Protein AF-0000000075763077 (afdb_homodimer)

Secondary structure (DSSP, 8-state):
-------------------EEETHHHHHHHHHHHHTT--HHHHHHHHT--S---S-TT-EEEHHHHHHHHHHHHHHHT-TTHHHHHHTT--GGGGHHHHHHHHT-SBHHHHHHHHHHHGGGTBSSEEEEEEEETTEEEEEEEESS---HHHHHHHHHHHHHHHHHHS-TT---SEEE-SSPPPTT-SHHHHHHH-S-EE---SS-EEEEEHHHHTSBPTT--HHHHHHHHHHHHHHHHHHHHHHHHHHHHHHHHHHGGGT---HHHHHHHTTS-HHHHHHHHHTTT--HHHHHHHHHHHHHHHHHHSTTS-HHHHHHHTT-SSHHHHHHHHHHHHSS-HHHHHHH-/-------------------EEETHHHHHHHHHHHHTT--HHHHHHHHT--S---S-TT-EEEHHHHHHHHHHHHHHHT-TTHHHHHHTT--GGGGHHHHHHHHT-SBHHHHHHHHHHHGGGTBSSEEEEEEEETTEEEEEEEESS---HHHHHHHHHHHHHHHHHHS-TT---SEEE-SSPPPTT-SHHHHHHH-S-EE---SS-EEEEEHHHHTSBPTT--HHHHHHHHHHHHHHHHHHHHHHHHHHHHHHHHHHGGGT---HHHHHHHTTS-HHHHHHHHHTTT--HHHHHHHHHHHHHHHHHHSTTS-HHHHHHHTT-SSHHHHHHHHHHHHSS-HHHHHHH-

Organism: Stutzerimonas stutzeri (strain A1501) (NCBI:txid379731)

InterPro domains:
  IPR009057 Homedomain-like superfamily [SSF46689] (297-345)
  IPR018060 AraC-like, DNA binding HTH domain [PF12833] (268-345)
  IPR018060 AraC-like, DNA binding HTH domain [PS01124] (247-345)
  IPR018060 AraC-like, DNA binding HTH domain [SM00342] (261-343)
  IPR020449 Transcription regulator HTH, AraC- type, HTH domain [PR00032] (312-327)
  IPR020449 Transcription regulator HTH, AraC- type, HTH domain [PR00032] (327-343)
  IPR032687 HTH-type transcriptional regulator AraC-type, N-terminal [PF12625] (37-216)

Nearest PDB structures (foldseek):
  8rcw-assembly2_B  TM=8.852E-01  e=4.404E-10  Mycobacterium tuberculosis H37Rv
  5chh-assembly1_A  TM=5.120E-01  e=1.565E-14  Pseudomonas aeruginosa
  3mkl-assembly2_B  TM=9.369E-01  e=1.926E-05  Escherichia coli K-12
  3mkl-assembly1_A  TM=9.061E-01  e=4.431E-05  Escherichia coli K-12
  6xiu-assembly1_A  TM=6.910E-01  e=7.607E-04  Escherichia coli

Sequence (692 aa):
MSGLHTPASTADVTLSPHITTIGSYSLVVARALEVSGIDSARIFKSVGIPLDVVNDPLTRIPVAQMNALYRACVDVTNNPYFGLLVAKYIHLPHLHALGYALAASGTLLDFCRRLERYFQLVSQVAKIHLDEADGQIRLSFEYLAEPSGETEDAFVGFLVRTMRLLHKPGFNPLQVALHRPMPREGAEPYETLFRAPVSFGVPHGFLVFDKAELLQSLAGSCPELAQVSDTIVIGYLARLDKNDVITSVKQKIIEFLPDGDCTRDKVANALCMSPTTLQLKLSQRSTHFQQLLDETRKDLACSYLRQVTRPVTEITFLLGFSDTSNFTRAFKRWTGLSPTNFRQQLMSGLHTPASTADVTLSPHITTIGSYSLVVARALEVSGIDSARIFKSVGIPLDVVNDPLTRIPVAQMNALYRACVDVTNNPYFGLLVAKYIHLPHLHALGYALAASGTLLDFCRRLERYFQLVSQVAKIHLDEADGQIRLSFEYLAEPSGETEDAFVGFLVRTMRLLHKPGFNPLQVALHRPMPREGAEPYETLFRAPVSFGVPHGFLVFDKAELLQSLAGSCPELAQVSDTIVIGYLARLDKNDVITSVKQKIIEFLPDGDCTRDKVANALCMSPTTLQLKLSQRSTHFQQLLDETRKDLACSYLRQVTRPVTEITFLLGFSDTSNFTRAFKRWTGLSPTNFRQQL

Radius of gyration: 33.22 Å; Cα contacts (8 Å, |Δi|>4): 1103; chains: 2; bounding box: 56×144×90 Å

Structure (mmCIF, N/CA/C/O backbone):
data_AF-0000000075763077-model_v1
#
loop_
_entity.id
_entity.type
_entity.pdbx_description
1 polymer 'Transcriptional regulator, AraC family'
#
loop_
_atom_site.group_PDB
_atom_site.id
_atom_site.type_symbol
_atom_site.label_atom_id
_atom_site.label_alt_id
_atom_site.label_comp_id
_atom_site.label_asym_id
_atom_site.label_entity_id
_atom_site.label_seq_id
_atom_site.pdbx_PDB_ins_code
_atom_site.Cartn_x
_atom_site.Cartn_y
_atom_site.Cartn_z
_atom_site.occupancy
_atom_site.B_iso_or_equiv
_atom_site.auth_seq_id
_atom_site.auth_comp_id
_atom_site.auth_asym_id
_atom_site.auth_atom_id
_atom_site.pdbx_PDB_model_num
ATOM 1 N N . MET A 1 1 ? 5.215 -72.875 -18.797 1 28.7 1 MET A N 1
ATOM 2 C CA . MET A 1 1 ? 4.215 -72.25 -17.938 1 28.7 1 MET A CA 1
ATOM 3 C C . MET A 1 1 ? 4.445 -70.75 -17.828 1 28.7 1 MET A C 1
ATOM 5 O O . MET A 1 1 ? 5.391 -70.312 -17.172 1 28.7 1 MET A O 1
ATOM 9 N N . SER A 1 2 ? 4.117 -69.875 -18.859 1 28.28 2 SER A N 1
ATOM 10 C CA . SER A 1 2 ? 4.496 -68.625 -19.453 1 28.28 2 SER A CA 1
ATOM 11 C C . SER A 1 2 ? 3.924 -67.438 -18.656 1 28.28 2 SER A C 1
ATOM 13 O O . SER A 1 2 ? 2.707 -67.25 -18.594 1 28.28 2 SER A O 1
ATOM 15 N N . GLY A 1 3 ? 4.418 -67.188 -17.422 1 28.97 3 GLY A N 1
ATOM 16 C CA . GLY A 1 3 ? 3.912 -66.25 -16.422 1 28.97 3 GLY A CA 1
ATOM 17 C C . GLY A 1 3 ? 3.711 -64.812 -16.953 1 28.97 3 GLY A C 1
ATOM 18 O O . GLY A 1 3 ? 4.656 -64.188 -17.438 1 28.97 3 GLY A O 1
ATOM 19 N N . LEU A 1 4 ? 2.461 -64.5 -17.531 1 30.19 4 LEU A N 1
ATOM 20 C CA . LEU A 1 4 ? 1.977 -63.25 -18.188 1 30.19 4 LEU A CA 1
ATOM 21 C C . LEU A 1 4 ? 2.15 -62.062 -17.266 1 30.19 4 LEU A C 1
ATOM 23 O O . LEU A 1 4 ? 1.677 -62.062 -16.141 1 30.19 4 LEU A O 1
ATOM 27 N N . HIS A 1 5 ? 3.291 -61.375 -17.281 1 30.91 5 HIS A N 1
ATOM 28 C CA . HIS A 1 5 ? 3.656 -60.156 -16.531 1 30.91 5 HIS A CA 1
ATOM 29 C C . HIS A 1 5 ? 2.566 -59.094 -16.625 1 30.91 5 HIS A C 1
ATOM 31 O O . HIS A 1 5 ? 2.102 -58.781 -17.719 1 30.91 5 HIS A O 1
ATOM 37 N N . THR A 1 6 ? 1.637 -59.062 -15.625 1 32.06 6 THR A N 1
ATOM 38 C CA . THR A 1 6 ? 0.51 -58.156 -15.5 1 32.06 6 THR A CA 1
ATOM 39 C C . THR A 1 6 ? 0.959 -56.719 -15.734 1 32.06 6 THR A C 1
ATOM 41 O O . THR A 1 6 ? 1.957 -56.281 -15.164 1 32.06 6 THR A O 1
ATOM 44 N N . PRO A 1 7 ? 0.468 -56.094 -16.844 1 30.5 7 PRO A N 1
ATOM 45 C CA . PRO A 1 7 ? 0.886 -54.75 -17.219 1 30.5 7 PRO A CA 1
ATOM 46 C C . PRO A 1 7 ? 0.745 -53.75 -16.062 1 30.5 7 PRO A C 1
ATOM 48 O O . PRO A 1 7 ? -0.037 -53.969 -15.141 1 30.5 7 PRO A O 1
ATOM 51 N N . ALA A 1 8 ? 1.802 -53 -15.758 1 30.75 8 ALA A N 1
ATOM 52 C CA . ALA A 1 8 ? 2.025 -51.906 -14.82 1 30.75 8 ALA A CA 1
ATOM 53 C C . ALA A 1 8 ? 0.815 -50.969 -14.758 1 30.75 8 ALA A C 1
ATOM 55 O O . ALA A 1 8 ? 0.243 -50.625 -15.797 1 30.75 8 ALA A O 1
ATOM 56 N N . SER A 1 9 ? -0.033 -51.062 -13.703 1 28.3 9 SER A N 1
ATOM 57 C CA . SER A 1 9 ? -1.152 -50.219 -13.344 1 28.3 9 SER A CA 1
ATOM 58 C C . SER A 1 9 ? -0.882 -48.75 -13.75 1 28.3 9 SER A C 1
ATOM 60 O O . SER A 1 9 ? 0.232 -48.25 -13.578 1 28.3 9 SER A O 1
ATOM 62 N N . THR A 1 10 ? -1.529 -48.312 -14.828 1 26.61 10 THR A N 1
ATOM 63 C CA . THR A 1 10 ? -1.537 -46.938 -15.273 1 26.61 10 THR A CA 1
ATOM 64 C C . THR A 1 10 ? -1.682 -45.969 -14.086 1 26.61 10 THR A C 1
ATOM 66 O O . THR A 1 10 ? -2.664 -46.031 -13.344 1 26.61 10 THR A O 1
ATOM 69 N N . ALA A 1 11 ? -0.667 -45.75 -13.336 1 30.73 11 ALA A N 1
ATOM 70 C CA . ALA A 1 11 ? -0.633 -44.688 -12.328 1 30.73 11 ALA A CA 1
ATOM 71 C C . ALA A 1 11 ? -1.582 -43.531 -12.695 1 30.73 11 ALA A C 1
ATOM 73 O O . ALA A 1 11 ? -1.533 -43.031 -13.812 1 30.73 11 ALA A O 1
ATOM 74 N N . ASP A 1 12 ? -2.826 -43.625 -12.18 1 29.09 12 ASP A N 1
ATOM 75 C CA . ASP A 1 12 ? -3.896 -42.625 -12.18 1 29.09 12 ASP A CA 1
ATOM 76 C C . ASP A 1 12 ? -3.332 -41.219 -12.133 1 29.09 12 ASP A C 1
ATOM 78 O O . ASP A 1 12 ? -2.67 -40.844 -11.164 1 29.09 12 ASP A O 1
ATOM 82 N N . VAL A 1 13 ? -2.783 -40.781 -13.156 1 30.28 13 VAL A N 1
ATOM 83 C CA . VAL A 1 13 ? -2.441 -39.375 -13.305 1 30.28 13 VAL A CA 1
ATOM 84 C C . VAL A 1 13 ? -3.557 -38.5 -12.727 1 30.28 13 VAL A C 1
ATOM 86 O O . VAL A 1 13 ? -4.617 -38.344 -13.336 1 30.28 13 VAL A O 1
ATOM 89 N N . THR A 1 14 ? -4.062 -38.812 -11.523 1 31.7 14 THR A N 1
ATOM 90 C CA . THR A 1 14 ? -4.945 -37.875 -10.844 1 31.7 14 THR A CA 1
ATOM 91 C C . THR A 1 14 ? -4.609 -36.438 -11.234 1 31.7 14 THR A C 1
ATOM 93 O O . THR A 1 14 ? -3.496 -35.969 -10.984 1 31.7 14 THR A O 1
ATOM 96 N N . LEU A 1 15 ? -5.012 -36.062 -12.336 1 32.91 15 LEU A N 1
ATOM 97 C CA . LEU A 1 15 ? -4.898 -34.719 -12.859 1 32.91 15 LEU A CA 1
ATOM 98 C C . LEU A 1 15 ? -5.188 -33.688 -11.766 1 32.91 15 LEU A C 1
ATOM 100 O O . LEU A 1 15 ? -6.316 -33.562 -11.289 1 32.91 15 LEU A O 1
ATOM 104 N N . SER A 1 16 ? -4.508 -33.5 -10.672 1 41.34 16 SER A N 1
ATOM 105 C CA . SER A 1 16 ? -4.512 -32.5 -9.609 1 41.34 16 SER A CA 1
ATOM 106 C C . SER A 1 16 ? -5.027 -31.156 -10.10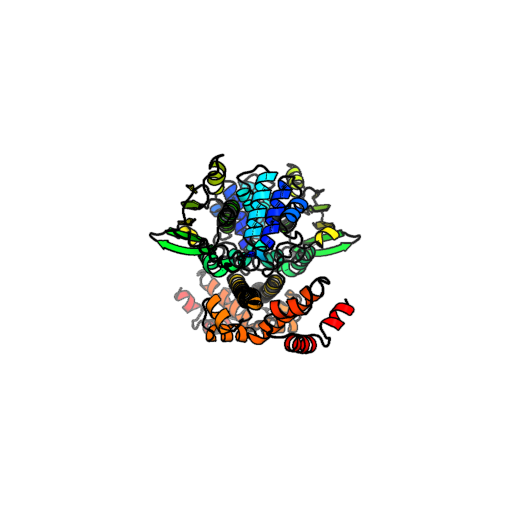9 1 41.34 16 SER A C 1
ATOM 108 O O . SER A 1 16 ? -4.672 -30.719 -11.211 1 41.34 16 SER A O 1
ATOM 110 N N . PRO A 1 17 ? -6.281 -30.625 -9.781 1 51.16 17 PRO A N 1
ATOM 111 C CA . PRO A 1 17 ? -6.734 -29.266 -10.078 1 51.16 17 PRO A CA 1
ATOM 112 C C . PRO A 1 17 ? -5.582 -28.266 -10.219 1 51.16 17 PRO A C 1
ATOM 114 O O . PRO A 1 17 ? -4.539 -28.438 -9.586 1 51.16 17 PRO A O 1
ATOM 117 N N . HIS A 1 18 ? -5.402 -27.672 -11.469 1 71.62 18 HIS A N 1
ATOM 118 C CA . HIS A 1 18 ? -4.262 -26.844 -11.836 1 71.62 18 HIS A CA 1
ATOM 119 C C . HIS A 1 18 ? -3.977 -25.781 -10.773 1 71.62 18 HIS A C 1
ATOM 121 O O . HIS A 1 18 ? -4.844 -24.969 -10.453 1 71.62 18 HIS A O 1
ATOM 127 N N . ILE A 1 19 ? -3.164 -26.125 -9.797 1 85.56 19 ILE A N 1
ATOM 128 C CA . ILE A 1 19 ? -2.633 -25.188 -8.812 1 85.56 19 ILE A CA 1
ATOM 129 C C . ILE A 1 19 ? -2.043 -23.969 -9.523 1 85.56 19 ILE A C 1
ATOM 131 O O . ILE A 1 19 ? -1.252 -24.109 -10.461 1 85.56 19 ILE A O 1
ATOM 135 N N . THR A 1 20 ? -2.645 -22.859 -9.203 1 89.75 20 THR A N 1
ATOM 136 C CA . THR A 1 20 ? -2.271 -21.656 -9.945 1 89.75 20 THR A CA 1
ATOM 137 C C . THR A 1 20 ? -1.758 -20.578 -8.992 1 89.75 20 THR A C 1
ATOM 139 O O . THR A 1 20 ? -1.851 -20.734 -7.77 1 89.75 20 THR A O 1
ATOM 142 N N . THR A 1 21 ? -1.094 -19.625 -9.5 1 92.56 21 THR A N 1
ATOM 143 C CA . THR A 1 21 ? -0.671 -18.422 -8.82 1 92.56 21 THR A CA 1
ATOM 144 C C . THR A 1 21 ? -1.142 -17.172 -9.578 1 92.56 21 THR A C 1
ATOM 146 O O . THR A 1 21 ? -1.504 -17.266 -10.75 1 92.56 21 THR A O 1
ATOM 149 N N . ILE A 1 22 ? -1.177 -16.109 -8.898 1 91.38 22 ILE A N 1
ATOM 150 C CA . ILE A 1 22 ? -1.709 -14.875 -9.461 1 91.38 22 ILE A CA 1
ATOM 151 C C . ILE A 1 22 ? -0.809 -14.391 -10.602 1 91.38 22 ILE A C 1
ATOM 153 O O . ILE A 1 22 ? 0.415 -14.523 -10.523 1 91.38 22 ILE A O 1
ATOM 157 N N . GLY A 1 23 ? -1.39 -13.859 -11.602 1 89.44 23 GLY A N 1
ATOM 158 C CA . GLY A 1 23 ? -0.673 -13.461 -12.805 1 89.44 23 GLY A CA 1
ATOM 159 C C . GLY A 1 23 ? 0.318 -12.344 -12.562 1 89.44 23 GLY A C 1
ATOM 160 O O . GLY A 1 23 ? 1.377 -12.297 -13.195 1 89.44 23 GLY A O 1
ATOM 161 N N . SER A 1 24 ? 0.039 -11.414 -11.664 1 88.94 24 SER A N 1
ATOM 162 C CA . SER A 1 24 ? 0.885 -10.258 -11.398 1 88.94 24 SER A CA 1
ATOM 163 C C . SER A 1 24 ? 2.262 -10.68 -10.898 1 88.94 24 SER A C 1
ATOM 165 O O . SER A 1 24 ? 3.23 -9.93 -11.016 1 88.94 24 SER A O 1
ATOM 167 N N . TYR A 1 25 ? 2.303 -11.867 -10.398 1 91.75 25 TYR A N 1
ATOM 168 C CA . TYR A 1 25 ? 3.574 -12.406 -9.93 1 91.75 25 TYR A CA 1
ATOM 169 C C . TYR A 1 25 ? 4.578 -12.508 -11.078 1 91.75 25 TYR A C 1
ATOM 171 O O . TYR A 1 25 ? 5.77 -12.266 -10.891 1 91.75 25 TYR A O 1
ATOM 179 N N . SER A 1 26 ? 4.145 -12.844 -12.242 1 90.5 26 SER A N 1
ATOM 180 C CA . SER A 1 26 ? 5.035 -12.984 -13.398 1 90.5 26 SER A CA 1
ATOM 181 C C . SER A 1 26 ? 5.641 -11.641 -13.789 1 90.5 26 SER A C 1
ATOM 183 O O . SER A 1 26 ? 6.77 -11.586 -14.281 1 90.5 26 SER A O 1
ATOM 185 N N . LEU A 1 27 ? 4.973 -10.57 -13.516 1 86.56 27 LEU A N 1
ATOM 186 C CA . LEU A 1 27 ? 5.488 -9.242 -13.836 1 86.56 27 LEU A CA 1
ATOM 187 C C . LEU A 1 27 ? 6.691 -8.898 -12.961 1 86.56 27 LEU A C 1
ATOM 189 O O . LEU A 1 27 ? 7.617 -8.219 -13.414 1 86.56 27 LEU A O 1
ATOM 193 N N . VAL A 1 28 ? 6.613 -9.359 -11.828 1 91.62 28 VAL A N 1
ATOM 194 C CA . VAL A 1 28 ? 7.715 -9.133 -10.898 1 91.62 28 VAL A CA 1
ATOM 195 C C . VAL A 1 28 ? 8.945 -9.906 -11.359 1 91.62 28 VAL A C 1
ATOM 197 O O . VAL A 1 28 ? 10.07 -9.406 -11.281 1 91.62 28 VAL A O 1
ATOM 200 N N . VAL A 1 29 ? 8.695 -11.086 -11.82 1 94.75 29 VAL A N 1
ATOM 201 C CA . VAL A 1 29 ? 9.789 -11.906 -12.344 1 94.75 29 VAL A CA 1
ATOM 202 C C . VAL A 1 29 ? 10.383 -11.242 -13.586 1 94.75 29 VAL A C 1
ATOM 204 O O . VAL A 1 29 ? 11.602 -11.195 -13.75 1 94.75 29 VAL A O 1
ATOM 207 N N . ALA A 1 30 ? 9.531 -10.719 -14.414 1 92.56 30 ALA A N 1
ATOM 208 C CA . ALA A 1 30 ? 9.984 -10.008 -15.609 1 92.56 30 ALA A CA 1
ATOM 209 C C . ALA A 1 30 ? 10.883 -8.828 -15.234 1 92.56 30 ALA A C 1
ATOM 211 O O . ALA A 1 30 ? 11.914 -8.602 -15.875 1 92.56 30 ALA A O 1
ATOM 212 N N . ARG A 1 31 ? 10.523 -8.156 -14.219 1 89.5 31 ARG A N 1
ATOM 213 C CA . ARG A 1 31 ? 11.305 -7.008 -13.766 1 89.5 31 ARG A CA 1
ATOM 214 C C . ARG A 1 31 ? 12.688 -7.434 -13.297 1 89.5 31 ARG A C 1
ATOM 216 O O . ARG A 1 31 ? 13.688 -6.781 -13.609 1 89.5 31 ARG A O 1
ATOM 223 N N . ALA A 1 32 ? 12.734 -8.445 -12.547 1 93.62 32 ALA A N 1
ATOM 224 C CA . ALA A 1 32 ? 14.008 -8.969 -12.062 1 93.62 32 ALA A CA 1
ATOM 225 C C . ALA A 1 32 ? 14.906 -9.375 -13.234 1 93.62 32 ALA A C 1
ATOM 227 O O . ALA A 1 32 ? 16.125 -9.156 -13.188 1 93.62 32 ALA A O 1
ATOM 228 N N . LEU A 1 33 ? 14.336 -9.914 -14.266 1 94.5 33 LEU A N 1
ATOM 229 C CA . LEU A 1 33 ? 15.086 -10.281 -15.469 1 94.5 33 LEU A CA 1
ATOM 230 C C . LEU A 1 33 ? 15.656 -9.047 -16.156 1 94.5 33 LEU A C 1
ATOM 232 O O . LEU A 1 33 ? 16.812 -9.039 -16.562 1 94.5 33 LEU A O 1
ATOM 236 N N . GLU A 1 34 ? 14.836 -8.086 -16.234 1 90.75 34 GLU A N 1
ATOM 237 C CA . GLU A 1 34 ? 15.234 -6.871 -16.938 1 90.75 34 GLU A CA 1
ATOM 238 C C . GLU A 1 34 ? 16.375 -6.156 -16.203 1 90.75 34 GLU A C 1
ATOM 240 O O . GLU A 1 34 ? 17.281 -5.625 -16.828 1 90.75 34 GLU A O 1
ATOM 245 N N . VAL A 1 35 ? 16.297 -6.168 -14.945 1 89.81 35 VAL A N 1
ATOM 246 C CA . VAL A 1 35 ? 17.344 -5.531 -14.148 1 89.81 35 VAL A CA 1
ATOM 247 C C . VAL A 1 35 ? 18.641 -6.32 -14.297 1 89.81 35 VAL A C 1
ATOM 249 O O . VAL A 1 35 ? 19.734 -5.766 -14.117 1 89.81 35 VAL A O 1
ATOM 252 N N . SER A 1 36 ? 18.547 -7.535 -14.641 1 93 36 SER A N 1
ATOM 253 C CA . SER A 1 36 ? 19.703 -8.391 -14.867 1 93 36 SER A CA 1
ATOM 254 C C . SER A 1 36 ? 20.219 -8.258 -16.297 1 93 36 SER A C 1
ATOM 256 O O . SER A 1 36 ? 21.125 -8.984 -16.703 1 93 36 SER A O 1
ATOM 258 N N . GLY A 1 37 ? 19.594 -7.441 -17.078 1 92 37 GLY A N 1
ATOM 259 C CA . GLY A 1 37 ? 20.031 -7.168 -18.438 1 92 37 GLY A CA 1
ATOM 260 C C . GLY A 1 37 ? 19.484 -8.148 -19.453 1 92 37 GLY A C 1
ATOM 261 O O . GLY A 1 37 ? 20 -8.25 -20.562 1 92 37 GLY A O 1
ATOM 262 N N . ILE A 1 38 ? 18.531 -8.945 -19.109 1 94.38 38 ILE A N 1
ATOM 263 C CA . ILE A 1 38 ? 17.969 -9.969 -19.984 1 94.38 38 ILE A CA 1
ATOM 264 C C . ILE A 1 38 ? 16.609 -9.523 -20.5 1 94.38 38 ILE A C 1
ATOM 266 O O . ILE A 1 38 ? 15.805 -8.969 -19.734 1 94.38 38 ILE A O 1
ATOM 270 N N . ASP A 1 39 ? 16.328 -9.805 -21.719 1 91.5 39 ASP A N 1
ATOM 271 C CA . ASP A 1 39 ? 15.023 -9.523 -22.312 1 91.5 39 ASP A CA 1
ATOM 272 C C . ASP A 1 39 ? 13.969 -10.516 -21.828 1 91.5 39 ASP A C 1
ATOM 274 O O . ASP A 1 39 ? 13.977 -11.688 -22.219 1 91.5 39 ASP A O 1
ATOM 278 N N . SER A 1 40 ? 13.047 -10.031 -21.094 1 92 40 SER A N 1
ATOM 279 C CA . SER A 1 40 ? 12.055 -10.906 -20.469 1 92 40 SER A CA 1
ATOM 280 C C . SER A 1 40 ? 11.094 -11.477 -21.5 1 92 40 SER A C 1
ATOM 282 O O . SER A 1 40 ? 10.633 -12.609 -21.375 1 92 40 SER A O 1
ATOM 284 N N . ALA A 1 41 ? 10.789 -10.773 -22.578 1 90.12 41 ALA A N 1
ATOM 285 C CA . ALA A 1 41 ? 9.797 -11.188 -23.562 1 90.12 41 ALA A CA 1
ATOM 286 C C . ALA A 1 41 ? 10.172 -12.531 -24.188 1 90.12 41 ALA A C 1
ATOM 288 O O . ALA A 1 41 ? 9.312 -13.391 -24.391 1 90.12 41 ALA A O 1
ATOM 289 N N . ARG A 1 42 ? 11.383 -12.695 -24.469 1 91.56 42 ARG A N 1
ATOM 290 C CA . ARG A 1 42 ? 11.859 -13.922 -25.094 1 91.56 42 ARG A CA 1
ATOM 291 C C . ARG A 1 42 ? 11.711 -15.109 -24.141 1 91.56 42 ARG A C 1
ATOM 293 O O . ARG A 1 42 ? 11.281 -16.188 -24.562 1 91.56 42 ARG A O 1
ATOM 300 N N . ILE A 1 43 ? 12.047 -14.875 -22.906 1 93.62 43 ILE A N 1
ATOM 301 C CA . ILE A 1 43 ? 12 -15.945 -21.906 1 93.62 43 ILE A CA 1
ATOM 302 C C . ILE A 1 43 ? 10.547 -16.328 -21.641 1 93.62 43 ILE A C 1
ATOM 304 O O . ILE A 1 43 ? 10.219 -17.516 -21.578 1 93.62 43 ILE A O 1
ATOM 308 N N . PHE A 1 44 ? 9.672 -15.352 -21.547 1 92.19 44 PHE A N 1
ATOM 309 C CA . PHE A 1 44 ? 8.266 -15.586 -21.266 1 92.19 44 PHE A CA 1
ATOM 310 C C . PHE A 1 44 ? 7.609 -16.344 -22.406 1 92.19 44 PHE A C 1
ATOM 312 O O . PHE A 1 44 ? 6.832 -17.281 -22.188 1 92.19 44 PHE A O 1
ATOM 319 N N . LYS A 1 45 ? 7.906 -16 -23.562 1 88.81 45 LYS A N 1
ATOM 320 C CA . LYS A 1 45 ? 7.395 -16.688 -24.75 1 88.81 45 LYS A CA 1
ATOM 321 C C . LYS A 1 45 ? 7.824 -18.156 -24.75 1 88.81 45 LYS A C 1
ATOM 323 O O . LYS A 1 45 ? 7.035 -19.031 -25.109 1 88.81 45 LYS A O 1
ATOM 328 N N . SER A 1 46 ? 8.969 -18.406 -24.359 1 90.19 46 SER A N 1
ATOM 329 C CA . SER A 1 46 ? 9.523 -19.766 -24.391 1 90.19 46 SER A CA 1
ATOM 330 C C . SER A 1 46 ? 8.805 -20.672 -23.406 1 90.19 46 SER A C 1
ATOM 332 O O . SER A 1 46 ? 8.766 -21.891 -23.609 1 90.19 46 SER A O 1
ATOM 334 N N . VAL A 1 47 ? 8.227 -20.094 -22.359 1 90.31 47 VAL A N 1
ATOM 335 C CA . VAL A 1 47 ? 7.57 -20.922 -21.359 1 90.31 47 VAL A CA 1
ATOM 336 C C . VAL A 1 47 ? 6.055 -20.766 -21.469 1 90.31 47 VAL A C 1
ATOM 338 O O . VAL A 1 47 ? 5.305 -21.328 -20.672 1 90.31 47 VAL A O 1
ATOM 341 N N . GLY A 1 48 ? 5.609 -19.922 -22.375 1 87.31 48 GLY A N 1
ATOM 342 C CA . GLY A 1 48 ? 4.191 -19.812 -22.688 1 87.31 48 GLY A CA 1
ATOM 343 C C . GLY A 1 48 ? 3.441 -18.906 -21.719 1 87.31 48 GLY A C 1
ATOM 344 O O . GLY A 1 48 ? 2.273 -19.156 -21.422 1 87.31 48 GLY A O 1
ATOM 345 N N . ILE A 1 49 ? 4.039 -17.969 -21.094 1 86.81 49 ILE A N 1
ATOM 346 C CA . ILE A 1 49 ? 3.391 -17.016 -20.203 1 86.81 49 ILE A CA 1
ATOM 347 C C . ILE A 1 49 ? 3.287 -15.656 -20.906 1 86.81 49 ILE A C 1
ATOM 349 O O . ILE A 1 49 ? 4.285 -15.125 -21.391 1 86.81 49 ILE A O 1
ATOM 353 N N . PRO A 1 50 ? 2.109 -15.109 -20.984 1 80.56 50 PRO A N 1
ATOM 354 C CA . PRO A 1 50 ? 1.982 -13.773 -21.578 1 80.56 50 PRO A CA 1
ATOM 355 C C . PRO A 1 50 ? 2.553 -12.672 -20.688 1 80.56 50 PRO A C 1
ATOM 357 O O . PRO A 1 50 ? 2.455 -12.75 -19.469 1 80.56 50 PRO A O 1
ATOM 360 N N . LEU A 1 51 ? 3.215 -11.664 -21.281 1 77.44 51 LEU A N 1
ATOM 361 C CA . LEU A 1 51 ? 3.811 -10.555 -20.547 1 77.44 51 LEU A CA 1
ATOM 362 C C . LEU A 1 51 ? 2.777 -9.469 -20.266 1 77.44 51 LEU A C 1
ATOM 364 O O . LEU A 1 51 ? 2.949 -8.672 -19.344 1 77.44 51 LEU A O 1
ATOM 368 N N . ASP A 1 52 ? 1.778 -9.43 -20.984 1 68.94 52 ASP A N 1
ATOM 369 C CA . ASP A 1 52 ? 0.783 -8.375 -20.797 1 68.94 52 ASP A CA 1
ATOM 370 C C . ASP A 1 52 ? -0.309 -8.812 -19.828 1 68.94 52 ASP A C 1
ATOM 372 O O . ASP A 1 52 ? -1.45 -9.055 -20.234 1 68.94 52 ASP A O 1
ATOM 376 N N . VAL A 1 53 ? 0.163 -8.961 -18.719 1 63.38 53 VAL A N 1
ATOM 377 C CA . VAL A 1 53 ? -0.825 -9.406 -17.734 1 63.38 53 VAL A CA 1
ATOM 378 C C . VAL A 1 53 ? -1.311 -8.211 -16.922 1 63.38 53 VAL A C 1
ATOM 380 O O . VAL A 1 53 ? -0.538 -7.297 -16.625 1 63.38 53 VAL A O 1
ATOM 383 N N . VAL A 1 54 ? -2.566 -8.141 -16.828 1 61.91 54 VAL A N 1
ATOM 384 C CA . VAL A 1 54 ? -3.205 -7.133 -15.992 1 61.91 54 VAL A CA 1
ATOM 385 C C . VAL A 1 54 ? -3.238 -7.613 -14.539 1 61.91 54 VAL A C 1
ATOM 387 O O . VAL A 1 54 ? -3.262 -8.82 -14.281 1 61.91 54 VAL A O 1
ATOM 390 N N . ASN A 1 55 ? -3.088 -6.633 -13.672 1 69.81 55 ASN A N 1
ATOM 391 C CA . ASN A 1 55 ? -3.238 -6.965 -12.258 1 69.81 55 ASN A CA 1
ATOM 392 C C . ASN A 1 55 ? -4.68 -7.344 -11.922 1 69.81 55 ASN A C 1
ATOM 394 O O . ASN A 1 55 ? -5.41 -6.555 -11.32 1 69.81 55 ASN A O 1
ATOM 398 N N . ASP A 1 56 ? -5.016 -8.492 -12.32 1 76.62 56 ASP A N 1
ATOM 399 C CA . ASP A 1 56 ? -6.305 -9.141 -12.086 1 76.62 56 ASP A CA 1
ATOM 400 C C . ASP A 1 56 ? -6.125 -10.484 -11.383 1 76.62 56 ASP A C 1
ATOM 402 O O . ASP A 1 56 ? -5.48 -11.391 -11.914 1 76.62 56 ASP A O 1
ATOM 406 N N . PRO A 1 57 ? -6.75 -10.5 -10.156 1 76.06 57 PRO A N 1
ATOM 407 C CA . PRO A 1 57 ? -6.559 -11.742 -9.391 1 76.06 57 PRO A CA 1
ATOM 408 C C . PRO A 1 57 ? -7.094 -12.969 -10.125 1 76.06 57 PRO A C 1
ATOM 410 O O . PRO A 1 57 ? -6.742 -14.102 -9.773 1 76.06 57 PRO A O 1
ATOM 413 N N . LEU A 1 58 ? -7.883 -12.75 -11.055 1 78.25 58 LEU A N 1
ATOM 414 C CA . LEU A 1 58 ? -8.469 -13.883 -11.766 1 78.25 58 LEU A CA 1
ATOM 415 C C . LEU A 1 58 ? -7.598 -14.297 -12.945 1 78.25 58 LEU A C 1
ATOM 417 O O . LEU A 1 58 ? -7.801 -15.359 -13.531 1 78.25 58 LEU A O 1
ATOM 421 N N . THR A 1 59 ? -6.668 -13.453 -13.25 1 83.19 59 THR A N 1
ATOM 422 C CA . THR A 1 59 ? -5.617 -13.906 -14.148 1 83.19 59 THR A CA 1
ATOM 423 C C . THR A 1 59 ? -4.648 -14.836 -13.43 1 83.19 59 THR A C 1
ATOM 425 O O . THR A 1 59 ? -3.959 -14.422 -12.492 1 83.19 59 THR A O 1
ATOM 428 N N . ARG A 1 60 ? -4.605 -16.047 -13.891 1 88.06 60 ARG A N 1
ATOM 429 C CA . ARG A 1 60 ? -3.883 -17.094 -13.156 1 88.06 60 ARG A CA 1
ATOM 430 C C . ARG A 1 60 ? -2.842 -17.766 -14.039 1 88.06 60 ARG A C 1
ATOM 432 O O . ARG A 1 60 ? -3.045 -17.906 -15.25 1 88.06 60 ARG A O 1
ATOM 439 N N . ILE A 1 61 ? -1.761 -18.156 -13.422 1 88.38 61 ILE A N 1
ATOM 440 C CA . ILE A 1 61 ? -0.7 -18.906 -14.078 1 88.38 61 ILE A CA 1
ATOM 441 C C . ILE A 1 61 ? -0.52 -20.266 -13.391 1 88.38 61 ILE A C 1
ATOM 443 O O . ILE A 1 61 ? -0.379 -20.328 -12.164 1 88.38 61 ILE A O 1
ATOM 447 N N . PRO A 1 62 ? -0.594 -21.328 -14.164 1 88.06 62 PRO A N 1
ATOM 448 C CA . PRO A 1 62 ? -0.306 -22.625 -13.547 1 88.06 62 PRO A CA 1
ATOM 449 C C . PRO A 1 62 ? 1.063 -22.656 -12.875 1 88.06 62 PRO A C 1
ATOM 451 O O . PRO A 1 62 ? 2.043 -22.156 -13.422 1 88.06 62 PRO A O 1
ATOM 454 N N . VAL A 1 63 ? 1.185 -23.234 -11.727 1 90.38 63 VAL A N 1
ATOM 455 C CA . VAL A 1 63 ? 2.416 -23.312 -10.945 1 90.38 63 VAL A CA 1
ATOM 456 C C . VAL A 1 63 ? 3.506 -24 -11.758 1 90.38 63 VAL A C 1
ATOM 458 O O . VAL A 1 63 ? 4.68 -23.641 -11.672 1 90.38 63 VAL A O 1
ATOM 461 N N . ALA A 1 64 ? 3.129 -24.984 -12.578 1 89.19 64 ALA A N 1
ATOM 462 C CA . ALA A 1 64 ? 4.086 -25.703 -13.422 1 89.19 64 ALA A CA 1
ATOM 463 C C . ALA A 1 64 ? 4.766 -24.75 -14.398 1 89.19 64 ALA A C 1
ATOM 465 O O . ALA A 1 64 ? 5.969 -24.859 -14.648 1 89.19 64 ALA A O 1
ATOM 466 N N . GLN A 1 65 ? 4.023 -23.828 -14.898 1 90.25 65 GLN A N 1
ATOM 467 C CA . GLN A 1 65 ? 4.574 -22.828 -15.812 1 90.25 65 GLN A CA 1
ATOM 468 C C . GLN A 1 65 ? 5.477 -21.844 -15.078 1 90.25 65 GLN A C 1
ATOM 470 O O . GLN A 1 65 ? 6.516 -21.438 -15.594 1 90.25 65 GLN A O 1
ATOM 475 N N . MET A 1 66 ? 5.086 -21.484 -13.945 1 93.69 66 MET A N 1
ATOM 476 C CA . MET A 1 66 ? 5.918 -20.609 -13.125 1 93.69 66 MET A CA 1
ATOM 477 C C . MET A 1 66 ? 7.242 -21.297 -12.781 1 93.69 66 MET A C 1
ATOM 479 O O . MET A 1 66 ? 8.297 -20.656 -12.828 1 93.69 66 MET A O 1
ATOM 483 N N . ASN A 1 67 ? 7.164 -22.562 -12.461 1 94.56 67 ASN A N 1
ATOM 484 C CA . ASN A 1 67 ? 8.383 -23.328 -12.211 1 94.56 67 ASN A CA 1
ATOM 485 C C . ASN A 1 67 ? 9.297 -23.328 -13.43 1 94.56 67 ASN A C 1
ATOM 487 O O . ASN A 1 67 ? 10.516 -23.172 -13.297 1 94.56 67 ASN A O 1
ATOM 491 N N . ALA A 1 68 ? 8.703 -23.531 -14.547 1 94.69 68 ALA A N 1
ATOM 492 C CA . ALA A 1 68 ? 9.469 -23.516 -15.797 1 94.69 68 ALA A CA 1
ATOM 493 C C . ALA A 1 68 ? 10.094 -22.141 -16.031 1 94.69 68 ALA A C 1
ATOM 495 O O . ALA A 1 68 ? 11.234 -22.047 -16.484 1 94.69 68 ALA A O 1
ATOM 496 N N . LEU A 1 69 ? 9.367 -21.109 -15.727 1 95.62 69 LEU A N 1
ATOM 497 C CA . LEU A 1 69 ? 9.867 -19.75 -15.867 1 95.62 69 LEU A CA 1
ATOM 498 C C . LEU A 1 69 ? 11.086 -19.516 -14.977 1 95.62 69 LEU A C 1
ATOM 500 O O . LEU A 1 69 ? 12.109 -19 -15.438 1 95.62 69 LEU A O 1
ATOM 504 N N . TYR A 1 70 ? 11.008 -19.953 -13.766 1 96.69 70 TYR A N 1
ATOM 505 C CA . TYR A 1 70 ? 12.109 -19.75 -12.836 1 96.69 70 TYR A CA 1
ATOM 506 C C . TYR A 1 70 ? 13.336 -20.547 -13.266 1 96.69 70 TYR A C 1
ATOM 508 O O . TYR A 1 70 ? 14.469 -20.062 -13.148 1 96.69 70 TYR A O 1
ATOM 516 N N . ARG A 1 71 ? 13.117 -21.75 -13.766 1 95.94 71 ARG A N 1
ATOM 517 C CA . ARG A 1 71 ? 14.242 -22.531 -14.266 1 95.94 71 ARG A CA 1
ATOM 518 C C . ARG A 1 71 ? 14.953 -21.812 -15.406 1 95.94 71 ARG A C 1
ATOM 520 O O . ARG A 1 71 ? 16.188 -21.719 -15.422 1 95.94 71 ARG A O 1
ATOM 527 N N . ALA A 1 72 ? 14.18 -21.297 -16.266 1 96.69 72 ALA A N 1
ATOM 528 C CA . ALA A 1 72 ? 14.734 -20.547 -17.391 1 96.69 72 ALA A CA 1
ATOM 529 C C . ALA A 1 72 ? 15.469 -19.312 -16.906 1 96.69 72 ALA A C 1
ATOM 531 O O . ALA A 1 72 ? 16.547 -18.969 -17.422 1 96.69 72 ALA A O 1
ATOM 532 N N . CYS A 1 73 ? 14.914 -18.594 -15.938 1 97.12 73 CYS A N 1
ATOM 533 C CA . CYS A 1 73 ? 15.508 -17.375 -15.406 1 97.12 73 CYS A CA 1
ATOM 534 C C . CYS A 1 73 ? 16.859 -17.672 -14.766 1 97.12 73 CYS A C 1
ATOM 536 O O . CYS A 1 73 ? 17.828 -16.938 -14.992 1 97.12 73 CYS A O 1
ATOM 538 N N . VAL A 1 74 ? 16.938 -18.719 -14.008 1 96.81 74 VAL A N 1
ATOM 539 C CA . VAL A 1 74 ? 18.172 -19.094 -13.344 1 96.81 74 VAL A CA 1
ATOM 540 C C . VAL A 1 74 ? 19.234 -19.453 -14.391 1 96.81 74 VAL A C 1
ATOM 542 O O . VAL A 1 74 ? 20.391 -19.031 -14.273 1 96.81 74 VAL A O 1
ATOM 545 N N . ASP A 1 75 ? 18.812 -20.141 -15.398 1 96.12 75 ASP A N 1
ATOM 546 C CA . ASP A 1 75 ? 19.734 -20.578 -16.453 1 96.12 75 ASP A CA 1
ATOM 547 C C . ASP A 1 75 ? 20.312 -19.391 -17.203 1 96.12 75 ASP A C 1
ATOM 549 O O . ASP A 1 75 ? 21.531 -19.281 -17.359 1 96.12 75 ASP A O 1
ATOM 553 N N . VAL A 1 76 ? 19.484 -18.453 -17.578 1 96.56 76 VAL A N 1
ATOM 554 C CA . VAL A 1 76 ? 19.906 -17.375 -18.453 1 96.56 76 VAL A CA 1
ATOM 555 C C . VAL A 1 76 ? 20.688 -16.328 -17.656 1 96.56 76 VAL A C 1
ATOM 557 O O . VAL A 1 76 ? 21.562 -15.648 -18.188 1 96.56 76 VAL A O 1
ATOM 560 N N . THR A 1 77 ? 20.375 -16.188 -16.391 1 96.31 77 THR A N 1
ATOM 561 C CA . THR A 1 77 ? 21.062 -15.195 -15.562 1 96.31 77 THR A CA 1
ATOM 562 C C . THR A 1 77 ? 22.281 -15.805 -14.883 1 96.31 77 THR A C 1
ATOM 564 O O . THR A 1 77 ? 23.125 -15.094 -14.336 1 96.31 77 THR A O 1
ATOM 567 N N . ASN A 1 78 ? 22.312 -17.094 -14.859 1 96.12 78 ASN A N 1
ATOM 568 C CA . ASN A 1 78 ? 23.344 -17.828 -14.109 1 96.12 78 ASN A CA 1
ATOM 569 C C . ASN A 1 78 ? 23.375 -17.375 -12.648 1 96.12 78 ASN A C 1
ATOM 571 O O . ASN A 1 78 ? 24.453 -17.172 -12.086 1 96.12 78 ASN A O 1
ATOM 575 N N . ASN A 1 79 ? 22.234 -17.172 -12.078 1 96.75 79 ASN A N 1
ATOM 576 C CA . ASN A 1 79 ? 22.094 -16.703 -10.703 1 96.75 79 ASN A CA 1
ATOM 577 C C . ASN A 1 79 ? 21.266 -17.656 -9.859 1 96.75 79 ASN A C 1
ATOM 579 O O . ASN A 1 79 ? 20.031 -17.609 -9.875 1 96.75 79 ASN A O 1
ATOM 583 N N . PRO A 1 80 ? 21.953 -18.469 -9.094 1 95.94 80 PRO A N 1
ATOM 584 C CA . PRO A 1 80 ? 21.219 -19.422 -8.273 1 95.94 80 PRO A CA 1
ATOM 585 C C . PRO A 1 80 ? 20.359 -18.766 -7.199 1 95.94 80 PRO A C 1
ATOM 587 O O . PRO A 1 80 ? 19.531 -19.422 -6.57 1 95.94 80 PRO A O 1
ATOM 590 N N . TYR A 1 81 ? 20.531 -17.422 -6.996 1 97.88 81 TYR A N 1
ATOM 591 C CA . TYR A 1 81 ? 19.781 -16.672 -5.992 1 97.88 81 TYR A CA 1
ATOM 592 C C . TYR A 1 81 ? 18.734 -15.781 -6.645 1 97.88 81 TYR A C 1
ATOM 594 O O . TYR A 1 81 ? 18.344 -14.75 -6.09 1 97.88 81 TYR A O 1
ATOM 602 N N . PHE A 1 82 ? 18.312 -16.172 -7.832 1 97.88 82 PHE A N 1
ATOM 603 C CA . PHE A 1 82 ? 17.391 -15.367 -8.609 1 97.88 82 PHE A CA 1
ATOM 604 C C . PHE A 1 82 ? 16.094 -15.148 -7.836 1 97.88 82 PHE A C 1
ATOM 606 O O . PHE A 1 82 ? 15.477 -14.078 -7.93 1 97.88 82 PHE A O 1
ATOM 613 N N . GLY A 1 83 ? 15.656 -16.156 -7.09 1 98 83 GLY A N 1
ATOM 614 C CA . GLY A 1 83 ? 14.469 -16 -6.266 1 98 83 GLY A CA 1
ATOM 615 C C . GLY A 1 83 ? 14.602 -14.891 -5.238 1 98 83 GLY A C 1
ATOM 616 O O . GLY A 1 83 ? 13.648 -14.148 -4.988 1 98 83 GLY A O 1
ATOM 617 N N . LEU A 1 84 ? 15.766 -14.75 -4.625 1 98.12 84 LEU A N 1
ATOM 618 C CA . LEU A 1 84 ? 16.031 -13.68 -3.68 1 98.12 84 LEU A CA 1
ATOM 619 C C . LEU A 1 84 ? 16.031 -12.32 -4.383 1 98.12 84 LEU A C 1
ATOM 621 O O . LEU A 1 84 ? 15.625 -11.312 -3.797 1 98.12 84 LEU A O 1
ATOM 625 N N . LEU A 1 85 ? 16.516 -12.336 -5.617 1 97.38 85 LEU A N 1
ATOM 626 C CA . LEU A 1 85 ? 16.469 -11.109 -6.406 1 97.38 85 LEU A CA 1
ATOM 627 C C . LEU A 1 85 ? 15.023 -10.688 -6.668 1 97.38 85 LEU A C 1
ATOM 629 O O . LEU A 1 85 ? 14.688 -9.508 -6.543 1 97.38 85 LEU A O 1
ATOM 633 N N . VAL A 1 86 ? 14.188 -11.641 -7.02 1 97.12 86 VAL A N 1
ATOM 634 C CA . VAL A 1 86 ? 12.773 -11.367 -7.285 1 97.12 86 VAL A CA 1
ATOM 635 C C . VAL A 1 86 ? 12.117 -10.781 -6.039 1 97.12 86 VAL A C 1
ATOM 637 O O . VAL A 1 86 ? 11.266 -9.891 -6.133 1 97.12 86 VAL A O 1
ATOM 640 N N . ALA A 1 87 ? 12.508 -11.242 -4.863 1 97.31 87 ALA A N 1
ATOM 641 C CA . ALA A 1 87 ? 11.945 -10.781 -3.598 1 97.31 87 ALA A CA 1
ATOM 642 C C . ALA A 1 87 ? 12.094 -9.266 -3.449 1 97.31 87 ALA A C 1
ATOM 644 O O . ALA A 1 87 ? 11.266 -8.617 -2.805 1 97.31 87 ALA A O 1
ATOM 645 N N . LYS A 1 88 ? 13.055 -8.68 -4.09 1 93.44 88 LYS A N 1
ATOM 646 C CA . LYS A 1 88 ? 13.344 -7.254 -3.994 1 93.44 88 LYS A CA 1
ATOM 647 C C . LYS A 1 88 ? 12.305 -6.434 -4.754 1 93.44 88 LYS A C 1
ATOM 649 O O . LYS A 1 88 ? 12.148 -5.234 -4.512 1 93.44 88 LYS A O 1
ATOM 654 N N . TYR A 1 89 ? 11.609 -7.141 -5.582 1 91.31 89 TYR A N 1
ATOM 655 C CA . TYR A 1 89 ? 10.75 -6.379 -6.484 1 91.31 89 TYR A CA 1
ATOM 656 C C . TYR A 1 89 ? 9.281 -6.73 -6.254 1 91.31 89 TYR A C 1
ATOM 658 O O . TYR A 1 89 ? 8.391 -6.133 -6.867 1 91.31 89 TYR A O 1
ATOM 666 N N . ILE A 1 90 ? 9.023 -7.699 -5.375 1 92.94 90 ILE A N 1
ATOM 667 C CA . ILE A 1 90 ? 7.637 -7.961 -4.988 1 92.94 90 ILE A CA 1
ATOM 668 C C . ILE A 1 90 ? 7.16 -6.887 -4.016 1 92.94 90 ILE A C 1
ATOM 670 O O . ILE A 1 90 ? 7.762 -6.688 -2.955 1 92.94 90 ILE A O 1
ATOM 674 N N . HIS A 1 91 ? 6.137 -6.227 -4.348 1 89.56 91 HIS A N 1
ATOM 675 C CA . HIS A 1 91 ? 5.52 -5.227 -3.486 1 89.56 91 HIS A CA 1
ATOM 676 C C . HIS A 1 91 ? 4.059 -5.566 -3.209 1 89.56 91 HIS A C 1
ATOM 678 O O . HIS A 1 91 ? 3.455 -6.367 -3.926 1 89.56 91 HIS A O 1
ATOM 684 N N . LEU A 1 92 ? 3.551 -4.949 -2.188 1 90.69 92 LEU A N 1
ATOM 685 C CA . LEU A 1 92 ? 2.232 -5.277 -1.66 1 90.69 92 LEU A CA 1
ATOM 686 C C . LEU A 1 92 ? 1.164 -5.137 -2.74 1 90.69 92 LEU A C 1
ATOM 688 O O . LEU A 1 92 ? 0.278 -5.984 -2.857 1 90.69 92 LEU A O 1
ATOM 692 N N . PRO A 1 93 ? 1.279 -4.137 -3.639 1 86.94 93 PRO A N 1
ATOM 693 C CA . PRO A 1 93 ? 0.241 -3.984 -4.66 1 86.94 93 PRO A CA 1
ATOM 694 C C . PRO A 1 93 ? 0.213 -5.148 -5.648 1 86.94 93 PRO A C 1
ATOM 696 O O . PRO A 1 93 ? -0.798 -5.367 -6.32 1 86.94 93 PRO A O 1
ATOM 699 N N . HIS A 1 94 ? 1.27 -5.895 -5.754 1 89.25 94 HIS A N 1
ATOM 700 C CA . HIS A 1 94 ? 1.317 -7.047 -6.648 1 89.25 94 HIS A CA 1
ATOM 701 C C . HIS A 1 94 ? 0.431 -8.18 -6.137 1 89.25 94 HIS A C 1
ATOM 703 O O . HIS A 1 94 ? 0.112 -9.109 -6.883 1 89.25 94 HIS A O 1
ATOM 709 N N . LEU A 1 95 ? 0.053 -8.117 -4.891 1 93.69 95 LEU A N 1
ATOM 710 C CA . LEU A 1 95 ? -0.787 -9.148 -4.293 1 93.69 95 LEU A CA 1
ATOM 711 C C . LEU A 1 95 ? -2.254 -8.734 -4.312 1 93.69 95 LEU A C 1
ATOM 713 O O . LEU A 1 95 ? -3.08 -9.328 -3.619 1 93.69 95 LEU A O 1
ATOM 717 N N . HIS A 1 96 ? -2.504 -7.703 -5.082 1 90.56 96 HIS A N 1
ATOM 718 C CA . HIS A 1 96 ? -3.863 -7.191 -5.223 1 90.56 96 HIS A CA 1
ATOM 719 C C . HIS A 1 96 ? -4.48 -6.883 -3.865 1 90.56 96 HIS A C 1
ATOM 721 O O . HIS A 1 96 ? -3.805 -6.367 -2.973 1 90.56 96 HIS A O 1
ATOM 727 N N . ALA A 1 97 ? -5.766 -7.203 -3.635 1 91.06 97 ALA A N 1
ATOM 728 C CA . ALA A 1 97 ? -6.48 -6.812 -2.422 1 91.06 97 ALA A CA 1
ATOM 729 C C . ALA A 1 97 ? -5.805 -7.391 -1.181 1 91.06 97 ALA A C 1
ATOM 731 O O . ALA A 1 97 ? -5.816 -6.773 -0.114 1 91.06 97 ALA A O 1
ATOM 732 N N . LEU A 1 98 ? -5.23 -8.531 -1.338 1 94.75 98 LEU A N 1
ATOM 733 C CA . LEU A 1 98 ? -4.527 -9.086 -0.183 1 94.75 98 LEU A CA 1
ATOM 734 C C . LEU A 1 98 ? -3.365 -8.188 0.226 1 94.75 98 LEU A C 1
ATOM 736 O O . LEU A 1 98 ? -3.135 -7.965 1.417 1 94.75 98 LEU A O 1
ATOM 740 N N . GLY A 1 99 ? -2.609 -7.723 -0.734 1 95.31 99 GLY A N 1
ATOM 741 C CA . GLY A 1 99 ? -1.519 -6.812 -0.427 1 95.31 99 GLY A CA 1
ATOM 742 C C . GLY A 1 99 ? -1.96 -5.602 0.373 1 95.31 99 GLY A C 1
ATOM 743 O O . GLY A 1 99 ? -1.3 -5.215 1.339 1 95.31 99 GLY A O 1
ATOM 744 N N . TYR A 1 100 ? -3.025 -5.066 0.013 1 92.56 100 TYR A N 1
ATOM 745 C CA . TYR A 1 100 ? -3.555 -3.893 0.7 1 92.56 100 TYR A CA 1
ATOM 746 C C . TYR A 1 100 ? -4.047 -4.254 2.096 1 92.56 100 TYR A C 1
ATOM 748 O O . TYR A 1 100 ? -3.885 -3.475 3.039 1 92.56 100 TYR A O 1
ATOM 756 N N . ALA A 1 101 ? -4.656 -5.422 2.209 1 93.88 101 ALA A N 1
ATOM 757 C CA . ALA A 1 101 ? -5.082 -5.895 3.523 1 93.88 101 ALA A CA 1
ATOM 758 C C . ALA A 1 101 ? -3.891 -6.055 4.461 1 93.88 101 ALA A C 1
ATOM 760 O O . ALA A 1 101 ? -3.967 -5.695 5.641 1 93.88 101 ALA A O 1
ATOM 761 N N . LEU A 1 102 ? -2.848 -6.594 3.893 1 96.31 102 LEU A N 1
ATOM 762 C CA . LEU A 1 102 ? -1.628 -6.777 4.672 1 96.31 102 LEU A CA 1
ATOM 763 C C . LEU A 1 102 ? -1.06 -5.434 5.117 1 96.31 102 LEU A C 1
ATOM 765 O O . LEU A 1 102 ? -0.719 -5.258 6.289 1 96.31 102 LEU A O 1
ATOM 769 N N . ALA A 1 103 ? -1.022 -4.504 4.234 1 93.75 103 ALA A N 1
ATOM 770 C CA . ALA A 1 103 ? -0.483 -3.178 4.516 1 93.75 103 ALA A CA 1
ATOM 771 C C . ALA A 1 103 ? -1.309 -2.465 5.582 1 93.75 103 ALA A C 1
ATOM 773 O O . ALA A 1 103 ? -0.763 -1.734 6.41 1 93.75 103 ALA A O 1
ATOM 774 N N . ALA A 1 104 ? -2.559 -2.65 5.543 1 92.56 104 ALA A N 1
ATOM 775 C CA . ALA A 1 104 ? -3.484 -1.922 6.406 1 92.56 104 ALA A CA 1
ATOM 776 C C . ALA A 1 104 ? -3.625 -2.611 7.762 1 92.56 104 ALA A C 1
ATOM 778 O O . ALA A 1 104 ? -4.352 -2.133 8.633 1 92.56 104 ALA A O 1
ATOM 779 N N . SER A 1 105 ? -2.969 -3.721 7.977 1 94.31 105 SER A N 1
ATOM 780 C CA . SER A 1 105 ? -3.078 -4.492 9.211 1 94.31 105 SER A CA 1
ATOM 781 C C . SER A 1 105 ? -2.619 -3.674 10.414 1 94.31 105 SER A C 1
ATOM 783 O O . SER A 1 105 ? -1.702 -2.857 10.305 1 94.31 105 SER A O 1
ATOM 785 N N . GLY A 1 106 ? -3.252 -3.934 11.555 1 91.75 106 GLY A N 1
ATOM 786 C CA . GLY A 1 106 ? -2.908 -3.227 12.781 1 91.75 106 GLY A CA 1
ATOM 787 C C . GLY A 1 106 ? -1.586 -3.67 13.375 1 91.75 106 GLY A C 1
ATOM 788 O O . GLY A 1 106 ? -0.879 -2.871 13.992 1 91.75 106 GLY A O 1
ATOM 789 N N . THR A 1 107 ? -1.297 -4.887 13.305 1 94.75 107 THR A N 1
ATOM 790 C CA . THR A 1 107 ? -0.066 -5.496 13.789 1 94.75 107 THR A CA 1
ATOM 791 C C . THR A 1 107 ? 0.468 -6.516 12.789 1 94.75 107 THR A C 1
ATOM 793 O O . THR A 1 107 ? -0.24 -6.914 11.867 1 94.75 107 THR A O 1
ATOM 796 N N . LEU A 1 108 ? 1.709 -6.914 13.008 1 97.38 108 LEU A N 1
ATOM 797 C CA . LEU A 1 108 ? 2.252 -7.969 12.156 1 97.38 108 LEU A CA 1
ATOM 798 C C . LEU A 1 108 ? 1.559 -9.297 12.438 1 97.38 108 LEU A C 1
ATOM 800 O O . LEU A 1 108 ? 1.523 -10.18 11.578 1 97.38 108 LEU A O 1
ATOM 804 N N . LEU A 1 109 ? 1.006 -9.477 13.641 1 97.06 109 LEU A N 1
ATOM 805 C CA . LEU A 1 109 ? 0.224 -10.68 13.898 1 97.06 109 LEU A CA 1
ATOM 806 C C . LEU A 1 109 ? -1.033 -10.703 13.031 1 97.06 109 LEU A C 1
ATOM 808 O O . LEU A 1 109 ? -1.383 -11.742 12.469 1 97.06 109 LEU A O 1
ATOM 812 N N . ASP A 1 110 ? -1.71 -9.57 12.953 1 95.5 110 ASP A N 1
ATOM 813 C CA . ASP A 1 110 ? -2.855 -9.461 12.055 1 95.5 110 ASP A CA 1
ATOM 814 C C . ASP A 1 110 ? -2.447 -9.734 10.609 1 95.5 110 ASP A C 1
ATOM 816 O O . ASP A 1 110 ? -3.195 -10.359 9.859 1 95.5 110 ASP A O 1
ATOM 820 N N . PHE A 1 111 ? -1.316 -9.18 10.258 1 97.88 111 PHE A N 1
ATOM 821 C CA . PHE A 1 111 ? -0.706 -9.43 8.953 1 97.88 111 PHE A CA 1
ATOM 822 C C . PHE A 1 111 ? -0.588 -10.922 8.688 1 97.88 111 PHE A C 1
ATOM 824 O O . PHE A 1 111 ? -1.036 -11.414 7.648 1 97.88 111 PHE A O 1
ATOM 831 N N . CYS A 1 112 ? -0.096 -11.719 9.602 1 98.12 112 CYS A N 1
ATOM 832 C CA . CYS A 1 112 ? 0.094 -13.164 9.477 1 98.12 112 CYS A CA 1
ATOM 833 C C . CYS A 1 112 ? -1.246 -13.891 9.43 1 98.12 112 CYS A C 1
ATOM 835 O O . CYS A 1 112 ? -1.407 -14.852 8.68 1 98.12 112 CYS A O 1
ATOM 837 N N . ARG A 1 113 ? -2.145 -13.477 10.18 1 95.56 113 ARG A N 1
ATOM 838 C CA . ARG A 1 113 ? -3.467 -14.094 10.188 1 95.56 113 ARG A CA 1
ATOM 839 C C . ARG A 1 113 ? -4.148 -13.945 8.836 1 95.56 113 ARG A C 1
ATOM 841 O O . ARG A 1 113 ? -4.805 -14.875 8.359 1 95.56 113 ARG A O 1
ATOM 848 N N . ARG A 1 114 ? -3.963 -12.789 8.258 1 95.62 114 ARG A N 1
ATOM 849 C CA . ARG A 1 114 ? -4.527 -12.562 6.934 1 95.62 114 ARG A CA 1
ATOM 850 C C . ARG A 1 114 ? -3.846 -13.445 5.891 1 95.62 114 ARG A C 1
ATOM 852 O O . ARG A 1 114 ? -4.496 -13.945 4.973 1 95.62 114 ARG A O 1
ATOM 859 N N . LEU A 1 115 ? -2.57 -13.586 6.023 1 97.06 115 LEU A N 1
ATOM 860 C CA . LEU A 1 115 ? -1.86 -14.492 5.133 1 97.06 115 LEU A CA 1
ATOM 861 C C . LEU A 1 115 ? -2.418 -15.906 5.242 1 97.06 115 LEU A C 1
ATOM 863 O O . LEU A 1 115 ? -2.656 -16.562 4.23 1 97.06 115 LEU A O 1
ATOM 867 N N . GLU A 1 116 ? -2.584 -16.375 6.41 1 94.88 116 GLU A N 1
ATOM 868 C CA . GLU A 1 116 ? -3.111 -17.703 6.633 1 94.88 116 GLU A CA 1
ATOM 869 C C . GLU A 1 116 ? -4.488 -17.875 5.996 1 94.88 116 GLU A C 1
ATOM 871 O O . GLU A 1 116 ? -4.766 -18.906 5.375 1 94.88 116 GLU A O 1
ATOM 876 N N . ARG A 1 117 ? -5.258 -16.891 6.102 1 91.56 117 ARG A N 1
ATOM 877 C CA . ARG A 1 117 ? -6.652 -16.984 5.688 1 91.56 117 ARG A CA 1
ATOM 878 C C . ARG A 1 117 ? -6.793 -16.797 4.184 1 91.56 117 ARG A C 1
ATOM 880 O O . ARG A 1 117 ? -7.645 -17.422 3.547 1 91.56 117 ARG A O 1
ATOM 887 N N . TYR A 1 118 ? -5.906 -15.891 3.629 1 93.94 118 TYR A N 1
ATOM 888 C CA . TYR A 1 118 ? -6.258 -15.344 2.322 1 93.94 118 TYR A CA 1
ATOM 889 C C . TYR A 1 118 ? -5.176 -15.656 1.294 1 93.94 118 TYR A C 1
ATOM 891 O O . TYR A 1 118 ? -5.309 -15.297 0.12 1 93.94 118 TYR A O 1
ATOM 899 N N . PHE A 1 119 ? -4.141 -16.359 1.635 1 95.81 119 PHE A N 1
ATOM 900 C CA . PHE A 1 119 ? -2.98 -16.547 0.773 1 95.81 119 PHE A CA 1
ATOM 901 C C . PHE A 1 119 ? -3.383 -17.188 -0.544 1 95.81 119 PHE A C 1
ATOM 903 O O . PHE A 1 119 ? -2.76 -16.953 -1.579 1 95.81 119 PHE A O 1
ATOM 910 N N . GLN A 1 120 ? -4.406 -17.969 -0.559 1 91.56 120 GLN A N 1
ATOM 911 C CA . GLN A 1 120 ? -4.84 -18.703 -1.736 1 91.56 120 GLN A CA 1
ATOM 912 C C . GLN A 1 120 ? -5.227 -17.766 -2.871 1 91.56 120 GLN A C 1
ATOM 914 O O . GLN A 1 120 ? -5.262 -18.172 -4.035 1 91.56 120 GLN A O 1
ATOM 919 N N . LEU A 1 121 ? -5.523 -16.578 -2.504 1 91.75 121 LEU A N 1
ATOM 920 C CA . LEU A 1 121 ? -5.793 -15.594 -3.541 1 91.75 121 LEU A CA 1
ATOM 921 C C . LEU A 1 121 ? -4.562 -15.367 -4.414 1 91.75 121 LEU A C 1
ATOM 923 O O . LEU A 1 121 ? -4.684 -15.172 -5.625 1 91.75 121 LEU A O 1
ATOM 927 N N . VAL A 1 122 ? -3.424 -15.414 -3.779 1 94.69 122 VAL A N 1
ATOM 928 C CA . VAL A 1 122 ? -2.17 -15.125 -4.469 1 94.69 122 VAL A CA 1
ATOM 929 C C . VAL A 1 122 ? -1.605 -16.406 -5.078 1 94.69 122 VAL A C 1
ATOM 931 O O . VAL A 1 122 ? -1.238 -16.438 -6.254 1 94.69 122 VAL A O 1
ATOM 934 N N . SER A 1 123 ? -1.6 -17.422 -4.285 1 93.81 123 SER A N 1
ATOM 935 C CA . SER A 1 123 ? -1.058 -18.688 -4.777 1 93.81 123 SER A CA 1
ATOM 936 C C . SER A 1 123 ? -1.713 -19.875 -4.086 1 93.81 123 SER A C 1
ATOM 938 O O . SER A 1 123 ? -1.967 -19.844 -2.881 1 93.81 123 SER A O 1
ATOM 940 N N . GLN A 1 124 ? -1.925 -20.859 -4.891 1 90.12 124 GLN A N 1
ATOM 941 C CA . GLN A 1 124 ? -2.529 -22.094 -4.379 1 90.12 124 GLN A CA 1
ATOM 942 C C . GLN A 1 124 ? -1.472 -23.156 -4.121 1 90.12 124 GLN A C 1
ATOM 944 O O . GLN A 1 124 ? -1.801 -24.281 -3.758 1 90.12 124 GLN A O 1
ATOM 949 N N . VAL A 1 125 ? -0.272 -22.781 -4.25 1 91.44 125 VAL A N 1
ATOM 950 C CA . VAL A 1 125 ? 0.818 -23.75 -4.172 1 91.44 125 VAL A CA 1
ATOM 951 C C . VAL A 1 125 ? 0.976 -24.234 -2.732 1 91.44 125 VAL A C 1
ATOM 953 O O . VAL A 1 125 ? 1.463 -25.344 -2.494 1 91.44 125 VAL A O 1
ATOM 956 N N . ALA A 1 126 ? 0.54 -23.422 -1.792 1 93.25 126 ALA A N 1
ATOM 957 C CA . ALA A 1 126 ? 0.757 -23.766 -0.391 1 93.25 126 ALA A CA 1
ATOM 958 C C . ALA A 1 126 ? -0.388 -23.266 0.484 1 93.25 126 ALA A C 1
ATOM 960 O O . ALA A 1 126 ? -1.092 -22.328 0.116 1 93.25 126 ALA A O 1
ATOM 961 N N . LYS A 1 127 ? -0.568 -23.875 1.548 1 92.75 127 LYS A N 1
ATOM 962 C CA . LYS A 1 127 ? -1.358 -23.375 2.666 1 92.75 127 LYS A CA 1
ATOM 963 C C . LYS A 1 127 ? -0.46 -22.828 3.773 1 92.75 127 LYS A C 1
ATOM 965 O O . LYS A 1 127 ? 0.575 -23.422 4.086 1 92.75 127 LYS A O 1
ATOM 970 N N . ILE A 1 128 ? -0.837 -21.734 4.266 1 97 128 ILE A N 1
ATOM 971 C CA . ILE A 1 128 ? -0.07 -21.109 5.344 1 97 128 ILE A CA 1
ATOM 972 C C . ILE A 1 128 ? -0.746 -21.391 6.684 1 97 128 ILE A C 1
ATOM 974 O O . ILE A 1 128 ? -1.972 -21.312 6.797 1 97 128 ILE A O 1
ATOM 978 N N . HIS A 1 129 ? 0.011 -21.75 7.617 1 95.94 129 HIS A N 1
ATOM 979 C CA . HIS A 1 129 ? -0.492 -22.031 8.961 1 95.94 129 HIS A CA 1
ATOM 980 C C . HIS A 1 129 ? 0.218 -21.172 10 1 95.94 129 HIS A C 1
ATOM 982 O O . HIS A 1 129 ? 1.429 -20.953 9.906 1 95.94 129 HIS A O 1
ATOM 988 N N . LEU A 1 130 ? -0.548 -20.641 10.891 1 96.62 130 LEU A N 1
ATOM 989 C CA . LEU A 1 130 ? -0.041 -19.828 11.984 1 96.62 130 LEU A CA 1
ATOM 990 C C . LEU A 1 130 ? -0.211 -20.547 13.32 1 96.62 130 LEU A C 1
ATOM 992 O O . LEU A 1 130 ? -1.325 -20.922 13.688 1 96.62 130 LEU A O 1
ATOM 996 N N . ASP A 1 131 ? 0.874 -20.719 13.992 1 96.25 131 ASP A N 1
ATOM 997 C CA . ASP A 1 131 ? 0.854 -21.359 15.297 1 96.25 131 ASP A CA 1
ATOM 998 C C . ASP A 1 131 ? 1.562 -20.516 16.344 1 96.25 131 ASP A C 1
ATOM 1000 O O . ASP A 1 131 ? 2.502 -19.781 16.031 1 96.25 131 ASP A O 1
ATOM 1004 N N . GLU A 1 132 ? 1.086 -20.625 17.516 1 95.25 132 GLU A N 1
ATOM 1005 C CA . GLU A 1 132 ? 1.687 -19.906 18.641 1 95.25 132 GLU A CA 1
ATOM 1006 C C . GLU A 1 132 ? 2.156 -20.875 19.734 1 95.25 132 GLU A C 1
ATOM 1008 O O . GLU A 1 132 ? 1.418 -21.781 20.125 1 95.25 132 GLU A O 1
ATOM 1013 N N . ALA A 1 133 ? 3.406 -20.75 20.109 1 91.88 133 ALA A N 1
ATOM 1014 C CA . ALA A 1 133 ? 3.938 -21.547 21.219 1 91.88 133 ALA A CA 1
ATOM 1015 C C . ALA A 1 133 ? 5.094 -20.812 21.906 1 91.88 133 ALA A C 1
ATOM 1017 O O . ALA A 1 133 ? 5.957 -20.25 21.234 1 91.88 133 ALA A O 1
ATOM 1018 N N . ASP A 1 134 ? 5.105 -20.812 23.266 1 93.19 134 ASP A N 1
ATOM 1019 C CA . ASP A 1 134 ? 6.219 -20.359 24.094 1 93.19 134 ASP A CA 1
ATOM 1020 C C . ASP A 1 134 ? 6.625 -18.938 23.734 1 93.19 134 ASP A C 1
ATOM 1022 O O . ASP A 1 134 ? 7.805 -18.656 23.516 1 93.19 134 ASP A O 1
ATOM 1026 N N . GLY A 1 135 ? 5.672 -18.078 23.516 1 96.19 135 GLY A N 1
ATOM 1027 C CA . GLY A 1 135 ? 5.953 -16.688 23.234 1 96.19 135 GLY A CA 1
ATOM 1028 C C . GLY A 1 135 ? 6.461 -16.438 21.828 1 96.19 135 GLY A C 1
ATOM 1029 O O . GLY A 1 135 ? 7.008 -15.367 21.531 1 96.19 135 GLY A O 1
ATOM 1030 N N . GLN A 1 136 ? 6.359 -17.438 21.031 1 97.88 136 GLN A N 1
ATOM 1031 C CA . GLN A 1 136 ? 6.793 -17.328 19.641 1 97.88 136 GLN A CA 1
ATOM 1032 C C . GLN A 1 136 ? 5.637 -17.609 18.672 1 97.88 136 GLN A C 1
ATOM 1034 O O . GLN A 1 136 ? 4.672 -18.281 19.047 1 97.88 136 GLN A O 1
ATOM 1039 N N . ILE A 1 137 ? 5.688 -16.969 17.547 1 98.38 137 ILE A N 1
ATOM 1040 C CA . ILE A 1 137 ? 4.738 -17.203 16.469 1 98.38 137 ILE A CA 1
ATOM 1041 C C . ILE A 1 137 ? 5.441 -17.922 15.312 1 98.38 137 ILE A C 1
ATOM 1043 O O . ILE A 1 137 ? 6.488 -17.469 14.844 1 98.38 137 ILE A O 1
ATOM 1047 N N . ARG A 1 138 ? 4.883 -19.016 14.906 1 98.19 138 ARG A N 1
ATOM 1048 C CA . ARG A 1 138 ? 5.434 -19.766 13.789 1 98.19 138 ARG A CA 1
ATOM 1049 C C . ARG A 1 138 ? 4.508 -19.719 12.578 1 98.19 138 ARG A C 1
ATOM 1051 O O . ARG A 1 138 ? 3.324 -20.047 12.68 1 98.19 138 ARG A O 1
ATOM 1058 N N . LEU A 1 139 ? 5.004 -19.25 11.469 1 98.19 139 LEU A N 1
ATOM 1059 C CA . LEU A 1 139 ? 4.34 -19.281 10.172 1 98.19 139 LEU A CA 1
ATOM 1060 C C . LEU A 1 139 ? 4.895 -20.422 9.312 1 98.19 139 LEU A C 1
ATOM 1062 O O . LEU A 1 139 ? 6.059 -20.391 8.914 1 98.19 139 LEU A O 1
ATOM 1066 N N . SER A 1 140 ? 4.09 -21.406 9.016 1 97.81 140 SER A N 1
ATOM 1067 C CA . SER A 1 140 ? 4.547 -22.594 8.281 1 97.81 140 SER A CA 1
ATOM 1068 C C . SER A 1 140 ? 3.848 -22.703 6.93 1 97.81 140 SER A C 1
ATOM 1070 O O . SER A 1 140 ? 2.715 -22.25 6.77 1 97.81 140 SER A O 1
ATOM 1072 N N . PHE A 1 141 ? 4.555 -23.375 6.008 1 96.81 141 PHE A N 1
ATOM 1073 C CA . PHE A 1 141 ? 4.07 -23.516 4.641 1 96.81 141 PHE A CA 1
ATOM 1074 C C . PHE A 1 141 ? 3.854 -24.984 4.301 1 96.81 141 PHE A C 1
ATOM 1076 O O . PHE A 1 141 ? 4.809 -25.766 4.254 1 96.81 141 PHE A O 1
ATOM 1083 N N . GLU A 1 142 ? 2.629 -25.344 4.105 1 93.94 142 GLU A N 1
ATOM 1084 C CA . GLU A 1 142 ? 2.289 -26.688 3.617 1 93.94 142 GLU A CA 1
ATOM 1085 C C . GLU A 1 142 ? 2.139 -26.688 2.1 1 93.94 142 GLU A C 1
ATOM 1087 O O . GLU A 1 142 ? 1.125 -26.234 1.567 1 93.94 142 GLU A O 1
ATOM 1092 N N . TYR A 1 143 ? 3.066 -27.297 1.453 1 92 143 TYR A N 1
ATOM 1093 C CA . TYR A 1 143 ? 3.074 -27.25 -0.005 1 92 143 TYR A CA 1
ATOM 1094 C C . TYR A 1 143 ? 2.104 -28.281 -0.586 1 92 143 TYR A C 1
ATOM 1096 O O . TYR A 1 143 ? 2.154 -29.453 -0.237 1 92 143 TYR A O 1
ATOM 1104 N N . LEU A 1 144 ? 1.277 -27.797 -1.415 1 86.38 144 LEU A N 1
ATOM 1105 C CA . LEU A 1 144 ? 0.292 -28.641 -2.082 1 86.38 144 LEU A CA 1
ATOM 1106 C C . LEU A 1 144 ? 0.796 -29.094 -3.449 1 86.38 144 LEU A C 1
ATOM 1108 O O . LEU A 1 144 ? 0.276 -30.047 -4.023 1 86.38 144 LEU A O 1
ATOM 1112 N N . ALA A 1 145 ? 1.69 -28.422 -3.955 1 86.12 145 ALA A N 1
ATOM 1113 C CA . ALA A 1 145 ? 2.49 -28.766 -5.129 1 86.12 145 ALA A CA 1
ATOM 1114 C C . ALA A 1 145 ? 3.955 -28.391 -4.918 1 86.12 145 ALA A C 1
ATOM 1116 O O . ALA A 1 145 ? 4.277 -27.562 -4.066 1 86.12 145 ALA A O 1
ATOM 1117 N N . GLU A 1 146 ? 4.781 -29.031 -5.617 1 87.06 146 GLU A N 1
ATOM 1118 C CA . GLU A 1 146 ? 6.207 -28.766 -5.438 1 87.06 146 GLU A CA 1
ATOM 1119 C C . GLU A 1 146 ? 6.59 -27.406 -6.031 1 87.06 146 GLU A C 1
ATOM 1121 O O . GLU A 1 146 ? 6.617 -27.25 -7.254 1 87.06 146 GLU A O 1
ATOM 1126 N N . PRO A 1 147 ? 6.902 -26.516 -5.195 1 86.81 147 PRO A N 1
ATOM 1127 C CA . PRO A 1 147 ? 7.355 -25.234 -5.734 1 86.81 147 PRO A CA 1
ATOM 1128 C C . PRO A 1 147 ? 8.82 -25.25 -6.16 1 86.81 147 PRO A C 1
ATOM 1130 O O . PRO A 1 147 ? 9.594 -26.094 -5.684 1 86.81 147 PRO A O 1
ATOM 1133 N N . SER A 1 148 ? 9.125 -24.406 -7.074 1 93.44 148 SER A N 1
ATOM 1134 C CA . SER A 1 148 ? 10.555 -24.188 -7.281 1 93.44 148 SER A CA 1
ATOM 1135 C C . SER A 1 148 ? 11.203 -23.562 -6.055 1 93.44 148 SER A C 1
ATOM 1137 O O . SER A 1 148 ? 10.547 -22.859 -5.293 1 93.44 148 SER A O 1
ATOM 1139 N N . GLY A 1 149 ? 12.461 -23.859 -5.844 1 96.19 149 GLY A N 1
ATOM 1140 C CA . GLY A 1 149 ? 13.195 -23.203 -4.781 1 96.19 149 GLY A CA 1
ATOM 1141 C C . GLY A 1 149 ? 13.148 -21.688 -4.879 1 96.19 149 GLY A C 1
ATOM 1142 O O . GLY A 1 149 ? 13.07 -20.984 -3.863 1 96.19 149 GLY A O 1
ATOM 1143 N N . GLU A 1 150 ? 13.102 -21.203 -6.098 1 97.19 150 GLU A N 1
ATOM 1144 C CA . GLU A 1 150 ? 13.07 -19.766 -6.355 1 97.19 150 GLU A CA 1
ATOM 1145 C C . GLU A 1 150 ? 11.758 -19.156 -5.891 1 97.19 150 GLU A C 1
ATOM 1147 O O . GLU A 1 150 ? 11.742 -18.031 -5.363 1 97.19 150 GLU A O 1
ATOM 1152 N N . THR A 1 151 ? 10.648 -19.859 -6.094 1 96.75 151 THR A N 1
ATOM 1153 C CA . THR A 1 151 ? 9.359 -19.375 -5.617 1 96.75 151 THR A CA 1
ATOM 1154 C C . THR A 1 151 ? 9.359 -19.234 -4.098 1 96.75 151 THR A C 1
ATOM 1156 O O . THR A 1 151 ? 8.875 -18.234 -3.562 1 96.75 151 THR A O 1
ATOM 1159 N N . GLU A 1 152 ? 9.875 -20.219 -3.471 1 97.25 152 GLU A N 1
ATOM 1160 C CA . GLU A 1 152 ? 9.953 -20.188 -2.014 1 97.25 152 GLU A CA 1
ATOM 1161 C C . GLU A 1 152 ? 10.852 -19.031 -1.546 1 97.25 152 GLU A C 1
ATOM 1163 O O . GLU A 1 152 ? 10.484 -18.297 -0.63 1 97.25 152 GLU A O 1
ATOM 1168 N N . ASP A 1 153 ? 12.031 -18.906 -2.193 1 98.19 153 ASP A N 1
ATOM 1169 C CA . ASP A 1 153 ? 12.945 -17.812 -1.886 1 98.19 153 ASP A CA 1
ATOM 1170 C C . ASP A 1 153 ? 12.258 -16.453 -2.018 1 98.19 153 ASP A C 1
ATOM 1172 O O . ASP A 1 153 ? 12.391 -15.594 -1.141 1 98.19 153 ASP A O 1
ATOM 1176 N N . ALA A 1 154 ? 11.578 -16.297 -3.107 1 98 154 ALA A N 1
ATOM 1177 C CA . ALA A 1 154 ? 10.93 -15.023 -3.422 1 98 154 ALA A CA 1
ATOM 1178 C C . ALA A 1 154 ? 9.859 -14.68 -2.391 1 98 154 ALA A C 1
ATOM 1180 O O . ALA A 1 154 ? 9.797 -13.555 -1.901 1 98 154 ALA A O 1
ATOM 1181 N N . PHE A 1 155 ? 9.094 -15.648 -2.006 1 97.56 155 PHE A N 1
ATOM 1182 C CA . PHE A 1 155 ? 7.973 -15.406 -1.104 1 97.56 155 PHE A CA 1
ATOM 1183 C C . PHE A 1 155 ? 8.469 -15.133 0.311 1 97.56 155 PHE A C 1
ATOM 1185 O O . PHE A 1 155 ? 8.039 -14.164 0.947 1 97.56 155 PHE A O 1
ATOM 1192 N N . VAL A 1 156 ? 9.352 -15.953 0.787 1 98.12 156 VAL A N 1
ATOM 1193 C CA . VAL A 1 156 ? 9.875 -15.781 2.139 1 98.12 156 VAL A CA 1
ATOM 1194 C C . VAL A 1 156 ? 10.68 -14.484 2.225 1 98.12 156 VAL A C 1
ATOM 1196 O O . VAL A 1 156 ? 10.586 -13.758 3.217 1 98.12 156 VAL A O 1
ATOM 1199 N N . GLY A 1 157 ? 11.461 -14.25 1.189 1 98.31 157 GLY A N 1
ATOM 1200 C CA . GLY A 1 157 ? 12.164 -12.977 1.122 1 98.31 157 GLY A CA 1
ATOM 1201 C C . GLY A 1 157 ? 11.242 -11.773 1.137 1 98.31 157 GLY A C 1
ATOM 1202 O O . GLY A 1 157 ? 11.477 -10.812 1.865 1 98.31 157 GLY A O 1
ATOM 1203 N N . PHE A 1 158 ? 10.195 -11.828 0.341 1 97.19 158 PHE A N 1
ATOM 1204 C CA . PHE A 1 158 ? 9.18 -10.781 0.304 1 97.19 158 PHE A CA 1
ATOM 1205 C 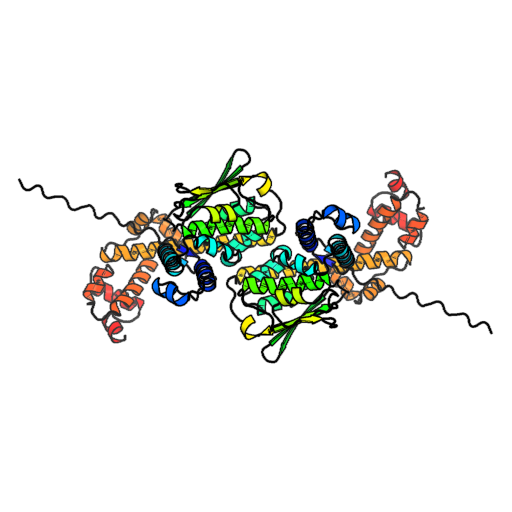C . PHE A 1 158 ? 8.586 -10.555 1.689 1 97.19 158 PHE A C 1
ATOM 1207 O O . PHE A 1 158 ? 8.43 -9.414 2.127 1 97.19 158 PHE A O 1
ATOM 1214 N N . LEU A 1 159 ? 8.219 -11.625 2.41 1 98.06 159 LEU A N 1
ATOM 1215 C CA . LEU A 1 159 ? 7.574 -11.523 3.717 1 98.06 159 LEU A CA 1
ATOM 1216 C C . LEU A 1 159 ? 8.461 -10.758 4.699 1 98.06 159 LEU A C 1
ATOM 1218 O O . LEU A 1 159 ? 8.008 -9.805 5.336 1 98.06 159 LEU A O 1
ATOM 1222 N N . VAL A 1 160 ? 9.68 -11.133 4.73 1 98.12 160 VAL A N 1
ATOM 1223 C CA . VAL A 1 160 ? 10.586 -10.531 5.703 1 98.12 160 VAL A CA 1
ATOM 1224 C C . VAL A 1 160 ? 10.844 -9.07 5.328 1 98.12 160 VAL A C 1
ATOM 1226 O O . VAL A 1 160 ? 10.812 -8.188 6.191 1 98.12 160 VAL A O 1
ATOM 1229 N N . ARG A 1 161 ? 11.055 -8.805 4.07 1 96.25 161 ARG A N 1
ATOM 1230 C CA . ARG A 1 161 ? 11.297 -7.438 3.615 1 96.25 161 ARG A CA 1
ATOM 1231 C C . ARG A 1 161 ? 10.094 -6.547 3.895 1 96.25 161 ARG A C 1
ATOM 1233 O O . ARG A 1 161 ? 10.242 -5.414 4.355 1 96.25 161 ARG A O 1
ATOM 1240 N N . THR A 1 162 ? 8.953 -7.051 3.611 1 96.06 162 THR A N 1
ATOM 1241 C CA . THR A 1 162 ? 7.727 -6.281 3.785 1 96.06 162 THR A CA 1
ATOM 1242 C C . THR A 1 162 ? 7.445 -6.035 5.266 1 96.06 162 THR A C 1
ATOM 1244 O O . THR A 1 162 ? 7.051 -4.934 5.652 1 96.06 162 THR A O 1
ATOM 1247 N N . MET A 1 163 ? 7.645 -7.035 6.059 1 96.5 163 MET A N 1
ATOM 1248 C CA . MET A 1 163 ? 7.445 -6.871 7.496 1 96.5 163 MET A CA 1
ATOM 1249 C C . MET A 1 163 ? 8.398 -5.82 8.062 1 96.5 163 MET A C 1
ATOM 1251 O O . MET A 1 163 ? 8.008 -5.02 8.914 1 96.5 163 MET A O 1
ATOM 1255 N N . ARG A 1 164 ? 9.617 -5.793 7.559 1 93.75 164 ARG A N 1
ATOM 1256 C CA . ARG A 1 164 ? 10.586 -4.773 7.945 1 93.75 164 ARG A CA 1
ATOM 1257 C C . ARG A 1 164 ? 10.109 -3.383 7.539 1 93.75 164 ARG A C 1
ATOM 1259 O O . ARG A 1 164 ? 10.273 -2.42 8.289 1 93.75 164 ARG A O 1
ATOM 1266 N N . LEU A 1 165 ? 9.594 -3.387 6.418 1 89.25 165 LEU A N 1
ATOM 1267 C CA . LEU A 1 165 ? 9.109 -2.121 5.879 1 89.25 165 LEU A CA 1
ATOM 1268 C C . LEU A 1 165 ? 7.941 -1.59 6.707 1 89.25 165 LEU A C 1
ATOM 1270 O O . LEU A 1 165 ? 7.883 -0.395 7.004 1 89.25 165 LEU A O 1
ATOM 1274 N N . LEU A 1 166 ? 7.031 -2.395 7.105 1 90.19 166 LEU A N 1
ATOM 1275 C CA . LEU A 1 166 ? 5.801 -1.991 7.777 1 90.19 166 LEU A CA 1
ATOM 1276 C C . LEU A 1 166 ? 6.051 -1.724 9.258 1 90.19 166 LEU A C 1
ATOM 1278 O O . LEU A 1 166 ? 5.344 -0.924 9.875 1 90.19 166 LEU A O 1
ATOM 1282 N N . HIS A 1 167 ? 7.012 -2.389 9.82 1 91.56 167 HIS A N 1
ATOM 1283 C CA . HIS A 1 167 ? 7.23 -2.312 11.258 1 91.56 167 HIS A CA 1
ATOM 1284 C C . HIS A 1 167 ? 8.445 -1.448 11.586 1 91.56 167 HIS A C 1
ATOM 1286 O O . HIS A 1 167 ? 8.297 -0.287 11.977 1 91.56 167 HIS A O 1
ATOM 1292 N N . LYS A 1 168 ? 9.641 -1.979 11.352 1 87.44 168 LYS A N 1
ATOM 1293 C CA . LYS A 1 168 ? 10.883 -1.246 11.57 1 87.44 168 LYS A CA 1
ATOM 1294 C C . LYS A 1 168 ? 12.055 -1.933 10.883 1 87.44 168 LYS A C 1
ATOM 1296 O O . LYS A 1 168 ? 12.07 -3.158 10.742 1 87.44 168 LYS A O 1
ATOM 1301 N N . PRO A 1 169 ? 13.086 -1.238 10.492 1 84.12 169 PRO A N 1
ATOM 1302 C CA . PRO A 1 169 ? 14.211 -1.787 9.734 1 84.12 169 PRO A CA 1
ATOM 1303 C C . PRO A 1 169 ? 14.961 -2.875 10.492 1 84.12 169 PRO A C 1
ATOM 1305 O O . PRO A 1 169 ? 15.531 -3.783 9.883 1 84.12 169 PRO A O 1
ATOM 1308 N N . GLY A 1 170 ? 15.008 -2.836 11.781 1 87.94 170 GLY A N 1
ATOM 1309 C CA . GLY A 1 170 ? 15.758 -3.805 12.562 1 87.94 170 GLY A CA 1
ATOM 1310 C C . GLY A 1 170 ? 14.969 -5.059 12.883 1 87.94 170 GLY A C 1
ATOM 1311 O O . GLY A 1 170 ? 15.477 -5.969 13.539 1 87.94 170 GLY A O 1
AT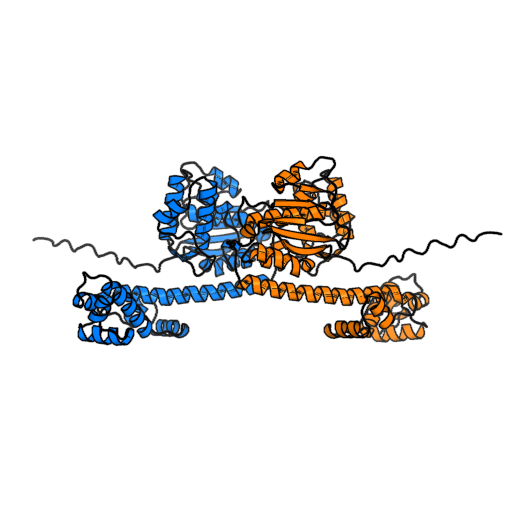OM 1312 N N . PHE A 1 171 ? 13.867 -5.191 12.234 1 94.56 171 PHE A N 1
ATOM 1313 C CA . PHE A 1 171 ? 13.031 -6.355 12.5 1 94.56 171 PHE A CA 1
ATOM 1314 C C . PHE A 1 171 ? 13.562 -7.582 11.766 1 94.56 171 PHE A C 1
ATOM 1316 O O . PHE A 1 171 ? 13.836 -7.523 10.57 1 94.56 171 PHE A O 1
ATOM 1323 N N . ASN A 1 172 ? 13.688 -8.664 12.492 1 96.56 172 ASN A N 1
ATOM 1324 C CA . ASN A 1 172 ? 14.141 -9.93 11.914 1 96.56 172 ASN A CA 1
ATOM 1325 C C . ASN A 1 172 ? 13.383 -11.117 12.508 1 96.56 172 ASN A C 1
ATOM 1327 O O . ASN A 1 172 ? 13 -11.094 13.68 1 96.56 172 ASN A O 1
ATOM 1331 N N . PRO A 1 173 ? 13.172 -12.141 11.641 1 98.31 173 PRO A N 1
ATOM 1332 C CA . PRO A 1 173 ? 12.703 -13.398 12.234 1 98.31 173 PRO A CA 1
ATOM 1333 C C . PRO A 1 173 ? 13.719 -14.016 13.188 1 98.31 173 PRO A C 1
ATOM 1335 O O . PRO A 1 173 ? 14.906 -13.68 13.133 1 98.31 173 PRO A O 1
ATOM 1338 N N . LEU A 1 174 ? 13.227 -14.828 14.07 1 98.25 174 LEU A N 1
ATOM 1339 C CA . LEU A 1 174 ? 14.109 -15.57 14.961 1 98.25 174 LEU A CA 1
ATOM 1340 C C . LEU A 1 174 ? 14.773 -16.734 14.227 1 98.25 174 LEU A C 1
ATOM 1342 O O . LEU A 1 174 ? 15.898 -17.109 14.539 1 98.25 174 LEU A O 1
ATOM 1346 N N . GLN A 1 175 ? 14.055 -17.297 13.344 1 98.25 175 GLN A N 1
ATOM 1347 C CA . GLN A 1 175 ? 14.508 -18.453 12.578 1 98.25 175 GLN A CA 1
ATOM 1348 C C . GLN A 1 175 ? 13.805 -18.531 11.227 1 98.25 175 GLN A C 1
ATOM 1350 O O . GLN A 1 175 ? 12.625 -18.188 11.109 1 98.25 175 GLN A O 1
ATOM 1355 N N . VAL A 1 176 ? 14.57 -19.016 10.211 1 98.69 176 VAL A N 1
ATOM 1356 C CA . VAL A 1 176 ? 14.031 -19.266 8.875 1 98.69 176 VAL A CA 1
ATOM 1357 C C . VAL A 1 176 ? 14.367 -20.703 8.453 1 98.69 176 VAL A C 1
ATOM 1359 O O . VAL A 1 176 ? 15.508 -21.141 8.609 1 98.69 176 VAL A O 1
ATOM 1362 N N . ALA A 1 177 ? 13.438 -21.422 8.023 1 98.62 177 ALA A N 1
ATOM 1363 C CA . ALA A 1 177 ? 13.641 -22.75 7.453 1 98.62 177 ALA A CA 1
ATOM 1364 C C . ALA A 1 177 ? 13.039 -22.859 6.059 1 98.62 177 ALA A C 1
ATOM 1366 O O . ALA A 1 177 ? 11.875 -22.484 5.852 1 98.62 177 ALA A O 1
ATOM 1367 N N . LEU A 1 178 ? 13.812 -23.328 5.137 1 98.31 178 LEU A N 1
ATOM 1368 C CA . LEU A 1 178 ? 13.375 -23.438 3.748 1 98.31 178 LEU A CA 1
ATOM 1369 C C . LEU A 1 178 ? 13.297 -24.891 3.309 1 98.31 178 LEU A C 1
ATOM 1371 O O . LEU A 1 178 ? 14.141 -25.703 3.693 1 98.31 178 LEU A O 1
ATOM 1375 N N . HIS A 1 179 ? 12.312 -25.172 2.543 1 97.31 179 HIS A N 1
ATOM 1376 C CA . HIS A 1 179 ? 12.125 -26.5 1.975 1 97.31 179 HIS A CA 1
ATOM 1377 C C . HIS A 1 179 ? 13.195 -26.812 0.934 1 97.31 179 HIS A C 1
ATOM 1379 O O . HIS A 1 179 ? 13.648 -27.953 0.828 1 97.31 179 HIS A O 1
ATOM 1385 N N . ARG A 1 180 ? 13.594 -25.938 0.173 1 95.31 180 ARG A N 1
ATOM 1386 C CA . ARG A 1 180 ? 14.578 -26.156 -0.88 1 95.31 180 ARG A CA 1
ATOM 1387 C C . ARG A 1 180 ? 15.945 -26.484 -0.292 1 95.31 180 ARG A C 1
ATOM 1389 O O . ARG A 1 180 ? 16.266 -26.062 0.817 1 95.31 180 ARG A O 1
ATOM 1396 N N . PRO A 1 181 ? 16.75 -27.188 -1.046 1 96 181 PRO A N 1
ATOM 1397 C CA . PRO A 1 181 ? 18.125 -27.422 -0.605 1 96 181 PRO A CA 1
ATOM 1398 C C . PRO A 1 181 ? 18.984 -26.156 -0.68 1 96 181 PRO A C 1
ATOM 1400 O O . PRO A 1 181 ? 18.703 -25.25 -1.476 1 96 181 PRO A O 1
ATOM 1403 N N . MET A 1 182 ? 20 -26.156 0.131 1 96.25 182 MET A N 1
ATOM 1404 C CA . MET A 1 182 ? 20.953 -25.047 0.072 1 96.25 182 MET A CA 1
ATOM 1405 C C . MET A 1 182 ? 21.625 -24.984 -1.293 1 96.25 182 MET A C 1
ATOM 1407 O O . MET A 1 182 ? 22.047 -26.016 -1.829 1 96.25 182 MET A O 1
ATOM 1411 N N . PRO A 1 183 ? 21.688 -23.812 -1.884 1 95.38 183 PRO A N 1
ATOM 1412 C CA . PRO A 1 183 ? 22.438 -23.703 -3.129 1 95.38 183 PRO A CA 1
ATOM 1413 C C . PRO A 1 183 ? 23.906 -24.109 -2.967 1 95.38 183 PRO A C 1
ATOM 1415 O O . PRO A 1 183 ? 24.484 -23.922 -1.896 1 95.38 183 PRO A O 1
ATOM 1418 N N . ARG A 1 184 ? 24.422 -24.578 -4.039 1 94.69 184 ARG A N 1
ATOM 1419 C CA . ARG A 1 184 ? 25.812 -25.047 -4.027 1 94.69 184 ARG A CA 1
ATOM 1420 C C . ARG A 1 184 ? 26.766 -23.906 -3.691 1 94.69 184 ARG A C 1
ATOM 1422 O O . ARG A 1 184 ? 27.797 -24.125 -3.064 1 94.69 184 ARG A O 1
ATOM 1429 N N . GLU A 1 185 ? 26.359 -22.703 -4.031 1 95.56 185 GLU A N 1
ATOM 1430 C CA . GLU A 1 185 ? 27.219 -21.531 -3.891 1 95.56 185 GLU A CA 1
ATOM 1431 C C . GLU A 1 185 ? 27.219 -21 -2.455 1 95.56 185 GLU A C 1
ATOM 1433 O O . GLU A 1 185 ? 28.047 -20.172 -2.094 1 95.56 185 GLU A O 1
ATOM 1438 N N . GLY A 1 186 ? 26.297 -21.469 -1.655 1 96 186 GLY A N 1
ATOM 1439 C CA . GLY A 1 186 ? 26.344 -21.094 -0.25 1 96 186 GLY A CA 1
ATOM 1440 C C . GLY A 1 186 ? 25.078 -20.406 0.229 1 96 186 GLY A C 1
ATOM 1441 O O . GLY A 1 186 ? 24.172 -20.125 -0.565 1 96 186 GLY A O 1
ATOM 1442 N N . ALA A 1 187 ? 25.078 -20.109 1.503 1 97.06 187 ALA A N 1
ATOM 1443 C CA . ALA A 1 187 ? 23.875 -19.594 2.135 1 97.06 187 ALA A CA 1
ATOM 1444 C C . ALA A 1 187 ? 24 -18.094 2.443 1 97.06 187 ALA A C 1
ATOM 1446 O O . ALA A 1 187 ? 23.062 -17.484 2.965 1 97.06 187 ALA A O 1
ATOM 1447 N N . GLU A 1 188 ? 25.031 -17.453 2.088 1 96.94 188 GLU A N 1
ATOM 1448 C CA . GLU A 1 188 ? 25.375 -16.109 2.541 1 96.94 188 GLU A CA 1
ATOM 1449 C C . GLU A 1 188 ? 24.312 -15.102 2.137 1 96.94 188 GLU A C 1
ATOM 1451 O O . GLU A 1 188 ? 23.891 -14.273 2.951 1 96.94 188 GLU A O 1
ATOM 1456 N N . PRO A 1 189 ? 23.766 -15.148 0.927 1 97.88 189 PRO A N 1
ATOM 1457 C CA . PRO A 1 189 ? 22.75 -14.172 0.557 1 97.88 189 PRO A CA 1
ATOM 1458 C C . PRO A 1 189 ? 21.469 -14.305 1.391 1 97.88 189 PRO A C 1
ATOM 1460 O O . PRO A 1 189 ? 20.797 -13.312 1.653 1 97.88 189 PRO A O 1
ATOM 1463 N N . TYR A 1 190 ? 21.172 -15.508 1.819 1 98.31 190 TYR A N 1
ATOM 1464 C CA . TYR A 1 190 ? 20.016 -15.727 2.678 1 98.31 190 TYR A CA 1
ATOM 1465 C C . TYR A 1 190 ? 20.234 -15.117 4.059 1 98.31 190 TYR A C 1
ATOM 1467 O O . TYR A 1 190 ? 19.375 -14.422 4.582 1 98.31 190 TYR A O 1
ATOM 1475 N N . GLU A 1 191 ? 21.391 -15.375 4.527 1 96.94 191 GLU A N 1
ATOM 1476 C CA . GLU A 1 191 ? 21.734 -14.852 5.848 1 96.94 191 GLU A CA 1
ATOM 1477 C C . GLU A 1 191 ? 21.766 -13.32 5.852 1 96.94 191 GLU A C 1
ATOM 1479 O O . GLU A 1 191 ? 21.359 -12.695 6.828 1 96.94 191 GLU A O 1
ATOM 1484 N N . THR A 1 192 ? 22.234 -12.797 4.789 1 97.12 192 THR A N 1
ATOM 1485 C CA . THR A 1 192 ? 22.281 -11.344 4.641 1 97.12 192 THR A CA 1
ATOM 1486 C C . THR A 1 192 ? 20.859 -10.766 4.582 1 97.12 192 THR A C 1
ATOM 1488 O O . THR A 1 192 ? 20.578 -9.742 5.211 1 97.12 192 THR A O 1
ATOM 1491 N N . LEU A 1 193 ? 19.953 -11.414 3.891 1 97.56 193 LEU A N 1
ATOM 1492 C CA . LEU A 1 193 ? 18.594 -10.914 3.732 1 97.56 193 LEU A CA 1
ATOM 1493 C C . LEU A 1 193 ? 17.781 -11.109 5.016 1 97.56 193 LEU A C 1
ATOM 1495 O O . LEU A 1 193 ? 17.125 -10.18 5.477 1 97.56 193 LEU A O 1
ATOM 1499 N N . PHE A 1 194 ? 17.922 -12.297 5.625 1 98.25 194 PHE A N 1
ATOM 1500 C CA . PHE A 1 194 ? 17.016 -12.641 6.715 1 98.25 194 PHE A CA 1
ATOM 1501 C C . PHE A 1 194 ? 17.578 -12.18 8.055 1 98.25 194 PHE A C 1
ATOM 1503 O O . PHE A 1 194 ? 16.812 -11.977 9.008 1 98.25 194 PHE A O 1
ATOM 1510 N N . ARG A 1 195 ? 18.953 -12.094 8.148 1 97.94 195 ARG A N 1
ATOM 1511 C CA . ARG A 1 195 ? 19.625 -11.719 9.383 1 97.94 195 ARG A CA 1
ATOM 1512 C C . ARG A 1 195 ? 19.172 -12.594 10.547 1 97.94 195 ARG A C 1
ATOM 1514 O O . ARG A 1 195 ? 18.859 -12.086 11.625 1 97.94 195 ARG A O 1
ATOM 1521 N N . ALA A 1 196 ? 19.047 -13.828 10.273 1 97.94 196 ALA A N 1
ATOM 1522 C CA . ALA A 1 196 ? 18.641 -14.891 11.188 1 97.94 196 ALA A CA 1
ATOM 1523 C C . ALA A 1 196 ? 19.219 -16.234 10.773 1 97.94 196 ALA A C 1
ATOM 1525 O O . ALA A 1 196 ? 19.688 -16.391 9.648 1 97.94 196 ALA A O 1
ATOM 1526 N N . PRO A 1 197 ? 19.281 -17.172 11.734 1 97.81 197 PRO A N 1
ATOM 1527 C CA . PRO A 1 197 ? 19.672 -18.516 11.312 1 97.81 197 PRO A CA 1
ATOM 1528 C C . PRO A 1 197 ? 18.75 -19.078 10.227 1 97.81 197 PRO A C 1
ATOM 1530 O O . PRO A 1 197 ? 17.516 -18.984 10.344 1 97.81 197 PRO A O 1
ATOM 1533 N N . VAL A 1 198 ? 19.375 -19.672 9.188 1 98.44 198 VAL A N 1
ATOM 1534 C CA . VAL A 1 198 ? 18.625 -20.219 8.062 1 98.44 198 VAL A CA 1
ATOM 1535 C C . VAL A 1 198 ? 18.922 -21.703 7.906 1 98.44 198 VAL A C 1
ATOM 1537 O O . VAL A 1 198 ? 20.094 -22.109 7.887 1 98.44 198 VAL A O 1
ATOM 1540 N N . SER A 1 199 ? 17.938 -22.516 7.863 1 98.19 199 SER A N 1
ATOM 1541 C CA . SER A 1 199 ? 18.062 -23.938 7.566 1 98.19 199 SER A CA 1
ATOM 1542 C C . SER A 1 199 ? 17.422 -24.297 6.23 1 98.19 199 SER A C 1
ATOM 1544 O O . SER A 1 199 ? 16.516 -23.609 5.773 1 98.19 199 SER A O 1
ATOM 1546 N N . PHE A 1 200 ? 17.922 -25.406 5.645 1 98.06 200 PHE A N 1
ATOM 1547 C CA . PHE A 1 200 ? 17.453 -25.797 4.316 1 98.06 200 PHE A CA 1
ATOM 1548 C C . PHE A 1 200 ? 17 -27.25 4.309 1 98.06 200 PHE A C 1
ATOM 1550 O O . PHE A 1 200 ? 17.312 -28 5.227 1 98.06 200 PHE A O 1
ATOM 1557 N N . GLY A 1 201 ? 16.203 -27.562 3.295 1 96.69 201 GLY A N 1
ATOM 1558 C CA . GLY A 1 201 ? 15.844 -28.953 3.039 1 96.69 201 GLY A CA 1
ATOM 1559 C C . GLY A 1 201 ? 14.828 -29.5 4.023 1 96.69 201 GLY A C 1
ATOM 1560 O O . GLY A 1 201 ? 14.812 -30.703 4.297 1 96.69 201 GLY A O 1
ATOM 1561 N N . VAL A 1 202 ? 14.062 -28.672 4.605 1 95.88 202 VAL A N 1
ATOM 1562 C CA . VAL A 1 202 ? 13.047 -29.141 5.535 1 95.88 202 VAL A CA 1
ATOM 1563 C C . VAL A 1 202 ? 11.758 -29.469 4.777 1 95.88 202 VAL A C 1
ATOM 1565 O O . VAL A 1 202 ? 11.492 -28.891 3.721 1 95.88 202 VAL A O 1
ATOM 1568 N N . PRO A 1 203 ? 10.977 -30.406 5.195 1 93.06 203 PRO A N 1
ATOM 1569 C CA . PRO A 1 203 ? 9.758 -30.797 4.48 1 93.06 203 PRO A CA 1
ATOM 1570 C C . PRO A 1 203 ? 8.766 -29.656 4.34 1 93.06 203 PRO A C 1
ATOM 1572 O O . PRO A 1 203 ? 8.156 -29.484 3.277 1 93.06 203 PRO A O 1
ATOM 1575 N N . HIS A 1 204 ? 8.594 -28.922 5.461 1 93.56 204 HIS A N 1
ATOM 1576 C CA . HIS A 1 204 ? 7.727 -27.75 5.473 1 93.56 204 HIS A CA 1
ATOM 1577 C C . HIS A 1 204 ? 8.484 -26.516 5.918 1 93.56 204 HIS A C 1
ATOM 1579 O O . HIS A 1 204 ? 8.984 -26.453 7.047 1 93.56 204 HIS A O 1
ATOM 1585 N N . GLY A 1 205 ? 8.633 -25.531 4.988 1 96.75 205 GLY A N 1
ATOM 1586 C CA . GLY A 1 205 ? 9.273 -24.281 5.359 1 96.75 205 GLY A CA 1
ATOM 1587 C C . GLY A 1 205 ? 8.523 -23.531 6.453 1 96.75 205 GLY A C 1
ATOM 1588 O O . GLY A 1 205 ? 7.328 -23.75 6.652 1 96.75 205 GLY A O 1
ATOM 1589 N N . PHE A 1 206 ? 9.289 -22.688 7.203 1 97.94 206 PHE A N 1
ATOM 1590 C CA . PHE A 1 206 ? 8.609 -21.891 8.219 1 97.94 206 PHE A CA 1
ATOM 1591 C C . PHE A 1 206 ? 9.461 -20.703 8.625 1 97.94 206 PHE A C 1
ATOM 1593 O O . PHE A 1 206 ? 10.656 -20.656 8.336 1 97.94 206 PHE A O 1
ATOM 1600 N N . LEU A 1 207 ? 8.812 -19.703 9.172 1 98.5 207 LEU A N 1
ATOM 1601 C CA . LEU A 1 207 ? 9.398 -18.547 9.844 1 98.5 207 LEU A CA 1
ATOM 1602 C C . LEU A 1 207 ? 8.969 -18.5 11.305 1 98.5 207 LEU A C 1
ATOM 1604 O O . LEU A 1 207 ? 7.82 -18.797 11.633 1 98.5 207 LEU A O 1
ATOM 1608 N N . VAL A 1 208 ? 9.852 -18.172 12.141 1 98.69 208 VAL A N 1
ATOM 1609 C CA . VAL A 1 208 ? 9.539 -17.984 13.547 1 98.69 208 VAL A CA 1
ATOM 1610 C C . VAL A 1 208 ? 9.797 -16.547 13.961 1 98.69 208 VAL A C 1
ATOM 1612 O O . VAL A 1 208 ? 10.828 -15.969 13.602 1 98.69 208 VAL A O 1
ATOM 1615 N N . PHE A 1 209 ? 8.883 -16 14.734 1 98.5 209 PHE A N 1
ATOM 1616 C CA . PHE A 1 209 ? 8.984 -14.617 15.188 1 98.5 209 PHE A CA 1
ATOM 1617 C C . PHE A 1 209 ? 8.758 -14.523 16.688 1 98.5 209 PHE A C 1
ATOM 1619 O O . PHE A 1 209 ? 8.148 -15.414 17.297 1 98.5 209 PHE A O 1
ATOM 1626 N N . ASP A 1 210 ? 9.242 -13.469 17.219 1 98.12 210 ASP A N 1
ATOM 1627 C CA . ASP A 1 210 ? 8.891 -13.102 18.594 1 98.12 210 ASP A CA 1
ATOM 1628 C C . ASP A 1 210 ? 7.477 -12.539 18.672 1 98.12 210 ASP A C 1
ATOM 1630 O O . ASP A 1 210 ? 7.148 -11.57 17.984 1 98.12 210 ASP A O 1
ATOM 1634 N N . LYS A 1 211 ? 6.664 -13.156 19.516 1 97.44 211 LYS A N 1
ATOM 1635 C CA . LYS A 1 211 ? 5.262 -12.75 19.609 1 97.44 211 LYS A CA 1
ATOM 1636 C C . LYS A 1 211 ? 5.133 -11.297 20.047 1 97.44 211 LYS A C 1
ATOM 1638 O O . LYS A 1 211 ? 4.297 -10.555 19.531 1 97.44 211 LYS A O 1
ATOM 1643 N N . ALA A 1 212 ? 5.855 -10.891 20.953 1 96.5 212 ALA A N 1
ATOM 1644 C CA . ALA A 1 212 ? 5.789 -9.531 21.469 1 96.5 212 ALA A CA 1
ATOM 1645 C C . ALA A 1 212 ? 6.047 -8.508 20.375 1 96.5 212 ALA A C 1
ATOM 1647 O O . ALA A 1 212 ? 5.422 -7.441 20.359 1 96.5 212 ALA A O 1
ATOM 1648 N N . GLU A 1 213 ? 6.941 -8.812 19.484 1 96.06 213 GLU A N 1
ATOM 1649 C CA . GLU A 1 213 ? 7.238 -7.922 18.359 1 96.06 213 GLU A CA 1
ATOM 1650 C C . GLU A 1 213 ? 6.07 -7.855 17.391 1 96.06 213 GLU A C 1
ATOM 1652 O O . GLU A 1 213 ? 5.766 -6.793 16.844 1 96.06 213 GLU A O 1
ATOM 1657 N N . LEU A 1 214 ? 5.406 -8.953 17.188 1 97.25 214 LEU A N 1
ATOM 1658 C CA . LEU A 1 214 ? 4.328 -9.023 16.203 1 97.25 214 LEU A CA 1
ATOM 1659 C C . LEU A 1 214 ? 3.086 -8.297 16.703 1 97.25 214 LEU A C 1
ATOM 1661 O O . LEU A 1 214 ? 2.186 -7.98 15.93 1 97.25 214 LEU A O 1
ATOM 1665 N N . LEU A 1 215 ? 3.035 -8.008 17.984 1 95.38 215 LEU A N 1
ATOM 1666 C CA . LEU A 1 215 ? 1.85 -7.402 18.578 1 95.38 215 LEU A CA 1
ATOM 1667 C C . LEU A 1 215 ? 1.952 -5.883 18.578 1 95.38 215 LEU A C 1
ATOM 1669 O O . LEU A 1 215 ? 0.973 -5.188 18.859 1 95.38 215 LEU A O 1
ATOM 1673 N N . GLN A 1 216 ? 3.117 -5.391 18.219 1 91.81 216 GLN A N 1
ATOM 1674 C CA . GLN A 1 216 ? 3.295 -3.941 18.172 1 91.81 216 GLN A CA 1
ATOM 1675 C C . GLN A 1 216 ? 2.453 -3.318 17.062 1 91.81 216 GLN A C 1
ATOM 1677 O O . GLN A 1 216 ? 2.289 -3.908 15.992 1 91.81 216 GLN A O 1
ATOM 1682 N N . SER A 1 217 ? 1.995 -2.107 17.281 1 88.81 217 SER A N 1
ATOM 1683 C CA . SER A 1 217 ? 1.175 -1.4 16.312 1 88.81 217 SER A CA 1
ATOM 1684 C C . SER A 1 217 ? 2.004 -0.958 15.102 1 88.81 217 SER A C 1
ATOM 1686 O O . SER A 1 217 ? 3.156 -0.545 15.258 1 88.81 217 SER A O 1
ATOM 1688 N N . LEU A 1 218 ? 1.371 -1.029 13.953 1 88.94 218 LEU A N 1
ATOM 1689 C CA . LEU A 1 218 ? 2.016 -0.601 12.719 1 88.94 218 LEU A CA 1
ATOM 1690 C C . LEU A 1 218 ? 1.593 0.817 12.352 1 88.94 218 LEU A C 1
ATOM 1692 O O . LEU A 1 218 ? 0.433 1.191 12.539 1 88.94 218 LEU A O 1
ATOM 1696 N N . ALA A 1 219 ? 2.488 1.512 11.773 1 81.5 219 ALA A N 1
ATOM 1697 C CA . ALA A 1 219 ? 2.252 2.906 11.406 1 81.5 219 ALA A CA 1
ATOM 1698 C C . ALA A 1 219 ? 1.215 3.018 10.297 1 81.5 219 ALA A C 1
ATOM 1700 O O . ALA A 1 219 ? 0.496 4.016 10.203 1 81.5 219 ALA A O 1
ATOM 1701 N N . GLY A 1 220 ? 1.096 2 9.484 1 84 220 GLY A N 1
ATOM 1702 C CA . GLY A 1 220 ? 0.193 2.037 8.344 1 84 220 GLY A CA 1
ATOM 1703 C C . GLY A 1 220 ? -1.178 1.466 8.648 1 84 220 GLY A C 1
ATOM 1704 O O . GLY A 1 220 ? -1.997 1.285 7.746 1 84 220 GLY A O 1
ATOM 1705 N N . SER A 1 221 ? -1.449 1.229 9.898 1 87.69 221 SER A N 1
ATOM 1706 C CA . SER A 1 221 ? -2.713 0.62 10.305 1 87.69 221 SER A CA 1
ATOM 1707 C C . SER A 1 221 ? -3.9 1.472 9.875 1 87.69 221 SER A C 1
ATOM 1709 O O . SER A 1 221 ? -3.932 2.678 10.125 1 87.69 221 SER A O 1
ATOM 1711 N N . CYS A 1 222 ? -4.789 0.875 9.211 1 86.25 222 CYS A N 1
ATOM 1712 C CA . CYS A 1 222 ? -6.066 1.471 8.828 1 86.25 222 CYS A CA 1
ATOM 1713 C C . CYS A 1 222 ? -7.188 0.443 8.891 1 86.25 222 CYS A C 1
ATOM 1715 O O . CYS A 1 222 ? -7.48 -0.227 7.898 1 86.25 222 CYS A O 1
ATOM 1717 N N . PRO A 1 223 ? -7.828 0.373 10.039 1 83.81 223 PRO A N 1
ATOM 1718 C CA . PRO A 1 223 ? -8.828 -0.679 10.25 1 83.81 223 PRO A CA 1
ATOM 1719 C C . PRO A 1 223 ? -9.93 -0.66 9.203 1 83.81 223 PRO A C 1
ATOM 1721 O O . PRO A 1 223 ? -10.398 -1.718 8.766 1 83.81 223 PRO A O 1
ATOM 1724 N N . GLU A 1 224 ? -10.375 0.496 8.812 1 81.94 224 GLU A N 1
ATOM 1725 C CA . GLU A 1 224 ? -11.445 0.606 7.82 1 81.94 224 GLU A CA 1
ATOM 1726 C C . GLU A 1 224 ? -11.023 0.013 6.48 1 81.94 224 GLU A C 1
ATOM 1728 O O . GLU A 1 224 ? -11.766 -0.761 5.875 1 81.94 224 GLU A O 1
ATOM 1733 N N . LEU A 1 225 ? -9.883 0.352 6.094 1 87.75 225 LEU A N 1
ATOM 1734 C CA . LEU A 1 225 ? -9.383 -0.161 4.824 1 87.75 225 LEU A CA 1
ATOM 1735 C C . LEU A 1 225 ? -9.094 -1.655 4.918 1 87.75 225 LEU A C 1
ATOM 1737 O O . LEU A 1 225 ? -9.289 -2.393 3.949 1 87.75 225 LEU A O 1
ATOM 1741 N N . ALA A 1 226 ? -8.555 -2.1 6.055 1 90.25 226 ALA A N 1
ATOM 1742 C CA . ALA A 1 226 ? -8.312 -3.525 6.266 1 90.25 226 ALA A CA 1
ATOM 1743 C C . ALA A 1 226 ? -9.594 -4.332 6.098 1 90.25 226 ALA A C 1
ATOM 1745 O O . ALA A 1 226 ? -9.602 -5.363 5.418 1 90.25 226 ALA A O 1
ATOM 1746 N N . GLN A 1 227 ? -10.609 -3.848 6.648 1 85.19 227 GLN A N 1
ATOM 1747 C CA . GLN A 1 227 ? -11.891 -4.543 6.609 1 85.19 227 GLN A CA 1
ATOM 1748 C C . GLN A 1 227 ? -12.43 -4.625 5.184 1 85.19 227 GLN A C 1
ATOM 1750 O O . GLN A 1 227 ? -12.914 -5.676 4.758 1 85.19 227 GLN A O 1
ATOM 1755 N N . VAL A 1 228 ? -12.344 -3.561 4.543 1 83 228 VAL A N 1
ATOM 1756 C CA . VAL A 1 228 ? -12.852 -3.537 3.178 1 83 228 VAL A CA 1
ATOM 1757 C C . VAL A 1 228 ? -11.992 -4.434 2.289 1 83 228 VAL A C 1
ATOM 1759 O O . VAL A 1 228 ? -12.516 -5.152 1.431 1 83 228 VAL A O 1
ATOM 1762 N N . SER A 1 229 ? -10.711 -4.332 2.434 1 91.5 229 SER A N 1
ATOM 1763 C CA . SER A 1 229 ? -9.812 -5.195 1.678 1 91.5 229 SER A CA 1
ATOM 1764 C C . SER A 1 229 ? -10.109 -6.668 1.935 1 91.5 229 SER A C 1
ATOM 1766 O O . SER A 1 229 ? -10.125 -7.477 1.005 1 91.5 229 SER A O 1
ATOM 1768 N N . ASP A 1 230 ? -10.391 -7.016 3.207 1 89.44 230 ASP A N 1
ATOM 1769 C CA . ASP A 1 230 ? -10.789 -8.375 3.543 1 89.44 230 ASP A CA 1
ATOM 1770 C C . ASP A 1 230 ? -12.016 -8.805 2.74 1 89.44 230 ASP A C 1
ATOM 1772 O O . ASP A 1 230 ? -12.055 -9.914 2.209 1 89.44 230 ASP A O 1
ATOM 1776 N N . THR A 1 231 ? -12.922 -7.941 2.68 1 83 231 THR A N 1
ATOM 1777 C CA . THR A 1 231 ? -14.172 -8.234 1.979 1 83 231 THR A CA 1
ATOM 1778 C C . THR A 1 231 ? -13.906 -8.484 0.497 1 83 231 THR A C 1
ATOM 1780 O O . THR A 1 231 ? -14.477 -9.406 -0.088 1 83 231 THR A O 1
ATOM 1783 N N . ILE A 1 232 ? -13.078 -7.699 -0.052 1 85.81 232 ILE A N 1
ATOM 1784 C CA . ILE A 1 232 ? -12.75 -7.844 -1.466 1 85.81 232 ILE A CA 1
ATOM 1785 C C . ILE A 1 232 ? -12.031 -9.172 -1.695 1 85.81 232 ILE A C 1
ATOM 1787 O O . ILE A 1 232 ? -12.344 -9.898 -2.637 1 85.81 232 ILE A O 1
ATOM 1791 N N . VAL A 1 233 ? -11.102 -9.492 -0.816 1 91.12 233 VAL A N 1
ATOM 1792 C CA . VAL A 1 233 ? -10.344 -10.734 -0.923 1 91.12 233 VAL A CA 1
ATOM 1793 C C . VAL A 1 233 ? -11.297 -11.93 -0.853 1 91.12 233 VAL A C 1
ATOM 1795 O O . VAL A 1 233 ? -11.203 -12.859 -1.658 1 91.12 233 VAL A O 1
ATOM 1798 N N . ILE A 1 234 ? -12.219 -11.898 0.076 1 85.75 234 ILE A N 1
ATOM 1799 C CA . ILE A 1 234 ? -13.18 -12.977 0.275 1 85.75 234 ILE A CA 1
ATOM 1800 C C . ILE A 1 234 ? -14.031 -13.148 -0.983 1 85.75 234 ILE A C 1
ATOM 1802 O O . ILE A 1 234 ? -14.281 -14.281 -1.418 1 85.75 234 ILE A O 1
ATOM 1806 N N . GLY A 1 235 ? -14.398 -12.031 -1.553 1 80.12 235 GLY A N 1
ATOM 1807 C CA . GLY A 1 235 ? -15.156 -12.086 -2.793 1 80.12 235 GLY A CA 1
ATOM 1808 C C . GLY A 1 235 ? -14.391 -12.75 -3.926 1 80.12 235 GLY A C 1
ATOM 1809 O O . GLY A 1 235 ? -14.953 -13.57 -4.656 1 80.12 235 GLY A O 1
ATOM 1810 N N . TYR A 1 236 ? -13.164 -12.422 -4.094 1 85.19 236 TYR A N 1
ATOM 1811 C CA . TYR A 1 236 ? -12.344 -13 -5.148 1 85.19 236 TYR A CA 1
ATOM 1812 C C . TYR A 1 236 ? -12.086 -14.484 -4.887 1 85.19 236 TYR A C 1
ATOM 1814 O O . TYR A 1 236 ? -12.062 -15.289 -5.82 1 85.19 236 TYR A O 1
ATOM 1822 N N . LEU A 1 237 ? -11.812 -14.836 -3.631 1 84.94 237 LEU A N 1
ATOM 1823 C CA . LEU A 1 237 ? -11.602 -16.234 -3.289 1 84.94 237 LEU A CA 1
ATOM 1824 C C . LEU A 1 237 ? -12.828 -17.078 -3.641 1 84.94 237 LEU A C 1
ATOM 1826 O O . LEU A 1 237 ? -12.695 -18.188 -4.141 1 84.94 237 LEU A O 1
ATOM 1830 N N . ALA A 1 238 ? -13.938 -16.5 -3.377 1 75.75 238 ALA A N 1
ATOM 1831 C CA . ALA A 1 238 ? -15.18 -17.188 -3.734 1 75.75 238 ALA A CA 1
ATOM 1832 C C . ALA A 1 238 ? -15.273 -17.391 -5.242 1 75.75 238 ALA A C 1
ATOM 1834 O O . ALA A 1 238 ? -15.719 -18.453 -5.703 1 75.75 238 ALA A O 1
ATOM 1835 N N . ARG A 1 239 ? -14.867 -16.422 -5.957 1 75.69 239 ARG A N 1
ATOM 1836 C CA . ARG A 1 239 ? -14.898 -16.5 -7.414 1 75.69 239 ARG A CA 1
ATOM 1837 C C . ARG A 1 239 ? -13.883 -17.516 -7.926 1 75.69 239 ARG A C 1
ATOM 1839 O O . ARG A 1 239 ? -14.148 -18.25 -8.883 1 75.69 239 ARG A O 1
ATOM 1846 N N . LEU A 1 240 ? -12.734 -17.578 -7.34 1 78.94 240 LEU A N 1
ATOM 1847 C CA . LEU A 1 240 ? -11.719 -18.562 -7.707 1 78.94 240 LEU A CA 1
ATOM 1848 C C . LEU A 1 240 ? -12.203 -19.984 -7.441 1 78.94 240 LEU A C 1
ATOM 1850 O O . LEU A 1 240 ? -11.961 -20.891 -8.242 1 78.94 240 LEU A O 1
ATOM 1854 N N . ASP A 1 241 ? -12.797 -20.125 -6.32 1 71.69 241 ASP A N 1
ATOM 1855 C CA . ASP A 1 241 ? -13.359 -21.422 -5.973 1 71.69 241 ASP A CA 1
ATOM 1856 C C . ASP A 1 241 ? -14.438 -21.844 -6.969 1 71.69 241 ASP A C 1
ATOM 1858 O O . ASP A 1 241 ? -14.492 -23 -7.395 1 71.69 241 ASP A O 1
ATOM 1862 N N . LYS A 1 242 ? -15.266 -20.859 -7.23 1 61.97 242 LYS A N 1
ATOM 1863 C CA . LYS A 1 242 ? -16.312 -21.109 -8.219 1 61.97 242 LYS A CA 1
ATOM 1864 C C . LYS A 1 242 ? -15.711 -21.516 -9.562 1 61.97 242 LYS A C 1
ATOM 1866 O O . LYS A 1 242 ? -16.172 -22.484 -10.18 1 61.97 242 LYS A O 1
ATOM 1871 N N . ASN A 1 243 ? -14.758 -20.703 -9.844 1 60.31 243 ASN A N 1
ATOM 1872 C CA . ASN A 1 243 ? -14.102 -21 -11.109 1 60.31 243 ASN A CA 1
ATOM 1873 C C . ASN A 1 243 ? -13.383 -22.344 -11.07 1 60.31 243 ASN A C 1
ATOM 1875 O O . ASN A 1 243 ? -13.336 -23.062 -12.07 1 60.31 243 ASN A O 1
ATOM 1879 N N . ASP A 1 244 ? -13.062 -22.562 -9.836 1 65.44 244 ASP A N 1
ATOM 1880 C CA . ASP A 1 244 ? -12.367 -23.828 -9.648 1 65.44 244 ASP A CA 1
ATOM 1881 C C . ASP A 1 244 ? -13.32 -25.016 -9.805 1 65.44 244 ASP A C 1
ATOM 1883 O O . ASP A 1 244 ? -13 -26 -10.469 1 65.44 244 ASP A O 1
ATOM 1887 N N . VAL A 1 245 ? -14.594 -24.688 -9.188 1 68.31 245 VAL A N 1
ATOM 1888 C CA . VAL A 1 245 ? -15.547 -25.797 -9.289 1 68.31 245 VAL A CA 1
ATOM 1889 C C . VAL A 1 245 ? -15.977 -25.969 -10.75 1 68.31 245 VAL A C 1
ATOM 1891 O O . VAL A 1 245 ? -16 -27.094 -11.266 1 68.31 245 VAL A O 1
ATOM 1894 N N . ILE A 1 246 ? -16.219 -24.797 -11.258 1 74.81 246 ILE A N 1
ATOM 1895 C CA . ILE A 1 246 ? -16.641 -24.844 -12.656 1 74.81 246 ILE A CA 1
ATOM 1896 C C . ILE A 1 246 ? -15.5 -25.391 -13.523 1 74.81 246 ILE A C 1
ATOM 1898 O O . ILE A 1 246 ? -15.703 -26.297 -14.328 1 74.81 246 ILE A O 1
ATOM 1902 N N . THR A 1 247 ? -14.406 -24.828 -13.18 1 72.31 247 THR A N 1
ATOM 1903 C CA . THR A 1 247 ? -13.242 -25.266 -13.938 1 72.31 247 THR A CA 1
ATOM 1904 C C . THR A 1 247 ? -12.938 -26.734 -13.672 1 72.31 247 THR A C 1
ATOM 1906 O O . THR A 1 247 ? -12.664 -27.5 -14.602 1 72.31 247 THR A O 1
ATOM 1909 N N . SER A 1 248 ? -13.023 -27 -12.398 1 74.94 248 SER A N 1
ATOM 1910 C CA . SER A 1 248 ? -12.773 -28.391 -12.031 1 74.94 248 SER A CA 1
ATOM 1911 C C . SER A 1 248 ? -13.805 -29.312 -12.664 1 74.94 248 SER A C 1
ATOM 1913 O O . SER A 1 248 ? -13.453 -30.391 -13.156 1 74.94 248 SER A O 1
ATOM 1915 N N . VAL A 1 249 ? -15.016 -28.875 -12.664 1 83.06 249 VAL A N 1
ATOM 1916 C CA . VAL A 1 249 ? -16.078 -29.688 -13.258 1 83.06 249 VAL A CA 1
ATOM 1917 C C . VAL A 1 249 ? -15.859 -29.812 -14.766 1 83.06 249 VAL A C 1
ATOM 1919 O O . VAL A 1 249 ? -15.922 -30.906 -15.312 1 83.06 249 VAL A O 1
ATOM 1922 N N . LYS A 1 250 ? -15.477 -28.703 -15.375 1 80.75 250 LYS A N 1
ATOM 1923 C CA . LYS A 1 250 ? -15.234 -28.734 -16.812 1 80.75 250 LYS A CA 1
ATOM 1924 C C . LYS A 1 250 ? -14.055 -29.641 -17.156 1 80.75 250 LYS A C 1
ATOM 1926 O O . LYS A 1 250 ? -14.102 -30.406 -18.125 1 80.75 250 LYS A O 1
ATOM 1931 N N . GLN A 1 251 ? -13.109 -29.609 -16.422 1 76.06 251 GLN A N 1
ATOM 1932 C CA . GLN A 1 251 ? -11.938 -30.453 -16.656 1 76.06 251 GLN A CA 1
ATOM 1933 C C . GLN A 1 251 ? -12.297 -31.938 -16.531 1 76.06 251 GLN A C 1
ATOM 1935 O O . GLN A 1 251 ? -11.836 -32.75 -17.328 1 76.06 251 GLN A O 1
ATOM 1940 N N . LYS A 1 252 ? -13.031 -32.219 -15.492 1 82.31 252 LYS A N 1
ATOM 1941 C CA . LYS A 1 252 ? -13.445 -33.625 -15.32 1 82.31 252 LYS A CA 1
ATOM 1942 C C . LYS A 1 252 ? -14.383 -34.062 -16.438 1 82.31 252 LYS A C 1
ATOM 1944 O O . LYS A 1 252 ? -14.336 -35.188 -16.875 1 82.31 252 LYS A O 1
ATOM 1949 N N . ILE A 1 253 ? -15.164 -33.156 -16.938 1 87.56 253 ILE A N 1
ATOM 1950 C CA . ILE A 1 253 ? -16.031 -33.438 -18.078 1 87.56 253 ILE A CA 1
ATOM 1951 C C . ILE A 1 253 ? -15.172 -33.781 -19.297 1 87.56 253 ILE A C 1
ATOM 1953 O O . ILE A 1 253 ? -15.398 -34.812 -19.953 1 87.56 253 ILE A O 1
ATOM 1957 N N . ILE A 1 254 ? -14.172 -33 -19.578 1 81.31 254 ILE A N 1
ATOM 1958 C CA . ILE A 1 254 ? -13.289 -33.219 -20.703 1 81.31 254 ILE A CA 1
ATOM 1959 C C . ILE A 1 254 ? -12.609 -34.562 -20.578 1 81.31 254 ILE A C 1
ATOM 1961 O O . ILE A 1 254 ? -12.516 -35.312 -21.562 1 81.31 254 ILE A O 1
ATOM 1965 N N . GLU A 1 255 ? -12.25 -34.906 -19.391 1 79.19 255 GLU A N 1
ATOM 1966 C CA . GLU A 1 255 ? -11.555 -36.156 -19.109 1 79.19 255 GLU A CA 1
ATOM 1967 C C . GLU A 1 255 ? -12.469 -37.344 -19.328 1 79.19 255 GLU A C 1
ATOM 1969 O O . GLU A 1 255 ? -12.031 -38.375 -19.812 1 79.19 255 GLU A O 1
ATOM 1974 N N . PHE A 1 256 ? -13.727 -37.219 -19.047 1 85.88 256 PHE A N 1
ATOM 1975 C CA . PHE A 1 256 ? -14.609 -38.375 -18.984 1 85.88 256 PHE A CA 1
ATOM 1976 C C . PHE A 1 256 ? -15.414 -38.5 -20.281 1 85.88 256 PHE A C 1
ATOM 1978 O O . PHE A 1 256 ? -15.984 -39.562 -20.547 1 85.88 256 PHE A O 1
ATOM 1985 N N . LEU A 1 257 ? -15.43 -37.531 -21.125 1 86.62 257 LEU A N 1
ATOM 1986 C CA . LEU A 1 257 ? -16.281 -37.5 -22.312 1 86.62 257 LEU A CA 1
ATOM 1987 C C . LEU A 1 257 ? -15.953 -38.688 -23.234 1 86.62 257 LEU A C 1
ATOM 1989 O O . LEU A 1 257 ? -16.844 -39.406 -23.672 1 86.62 257 LEU A O 1
ATOM 1993 N N . PRO A 1 258 ? -14.594 -38.875 -23.5 1 79.44 258 PRO A N 1
ATOM 1994 C CA . PRO A 1 258 ? -14.273 -39.969 -24.438 1 79.44 258 PRO A CA 1
ATOM 1995 C C . PRO A 1 258 ? -14.727 -41.344 -23.953 1 79.44 258 PRO A C 1
ATOM 1997 O O . PRO A 1 258 ? -14.891 -42.25 -24.766 1 79.44 258 PRO A O 1
ATOM 2000 N N . ASP A 1 259 ? -14.93 -41.438 -22.656 1 79.06 259 ASP A N 1
ATOM 2001 C CA . ASP A 1 259 ? -15.352 -42.719 -22.094 1 79.06 259 ASP A CA 1
ATOM 2002 C C . ASP A 1 259 ? -16.844 -42.969 -22.297 1 79.06 259 ASP A C 1
ATOM 2004 O O . ASP A 1 259 ? -17.344 -44.062 -22.109 1 79.06 259 ASP A O 1
ATOM 2008 N N . GLY A 1 260 ? -17.531 -42.031 -22.688 1 77.94 260 GLY A N 1
ATOM 2009 C CA . GLY A 1 260 ? -18.953 -42.125 -23 1 77.94 260 GLY A CA 1
ATOM 2010 C C . GLY A 1 260 ? -19.828 -42.094 -21.766 1 77.94 260 GLY A C 1
ATOM 2011 O O . GLY A 1 260 ? -21.062 -42.156 -21.875 1 77.94 260 GLY A O 1
ATOM 2012 N N . ASP A 1 261 ? -19.266 -42.062 -20.578 1 79.44 261 ASP A N 1
ATOM 2013 C CA . ASP A 1 261 ? -20.031 -42.125 -19.328 1 79.44 261 ASP A CA 1
ATOM 2014 C C . ASP A 1 261 ? -19.734 -40.906 -18.453 1 79.44 261 ASP A C 1
ATOM 2016 O O . ASP A 1 261 ? -19.312 -41.062 -17.297 1 79.44 261 ASP A O 1
ATOM 2020 N N . CYS A 1 262 ? -19.984 -39.719 -19 1 88.62 262 CYS A N 1
ATOM 2021 C CA . CYS A 1 262 ? -19.781 -38.5 -18.234 1 88.62 262 CYS A CA 1
ATOM 2022 C C . CYS A 1 262 ? -21.078 -38.094 -17.531 1 88.62 262 CYS A C 1
ATOM 2024 O O . CYS A 1 262 ? -21.953 -37.5 -18.156 1 88.62 262 CYS A O 1
ATOM 2026 N N . THR A 1 263 ? -21.172 -38.438 -16.25 1 91.38 263 THR A N 1
ATOM 2027 C CA . THR A 1 263 ? -22.359 -38.125 -15.477 1 91.38 263 THR A CA 1
ATOM 2028 C C . THR A 1 263 ? -22.016 -37.219 -14.297 1 91.38 263 THR A C 1
ATOM 2030 O O . THR A 1 263 ? -20.844 -37.156 -13.898 1 91.38 263 THR A O 1
ATOM 2033 N N . ARG A 1 264 ? -23.031 -36.625 -13.797 1 92.69 264 ARG A N 1
ATOM 2034 C CA . ARG A 1 264 ? -22.875 -35.781 -12.617 1 92.69 264 ARG A CA 1
ATOM 2035 C C . ARG A 1 264 ? -22.281 -36.562 -11.453 1 92.69 264 ARG A C 1
ATOM 2037 O O . ARG A 1 264 ? -21.391 -36.062 -10.758 1 92.69 264 ARG A O 1
ATOM 2044 N N . ASP A 1 265 ? -22.766 -37.75 -11.305 1 89.75 265 ASP A N 1
ATOM 2045 C CA . ASP A 1 265 ? -22.312 -38.594 -10.195 1 89.75 265 ASP A CA 1
ATOM 2046 C C . ASP A 1 265 ? -20.828 -38.938 -10.328 1 89.75 265 ASP A C 1
ATOM 2048 O O . ASP A 1 265 ? -20.078 -38.875 -9.352 1 89.75 265 ASP A O 1
ATOM 2052 N N . LYS A 1 266 ? -20.406 -39.25 -11.508 1 88.31 266 LYS A N 1
ATOM 2053 C CA . LYS A 1 266 ? -19 -39.594 -11.766 1 88.31 266 LYS A CA 1
ATOM 2054 C C . LYS A 1 266 ? -18.094 -38.375 -11.531 1 88.31 266 LYS A C 1
ATOM 2056 O O . LYS A 1 266 ? -17.031 -38.5 -10.922 1 88.31 266 LYS A O 1
ATOM 2061 N N . VAL A 1 267 ? -18.547 -37.25 -12.008 1 90.31 267 VAL A N 1
ATOM 2062 C CA . VAL A 1 267 ? -17.766 -36.031 -11.859 1 90.31 267 VAL A CA 1
ATOM 2063 C C . VAL A 1 267 ? -17.719 -35.625 -10.383 1 90.31 267 VAL A C 1
ATOM 2065 O O . VAL A 1 267 ? -16.656 -35.25 -9.875 1 90.31 267 VAL A O 1
ATOM 2068 N N . ALA A 1 268 ? -18.844 -35.688 -9.727 1 87.12 268 ALA A N 1
ATOM 2069 C CA . ALA A 1 268 ? -18.906 -35.344 -8.305 1 87.12 268 ALA A CA 1
ATOM 2070 C C . ALA A 1 268 ? -17.938 -36.219 -7.504 1 87.12 268 ALA A C 1
ATOM 2072 O O . ALA A 1 268 ? -17.172 -35.719 -6.684 1 87.12 268 ALA A O 1
ATOM 2073 N N . ASN A 1 269 ? -17.984 -37.469 -7.816 1 80.44 269 ASN A N 1
ATOM 2074 C CA . ASN A 1 269 ? -17.094 -38.438 -7.145 1 80.44 269 ASN A CA 1
ATOM 2075 C C . ASN A 1 269 ? -15.617 -38.094 -7.398 1 80.44 269 ASN A C 1
ATOM 2077 O O . ASN A 1 269 ? -14.797 -38.156 -6.48 1 80.44 269 ASN A O 1
ATOM 2081 N N . ALA A 1 270 ? -15.328 -37.781 -8.586 1 77.94 270 ALA A N 1
ATOM 2082 C CA . ALA A 1 270 ? -13.961 -37.438 -8.969 1 77.94 270 ALA A CA 1
ATOM 2083 C C . ALA A 1 270 ? -13.477 -36.188 -8.25 1 77.94 270 ALA A C 1
ATOM 2085 O O . ALA A 1 270 ? -12.281 -36 -8 1 77.94 270 ALA A O 1
ATOM 2086 N N . LEU A 1 271 ? -14.422 -35.375 -7.953 1 77.5 271 LEU A N 1
ATOM 2087 C CA . LEU A 1 271 ? -14.094 -34.125 -7.273 1 77.5 271 LEU A CA 1
ATOM 2088 C C . LEU A 1 271 ? -14.281 -34.25 -5.766 1 77.5 271 LEU A C 1
ATOM 2090 O O . LEU A 1 271 ? -14.336 -33.25 -5.051 1 77.5 271 LEU A O 1
ATOM 2094 N N . CYS A 1 272 ? -14.57 -35.438 -5.348 1 73.75 272 CYS A N 1
ATOM 2095 C CA . CYS A 1 272 ? -14.68 -35.781 -3.938 1 73.75 272 CYS A CA 1
ATOM 2096 C C . CYS A 1 272 ? -15.812 -35.031 -3.266 1 73.75 272 CYS A C 1
ATOM 2098 O O . CYS A 1 272 ? -15.656 -34.531 -2.146 1 73.75 272 CYS A O 1
ATOM 2100 N N . MET A 1 273 ? -16.828 -34.938 -3.967 1 77.44 273 MET A N 1
ATOM 2101 C CA . MET A 1 273 ? -18.047 -34.344 -3.418 1 77.44 273 MET A CA 1
ATOM 2102 C C . MET A 1 273 ? -19.266 -35.156 -3.771 1 77.44 273 MET A C 1
ATOM 2104 O O . MET A 1 273 ? -19.219 -36 -4.688 1 77.44 273 MET A O 1
ATOM 2108 N N . SER A 1 274 ? -20.312 -34.969 -2.996 1 81.94 274 SER A N 1
ATOM 2109 C CA . SER A 1 274 ? -21.562 -35.625 -3.338 1 81.94 274 SER A CA 1
ATOM 2110 C C . SER A 1 274 ? -22.25 -34.938 -4.52 1 81.94 274 SER A C 1
ATOM 2112 O O . SER A 1 274 ? -22.016 -33.781 -4.773 1 81.94 274 SER A O 1
ATOM 2114 N N . PRO A 1 275 ? -22.984 -35.781 -5.266 1 87.94 275 PRO A N 1
ATOM 2115 C CA . PRO A 1 275 ? -23.75 -35.156 -6.352 1 87.94 275 PRO A CA 1
ATOM 2116 C C . PRO A 1 275 ? -24.609 -33.969 -5.871 1 87.94 275 PRO A C 1
ATOM 2118 O O . PRO A 1 275 ? -24.766 -33 -6.586 1 87.94 275 PRO A O 1
ATOM 2121 N N . THR A 1 276 ? -25 -34.094 -4.66 1 88 276 THR A N 1
ATOM 2122 C CA . THR A 1 276 ? -25.812 -33.031 -4.082 1 88 276 THR A CA 1
ATOM 2123 C C . THR A 1 276 ? -24.953 -31.781 -3.846 1 88 276 THR A C 1
ATOM 2125 O O . THR A 1 276 ? -25.375 -30.656 -4.141 1 88 276 THR A O 1
ATOM 2128 N N . THR A 1 277 ? -23.812 -31.953 -3.299 1 82.31 277 THR A N 1
ATOM 2129 C CA . THR A 1 277 ? -22.891 -30.844 -3.062 1 82.31 277 THR A CA 1
ATOM 2130 C C . THR A 1 277 ? -22.5 -30.172 -4.375 1 82.31 277 THR A C 1
ATOM 2132 O O . THR A 1 277 ? -22.453 -28.938 -4.457 1 82.31 277 THR A O 1
ATOM 2135 N N . LEU A 1 278 ? -22.219 -31.047 -5.316 1 87.38 278 LEU A N 1
ATOM 2136 C CA . LEU A 1 278 ? -21.875 -30.5 -6.625 1 87.38 278 LEU A CA 1
ATOM 2137 C C . LEU A 1 278 ? -23.016 -29.656 -7.188 1 87.38 278 LEU A C 1
ATOM 2139 O O . LEU A 1 278 ? -22.797 -28.547 -7.68 1 87.38 278 LEU A O 1
ATOM 2143 N N . GLN A 1 279 ? -24.172 -30.188 -7.141 1 88.06 279 GLN A N 1
ATOM 2144 C CA . GLN A 1 279 ? -25.344 -29.484 -7.648 1 88.06 279 GLN A CA 1
ATOM 2145 C C . GLN A 1 279 ? -25.547 -28.141 -6.938 1 88.06 279 GLN A C 1
ATOM 2147 O O . GLN A 1 279 ? -25.844 -27.125 -7.574 1 88.06 279 GLN A O 1
ATOM 2152 N N . LEU A 1 280 ? -25.359 -28.172 -5.699 1 82.31 280 LEU A N 1
ATOM 2153 C CA . LEU A 1 280 ? -25.5 -26.953 -4.906 1 82.31 280 LEU A CA 1
ATOM 2154 C C . LEU A 1 280 ? -24.453 -25.922 -5.305 1 82.31 280 LEU A C 1
ATOM 2156 O O . LEU A 1 280 ? -24.766 -24.75 -5.504 1 82.31 280 LEU A O 1
ATOM 2160 N N . LYS A 1 281 ? -23.266 -26.406 -5.406 1 80.5 281 LYS A N 1
ATOM 2161 C CA . LYS A 1 281 ? -22.172 -25.516 -5.75 1 80.5 281 LYS A CA 1
ATOM 2162 C C . LYS A 1 281 ? -22.375 -24.891 -7.133 1 80.5 281 LYS A C 1
ATOM 2164 O O . LYS A 1 281 ? -22.078 -23.719 -7.34 1 80.5 281 LYS A O 1
ATOM 2169 N N . LEU A 1 282 ? -22.812 -25.703 -8.055 1 86.12 282 LEU A N 1
ATOM 2170 C CA . LEU A 1 282 ? -23.062 -25.203 -9.406 1 86.12 282 LEU A CA 1
ATOM 2171 C C . LEU A 1 282 ? -24.266 -24.266 -9.43 1 86.12 282 LEU A C 1
ATOM 2173 O O . LEU A 1 282 ? -24.234 -23.234 -10.125 1 86.12 282 LEU A O 1
ATOM 2177 N N . SER A 1 283 ? -25.219 -24.594 -8.633 1 86.5 283 SER A N 1
ATOM 2178 C CA . SER A 1 283 ? -26.391 -23.734 -8.555 1 86.5 283 SER A CA 1
ATOM 2179 C C . SER A 1 283 ? -26.031 -22.375 -7.992 1 86.5 283 SER A C 1
ATOM 2181 O O . SER A 1 283 ? -26.547 -21.344 -8.461 1 86.5 283 SER A O 1
ATOM 2183 N N . GLN A 1 284 ? -25.203 -22.406 -7.086 1 76.75 284 GLN A N 1
ATOM 2184 C CA . GLN A 1 284 ? -24.734 -21.156 -6.484 1 76.75 284 GLN A CA 1
ATOM 2185 C C . GLN A 1 284 ? -24.016 -20.281 -7.516 1 76.75 284 GLN A C 1
ATOM 2187 O O . GLN A 1 284 ? -23.859 -19.078 -7.312 1 76.75 284 GLN A O 1
ATOM 2192 N N . ARG A 1 285 ? -23.688 -20.953 -8.492 1 76.38 285 ARG A N 1
ATOM 2193 C CA . ARG A 1 285 ? -22.969 -20.266 -9.555 1 76.38 285 ARG A CA 1
ATOM 2194 C C . ARG A 1 285 ? -23.844 -20.094 -10.789 1 76.38 285 ARG A C 1
ATOM 2196 O O . ARG A 1 285 ? -23.328 -19.906 -11.898 1 76.38 285 ARG A O 1
ATOM 2203 N N . SER A 1 286 ? -24.984 -20.281 -10.562 1 83.38 286 SER A N 1
ATOM 2204 C CA . SER A 1 286 ? -26.047 -20.094 -11.555 1 83.38 286 SER A CA 1
ATOM 2205 C C . SER A 1 286 ? -25.844 -21 -12.758 1 83.38 286 SER A C 1
ATOM 2207 O O . SER A 1 286 ? -26.062 -20.594 -13.898 1 83.38 286 SER A O 1
ATOM 2209 N N . THR A 1 287 ? -25.312 -22.141 -12.477 1 87.81 287 THR A N 1
ATOM 2210 C CA . THR A 1 287 ? -25.172 -23.141 -13.523 1 87.81 287 THR A CA 1
ATOM 2211 C C . THR A 1 287 ? -25.484 -24.531 -12.977 1 87.81 287 THR A C 1
ATOM 2213 O O . THR A 1 287 ? -25.875 -24.672 -11.812 1 87.81 287 THR A O 1
ATOM 2216 N N . HIS A 1 288 ? -25.625 -25.5 -13.812 1 90.69 288 HIS A N 1
ATOM 2217 C CA . HIS A 1 288 ? -25.844 -26.891 -13.438 1 90.69 288 HIS A CA 1
ATOM 2218 C C . HIS A 1 288 ? -25.016 -27.844 -14.312 1 90.69 288 HIS A C 1
ATOM 2220 O O . HIS A 1 288 ? -24.516 -27.422 -15.359 1 90.69 288 HIS A O 1
ATOM 2226 N N . PHE A 1 289 ? -24.906 -29.016 -13.867 1 93 289 PHE A N 1
ATOM 2227 C CA . PHE A 1 289 ? -24 -29.969 -14.492 1 93 289 PHE A CA 1
ATOM 2228 C C . PHE A 1 289 ? -24.297 -30.094 -15.984 1 93 289 PHE A C 1
ATOM 2230 O O . PHE A 1 289 ? -23.391 -30.031 -16.812 1 93 289 PHE A O 1
ATOM 2237 N N . GLN A 1 290 ? -25.547 -30.125 -16.266 1 92.69 290 GLN A N 1
ATOM 2238 C CA . GLN A 1 290 ? -25.922 -30.344 -17.656 1 92.69 290 GLN A CA 1
ATOM 2239 C C . GLN A 1 290 ? -25.516 -29.156 -18.531 1 92.69 290 GLN A C 1
ATOM 2241 O O . GLN A 1 290 ? -25.078 -29.328 -19.672 1 92.69 290 GLN A O 1
ATOM 2246 N N . GLN A 1 291 ? -25.625 -28.031 -17.984 1 93.25 291 GLN A N 1
ATOM 2247 C CA . GLN A 1 291 ? -25.234 -26.844 -18.734 1 93.25 291 GLN A CA 1
ATOM 2248 C C . GLN A 1 291 ? -23.734 -26.812 -18.984 1 93.25 291 GLN A C 1
ATOM 2250 O O . GLN A 1 291 ? -23.281 -26.516 -20.094 1 93.25 291 GLN A O 1
ATOM 2255 N N . LEU A 1 292 ? -23 -27.156 -17.938 1 91.31 292 LEU A N 1
ATOM 2256 C CA . LEU A 1 292 ? -21.547 -27.188 -18.078 1 91.31 292 LEU A CA 1
ATOM 2257 C C . LEU A 1 292 ? -21.125 -28.266 -19.062 1 91.31 292 LEU A C 1
ATOM 2259 O O . LEU A 1 292 ? -20.188 -28.078 -19.844 1 91.31 292 LEU A O 1
ATOM 2263 N N . LEU A 1 293 ? -21.828 -29.406 -19.031 1 92.81 293 LEU A N 1
ATOM 2264 C CA . LEU A 1 293 ? -21.562 -30.484 -19.969 1 92.81 293 LEU A CA 1
ATOM 2265 C C . LEU A 1 293 ? -21.797 -30.047 -21.406 1 92.81 293 LEU A C 1
ATOM 2267 O O . LEU A 1 293 ? -20.938 -30.234 -22.266 1 92.81 293 LEU A O 1
ATOM 2271 N N . ASP A 1 294 ? -22.859 -29.359 -21.578 1 91.62 294 ASP A N 1
ATOM 2272 C CA . ASP A 1 294 ? -23.219 -28.938 -22.922 1 91.62 294 ASP A CA 1
ATOM 2273 C C . ASP A 1 294 ? -22.25 -27.875 -23.453 1 91.62 294 ASP A C 1
ATOM 2275 O O . ASP A 1 294 ? -21.828 -27.922 -24.609 1 91.62 294 ASP A O 1
ATOM 2279 N N . GLU A 1 295 ? -22 -26.984 -22.578 1 90.75 295 GLU A N 1
ATOM 2280 C CA . GLU A 1 295 ? -21.078 -25.922 -22.953 1 90.75 295 GLU A CA 1
ATOM 2281 C C . GLU A 1 295 ? -19.703 -26.469 -23.297 1 90.75 295 GLU A C 1
ATOM 2283 O O . GLU A 1 295 ? -19.078 -26.031 -24.281 1 90.75 295 GLU A O 1
ATOM 2288 N N . THR A 1 296 ? -19.266 -27.359 -22.5 1 88.75 296 THR A N 1
ATOM 2289 C CA . THR A 1 296 ? -17.953 -27.969 -22.734 1 88.75 296 THR A CA 1
ATOM 2290 C C . THR A 1 296 ? -17.953 -28.766 -24.031 1 88.75 296 THR A C 1
ATOM 2292 O O . THR A 1 296 ? -17.016 -28.656 -24.828 1 88.75 296 THR A O 1
ATOM 2295 N N . ARG A 1 297 ? -18.969 -29.531 -24.25 1 90.81 297 ARG A N 1
ATOM 2296 C CA . ARG A 1 297 ? -19.125 -30.297 -25.484 1 90.81 297 ARG A CA 1
ATOM 2297 C C . ARG A 1 297 ? -19.125 -29.375 -26.703 1 90.81 297 ARG A C 1
ATOM 2299 O O . ARG A 1 297 ? -18.469 -29.656 -27.703 1 90.81 297 ARG A O 1
ATOM 2306 N N . LYS A 1 298 ? -19.828 -28.328 -26.531 1 89.75 298 LYS A N 1
ATOM 2307 C CA . LYS A 1 298 ? -19.922 -27.359 -27.641 1 89.75 298 LYS A CA 1
ATOM 2308 C C . LYS A 1 298 ? -18.547 -26.797 -27.969 1 89.75 298 LYS A C 1
ATOM 2310 O O . LYS A 1 298 ? -18.125 -26.797 -29.141 1 89.75 298 LYS A O 1
ATOM 2315 N N . ASP A 1 299 ? -17.906 -26.344 -26.969 1 85.31 299 ASP A N 1
ATOM 2316 C CA . ASP A 1 299 ? -16.594 -25.734 -27.156 1 85.31 299 ASP A CA 1
ATOM 2317 C C . ASP A 1 299 ? -15.625 -26.719 -27.797 1 85.31 299 ASP A C 1
ATOM 2319 O O . ASP A 1 299 ? -14.891 -26.359 -28.734 1 85.31 299 ASP A O 1
ATOM 2323 N N . LEU A 1 300 ? -15.617 -27.938 -27.344 1 84.5 300 LEU A N 1
ATOM 2324 C CA . LEU A 1 300 ? -14.75 -28.984 -27.891 1 84.5 300 LEU A CA 1
ATOM 2325 C C . LEU A 1 300 ? -15.141 -29.328 -29.328 1 84.5 300 LEU A C 1
ATOM 2327 O O . LEU A 1 300 ? -14.273 -29.5 -30.188 1 84.5 300 LEU A O 1
ATOM 2331 N N . ALA A 1 301 ? -16.391 -29.375 -29.531 1 89.75 301 ALA A N 1
ATOM 2332 C CA . ALA A 1 301 ? -16.891 -29.672 -30.859 1 89.75 301 ALA A CA 1
ATOM 2333 C C . ALA A 1 301 ? -16.406 -28.641 -31.875 1 89.75 301 ALA A C 1
ATOM 2335 O O . ALA A 1 301 ? -15.898 -29 -32.938 1 89.75 301 ALA A O 1
ATOM 2336 N N . CYS A 1 302 ? -16.594 -27.406 -31.438 1 85.38 302 CYS A N 1
ATOM 2337 C CA . CYS A 1 302 ? -16.156 -26.328 -32.312 1 85.38 302 CYS A CA 1
ATOM 2338 C C . CYS A 1 302 ? -14.656 -26.406 -32.594 1 85.38 302 CYS A C 1
ATOM 2340 O O . CYS A 1 302 ? -14.211 -26.219 -33.719 1 85.38 302 CYS A O 1
ATOM 2342 N N . SER A 1 303 ? -13.969 -26.719 -31.609 1 80.06 303 SER A N 1
ATOM 2343 C CA . SER A 1 303 ? -12.516 -26.828 -31.734 1 80.06 303 SER A CA 1
ATOM 2344 C C . SER A 1 303 ? -12.125 -27.984 -32.625 1 80.06 303 SER A C 1
ATOM 2346 O O . SER A 1 303 ? -11.258 -27.844 -33.5 1 80.06 303 SER A O 1
ATOM 2348 N N . TYR A 1 304 ? -12.781 -29.125 -32.438 1 81.94 304 TYR A N 1
ATOM 2349 C CA . TYR A 1 304 ? -12.477 -30.328 -33.219 1 81.94 304 TYR A CA 1
ATOM 2350 C C . TYR A 1 304 ? -12.891 -30.156 -34.688 1 81.94 304 TYR A C 1
ATOM 2352 O O . TYR A 1 304 ? -12.188 -30.609 -35.594 1 81.94 304 TYR A O 1
ATOM 2360 N N . LEU A 1 305 ? -13.922 -29.484 -34.844 1 86 305 LEU A N 1
ATOM 2361 C CA . LEU A 1 305 ? -14.453 -29.328 -36.188 1 86 305 LEU A CA 1
ATOM 2362 C C . LEU A 1 305 ? -13.586 -28.375 -37 1 86 305 LEU A C 1
ATOM 2364 O O . LEU A 1 305 ? -13.602 -28.422 -38.25 1 86 305 LEU A O 1
ATOM 2368 N N . ARG A 1 306 ? -12.953 -27.547 -36.25 1 78.25 306 ARG A N 1
ATOM 2369 C CA . ARG A 1 306 ? -12.008 -26.656 -36.906 1 78.25 306 ARG A CA 1
ATOM 2370 C C . ARG A 1 306 ? -10.805 -27.422 -37.438 1 78.25 306 ARG A C 1
ATOM 2372 O O . ARG A 1 306 ? -10.125 -26.969 -38.375 1 78.25 306 ARG A O 1
ATOM 2379 N N . GLN A 1 307 ? -10.602 -28.5 -36.812 1 67.88 307 GLN A N 1
ATOM 2380 C CA . GLN A 1 307 ? -9.57 -29.406 -37.312 1 67.88 307 GLN A CA 1
ATOM 2381 C C . GLN A 1 307 ? -10.102 -30.281 -38.438 1 67.88 307 GLN A C 1
ATOM 2383 O O . GLN A 1 307 ? -10.812 -31.25 -38.188 1 67.88 307 GLN A O 1
ATOM 2388 N N . VAL A 1 308 ? -9.781 -30.031 -39.688 1 71.19 308 VAL A N 1
ATOM 2389 C CA . VAL A 1 308 ? -10.398 -30.547 -40.906 1 71.19 308 VAL A CA 1
ATOM 2390 C C . VAL A 1 308 ? -10.125 -32.062 -41 1 71.19 308 VAL A C 1
ATOM 2392 O O . VAL A 1 308 ? -10.938 -32.781 -41.562 1 71.19 308 VAL A O 1
ATOM 2395 N N . THR A 1 309 ? -9.148 -32.594 -40.406 1 76.69 309 THR A N 1
ATOM 2396 C CA . THR A 1 309 ? -8.734 -33.969 -40.656 1 76.69 309 THR A CA 1
ATOM 2397 C C . THR A 1 309 ? -9.531 -34.938 -39.781 1 76.69 309 THR A C 1
ATOM 2399 O O . THR A 1 309 ? -9.5 -36.125 -39.969 1 76.69 309 THR A O 1
ATOM 2402 N N . ARG A 1 310 ? -10.383 -34.469 -38.906 1 79.94 310 ARG A N 1
ATOM 2403 C CA . ARG A 1 310 ? -11.094 -35.375 -38 1 79.94 310 ARG A CA 1
ATOM 2404 C C . ARG A 1 310 ? -12.5 -35.656 -38.5 1 79.94 310 ARG A C 1
ATOM 2406 O O . ARG A 1 310 ? -13.289 -34.719 -38.719 1 79.94 310 ARG A O 1
ATOM 2413 N N . PRO A 1 311 ? -12.742 -36.938 -38.781 1 88.19 311 PRO A N 1
ATOM 2414 C CA . PRO A 1 311 ? -14.109 -37.25 -39.219 1 88.19 311 PRO A CA 1
ATOM 2415 C C . PRO A 1 311 ? -15.148 -36.938 -38.156 1 88.19 311 PRO A C 1
ATOM 2417 O O . PRO A 1 311 ? -14.875 -37.031 -36.938 1 88.19 311 PRO A O 1
ATOM 2420 N N . VAL A 1 312 ? -16.266 -36.625 -38.531 1 90.25 312 VAL A N 1
ATOM 2421 C CA . VAL A 1 312 ? -17.359 -36.219 -37.656 1 90.25 312 VAL A CA 1
ATOM 2422 C C . VAL A 1 312 ? -17.734 -37.375 -36.75 1 90.25 312 VAL A C 1
ATOM 2424 O O . VAL A 1 312 ? -18.094 -37.188 -35.562 1 90.25 312 VAL A O 1
ATOM 2427 N N . THR A 1 313 ? -17.547 -38.562 -37.25 1 89.62 313 THR A N 1
ATOM 2428 C CA . THR A 1 313 ? -17.828 -39.75 -36.469 1 89.62 313 THR A CA 1
ATOM 2429 C C . THR A 1 313 ? -16.891 -39.875 -35.281 1 89.62 313 THR A C 1
ATOM 2431 O O . THR A 1 313 ? -17.328 -40.219 -34.188 1 89.62 313 THR A O 1
ATOM 2434 N N . GLU A 1 314 ? -15.695 -39.562 -35.5 1 87.94 314 GLU A N 1
ATOM 2435 C CA . GLU A 1 314 ? -14.711 -39.594 -34.438 1 87.94 314 GLU A CA 1
ATOM 2436 C C . GLU A 1 314 ? -15.016 -38.531 -33.375 1 87.94 314 GLU A C 1
ATOM 2438 O O . GLU A 1 314 ? -14.945 -38.781 -32.188 1 87.94 314 GLU A O 1
ATOM 2443 N N . ILE A 1 315 ? -15.352 -37.438 -33.875 1 90.19 315 ILE A N 1
ATOM 2444 C CA . ILE A 1 315 ? -15.672 -36.312 -32.969 1 90.19 315 ILE A CA 1
ATOM 2445 C C . ILE A 1 315 ? -16.875 -36.656 -32.125 1 90.19 315 ILE A C 1
ATOM 2447 O O . ILE A 1 315 ? -16.922 -36.344 -30.938 1 90.19 315 ILE A O 1
ATOM 2451 N N . THR A 1 316 ? -17.766 -37.344 -32.719 1 91.19 316 THR A N 1
ATOM 2452 C CA . THR A 1 316 ? -18.969 -37.75 -32.031 1 91.19 316 THR A CA 1
ATOM 2453 C C . THR A 1 316 ? -18.641 -38.594 -30.781 1 91.19 316 THR A C 1
ATOM 2455 O O . THR A 1 316 ? -19.125 -38.312 -29.688 1 91.19 316 THR A O 1
ATOM 2458 N N . PHE A 1 317 ? -17.703 -39.438 -30.953 1 86.38 317 PHE A N 1
ATOM 2459 C CA . PHE A 1 317 ? -17.359 -40.344 -29.844 1 86.38 317 PHE A CA 1
ATOM 2460 C C . PHE A 1 317 ? -16.453 -39.656 -28.844 1 86.38 317 PHE A C 1
ATOM 2462 O O . PHE A 1 317 ? -16.562 -39.875 -27.641 1 86.38 317 PHE A O 1
ATOM 2469 N N . LEU A 1 318 ? -15.664 -38.812 -29.297 1 85.44 318 LEU A N 1
ATOM 2470 C CA . LEU A 1 318 ? -14.789 -38.031 -28.422 1 85.44 318 LEU A CA 1
ATOM 2471 C C . LEU A 1 318 ? -15.602 -37.156 -27.484 1 85.44 318 LEU A C 1
ATOM 2473 O O . LEU A 1 318 ? -15.172 -36.844 -26.359 1 85.44 318 LEU A O 1
ATOM 2477 N N . LEU A 1 319 ? -16.75 -36.875 -27.969 1 91.25 319 LEU A N 1
ATOM 2478 C CA . LEU A 1 319 ? -17.609 -35.969 -27.203 1 91.25 319 LEU A CA 1
ATOM 2479 C C . LEU A 1 319 ? -18.594 -36.75 -26.344 1 91.25 319 LEU A C 1
ATOM 2481 O O . LEU A 1 319 ? -19.438 -36.188 -25.656 1 91.25 319 LEU A O 1
ATOM 2485 N N . GLY A 1 320 ? -18.547 -38.062 -26.438 1 89 320 GLY A N 1
ATOM 2486 C CA . GLY A 1 320 ? -19.297 -38.906 -25.547 1 89 320 GLY A CA 1
ATOM 2487 C C . GLY A 1 320 ? -20.688 -39.219 -26.047 1 89 320 GLY A C 1
ATOM 2488 O O . GLY A 1 320 ? -21.547 -39.688 -25.281 1 89 320 GLY A O 1
ATOM 2489 N N . PHE A 1 321 ? -20.906 -38.969 -27.266 1 90.88 321 PHE A N 1
ATOM 2490 C CA . PHE A 1 321 ? -22.203 -39.281 -27.828 1 90.88 321 PHE A CA 1
ATOM 2491 C C . PHE A 1 321 ? -22.234 -40.75 -28.297 1 90.88 321 PHE A C 1
ATOM 2493 O O . PHE A 1 321 ? -21.219 -41.281 -28.734 1 90.88 321 PHE A O 1
ATOM 2500 N N . SER A 1 322 ? -23.391 -41.312 -28.219 1 87.12 322 SER A N 1
ATOM 2501 C CA . SER A 1 322 ? -23.531 -42.688 -28.609 1 87.12 322 SER A CA 1
ATOM 2502 C C . SER A 1 322 ? -23.703 -42.844 -30.125 1 87.12 322 SER A C 1
ATOM 2504 O O . SER A 1 322 ? -23.438 -43.906 -30.688 1 87.12 322 SER A O 1
ATOM 2506 N N . ASP A 1 323 ? -24.156 -41.781 -30.75 1 90 323 ASP A N 1
ATOM 2507 C CA . ASP A 1 323 ? -24.328 -41.844 -32.188 1 90 323 ASP A CA 1
ATOM 2508 C C . ASP A 1 323 ? -24.266 -40.469 -32.844 1 90 323 ASP A C 1
ATOM 2510 O O . ASP A 1 323 ? -24.453 -39.469 -32.156 1 90 323 ASP A O 1
ATOM 2514 N N . THR A 1 324 ? -23.984 -40.469 -34.094 1 91.94 324 THR A N 1
ATOM 2515 C CA . THR A 1 324 ? -23.734 -39.219 -34.844 1 91.94 324 THR A CA 1
ATOM 2516 C C . THR A 1 324 ? -25 -38.406 -34.969 1 91.94 324 THR A C 1
ATOM 2518 O O . THR A 1 324 ? -24.953 -37.156 -35 1 91.94 324 THR A O 1
ATOM 2521 N N . SER A 1 325 ? -26.125 -39.062 -34.938 1 92.69 325 SER A N 1
ATOM 2522 C CA . SER A 1 325 ? -27.391 -38.344 -35.062 1 92.69 325 SER A CA 1
ATOM 2523 C C . SER A 1 325 ? -27.641 -37.469 -33.812 1 92.69 325 SER A C 1
ATOM 2525 O O . SER A 1 325 ? -28.078 -36.312 -33.938 1 92.69 325 SER A O 1
ATOM 2527 N N . ASN A 1 326 ? -27.312 -38.062 -32.688 1 92.44 326 ASN A N 1
ATOM 2528 C CA . ASN A 1 326 ? -27.484 -37.312 -31.438 1 92.44 326 ASN A CA 1
ATOM 2529 C C . ASN A 1 326 ? -26.547 -36.094 -31.359 1 92.44 326 ASN A C 1
ATOM 2531 O O . ASN A 1 326 ? -26.938 -35.031 -30.891 1 92.44 326 ASN A O 1
ATOM 2535 N N . PHE A 1 327 ? -25.344 -36.344 -31.812 1 94.19 327 PHE A N 1
ATOM 2536 C CA . PHE A 1 327 ? -24.391 -35.25 -31.844 1 94.19 327 PHE A CA 1
ATOM 2537 C C . PHE A 1 327 ? -24.844 -34.156 -32.812 1 94.19 327 PHE A C 1
ATOM 2539 O O . PHE A 1 327 ? -24.828 -32.969 -32.438 1 94.19 327 PHE A O 1
ATOM 2546 N N . THR A 1 328 ? -25.25 -34.5 -33.938 1 92.38 328 THR A N 1
ATOM 2547 C CA . THR A 1 328 ? -25.688 -33.531 -34.938 1 92.38 328 THR A CA 1
ATOM 2548 C C . THR A 1 328 ? -26.859 -32.688 -34.438 1 92.38 328 THR A C 1
ATOM 2550 O O . THR A 1 328 ? -26.875 -31.484 -34.625 1 92.38 328 THR A O 1
ATOM 2553 N N . ARG A 1 329 ? -27.734 -33.312 -33.812 1 93.06 329 ARG A N 1
ATOM 2554 C CA . ARG A 1 329 ? -28.891 -32.625 -33.25 1 93.06 329 ARG A CA 1
ATOM 2555 C C . ARG A 1 329 ? -28.453 -31.641 -32.156 1 93.06 329 ARG A C 1
ATOM 2557 O O . ARG A 1 329 ? -28.922 -30.5 -32.125 1 93.06 329 ARG A O 1
ATOM 2564 N N . ALA A 1 330 ? -27.672 -32.094 -31.312 1 93.31 330 ALA A N 1
ATOM 2565 C CA . ALA A 1 330 ? -27.188 -31.234 -30.219 1 93.31 330 ALA A CA 1
ATOM 2566 C C . ALA A 1 330 ? -26.422 -30.047 -30.766 1 93.31 330 ALA A C 1
ATOM 2568 O O . ALA A 1 330 ? -26.625 -28.906 -30.328 1 93.31 330 ALA A O 1
ATOM 2569 N N . PHE A 1 331 ? -25.547 -30.281 -31.703 1 93.88 331 PHE A N 1
ATOM 2570 C CA . PHE A 1 331 ? -24.719 -29.234 -32.281 1 93.88 331 PHE A CA 1
ATOM 2571 C C . PHE A 1 331 ? -25.578 -28.172 -32.969 1 93.88 331 PHE A C 1
ATOM 2573 O O . PHE A 1 331 ? -25.328 -26.969 -32.812 1 93.88 331 PHE A O 1
ATOM 2580 N N . LYS A 1 332 ? -26.547 -28.625 -33.562 1 92.75 332 LYS A N 1
ATOM 2581 C CA . LYS A 1 332 ? -27.5 -27.703 -34.188 1 92.75 332 LYS A CA 1
ATOM 2582 C C . LYS A 1 332 ? -28.219 -26.875 -33.156 1 92.75 332 LYS A C 1
ATOM 2584 O O . LYS A 1 332 ? -28.453 -25.672 -33.344 1 92.75 332 LYS A O 1
ATOM 2589 N N . ARG A 1 333 ? -28.578 -27.5 -32.156 1 92.12 333 ARG A N 1
ATOM 2590 C CA . ARG A 1 333 ? -29.234 -26.797 -31.062 1 92.12 333 ARG A CA 1
ATOM 2591 C C . ARG A 1 333 ? -28.328 -25.719 -30.469 1 92.12 333 ARG A C 1
ATOM 2593 O O . ARG A 1 333 ? -28.781 -24.625 -30.125 1 92.12 333 ARG A O 1
ATOM 2600 N N . TRP A 1 334 ? -27.062 -26.062 -30.375 1 90.31 334 TRP A N 1
ATOM 2601 C CA . TRP A 1 334 ? -26.094 -25.156 -29.75 1 90.31 334 TRP A CA 1
ATOM 2602 C C . TRP A 1 334 ? -25.766 -23.984 -30.672 1 90.31 334 TRP A C 1
ATOM 2604 O O . TRP A 1 334 ? -25.594 -22.859 -30.219 1 90.31 334 TRP A O 1
ATOM 2614 N N . THR A 1 335 ? -25.625 -24.25 -32.031 1 89.56 335 THR A N 1
ATOM 2615 C CA . THR A 1 335 ? -25 -23.281 -32.906 1 89.56 335 THR A CA 1
ATOM 2616 C C . THR A 1 335 ? -25.938 -22.844 -34.031 1 89.56 335 THR A C 1
ATOM 2618 O O . THR A 1 335 ? -25.703 -21.844 -34.688 1 89.56 335 THR A O 1
ATOM 2621 N N . GLY A 1 336 ? -26.938 -23.688 -34.219 1 91.06 336 GLY A N 1
ATOM 2622 C CA . GLY A 1 336 ? -27.859 -23.438 -35.312 1 91.06 336 GLY A CA 1
ATOM 2623 C C . GLY A 1 336 ? -27.438 -24.094 -36.594 1 91.06 336 GLY A C 1
ATOM 2624 O O . GLY A 1 336 ? -28.188 -24.094 -37.594 1 91.06 336 GLY A O 1
ATOM 2625 N N . LEU A 1 337 ? -26.203 -24.703 -36.625 1 90.62 337 LEU A N 1
ATOM 2626 C CA . LEU A 1 337 ? -25.672 -25.359 -37.844 1 90.62 337 LEU A CA 1
ATOM 2627 C C . LEU A 1 337 ? -25.359 -26.828 -37.562 1 90.62 337 LEU A C 1
ATOM 2629 O O . LEU A 1 337 ? -25.125 -27.219 -36.406 1 90.62 337 LEU A O 1
ATOM 2633 N N . SER A 1 338 ? -25.406 -27.625 -38.656 1 92 338 SER A N 1
ATOM 2634 C CA . SER A 1 338 ? -24.875 -28.984 -38.531 1 92 338 SER A CA 1
ATOM 2635 C C . SER A 1 338 ? -23.359 -28.984 -38.5 1 92 338 SER A C 1
ATOM 2637 O O . SER A 1 338 ? -22.703 -28.031 -38.938 1 92 338 SER A O 1
ATOM 2639 N N . PRO A 1 339 ? -22.812 -30.047 -37.906 1 91.69 339 PRO A N 1
ATOM 2640 C CA . PRO A 1 339 ? -21.359 -30.125 -37.875 1 91.69 339 PRO A CA 1
ATOM 2641 C C . PRO A 1 339 ? -20.719 -29.984 -39.25 1 91.69 339 PRO A C 1
ATOM 2643 O O . PRO A 1 339 ? -19.703 -29.297 -39.406 1 91.69 339 PRO A O 1
ATOM 2646 N N . THR A 1 340 ? -21.297 -30.578 -40.188 1 88.31 340 THR A N 1
ATOM 2647 C CA . THR A 1 340 ? -20.781 -30.531 -41.562 1 88.31 340 THR A CA 1
ATOM 2648 C C . THR A 1 340 ? -20.891 -29.109 -42.125 1 88.31 340 THR A C 1
ATOM 2650 O O . THR A 1 340 ? -19.938 -28.625 -42.75 1 88.31 340 THR A O 1
ATOM 2653 N N . ASN A 1 341 ? -22.016 -28.469 -41.906 1 88.88 341 ASN A N 1
ATOM 2654 C CA . ASN A 1 341 ? -22.188 -27.109 -42.375 1 88.88 341 ASN A CA 1
ATOM 2655 C C . ASN A 1 341 ? -21.25 -26.141 -41.688 1 88.88 341 ASN A C 1
ATOM 2657 O O . ASN A 1 341 ? -20.734 -25.203 -42.312 1 88.88 341 ASN A O 1
ATOM 2661 N N . PHE A 1 342 ? -21.125 -26.375 -40.438 1 89.5 342 PHE A N 1
ATOM 2662 C CA . PHE A 1 342 ? -20.219 -25.547 -39.656 1 89.5 342 PHE A CA 1
ATOM 2663 C C . PHE A 1 342 ? -18.797 -25.641 -40.219 1 89.5 342 PHE A C 1
ATOM 2665 O O . PHE A 1 342 ? -18.125 -24.609 -40.344 1 89.5 342 PHE A O 1
ATOM 2672 N N . ARG A 1 343 ? -18.328 -26.797 -40.5 1 85.25 343 ARG A N 1
ATOM 2673 C CA . ARG A 1 343 ? -17 -27.016 -41.062 1 85.25 343 ARG A CA 1
ATOM 2674 C C . ARG A 1 343 ? -16.859 -26.359 -42.406 1 85.25 343 ARG A C 1
ATOM 2676 O O . ARG A 1 343 ? -15.797 -25.797 -42.719 1 85.25 343 ARG A O 1
ATOM 2683 N N . GLN A 1 344 ? -17.922 -26.344 -43.094 1 81.38 344 GLN A N 1
ATOM 2684 C CA . GLN A 1 344 ? -17.891 -25.75 -44.438 1 81.38 344 GLN A CA 1
ATOM 2685 C C . GLN A 1 344 ? -17.828 -24.234 -44.344 1 81.38 344 GLN A C 1
ATOM 2687 O O . GLN A 1 344 ? -17.328 -23.578 -45.25 1 81.38 344 GLN A O 1
ATOM 2692 N N . GLN A 1 345 ? -18.266 -23.766 -43.188 1 78.94 345 GLN A N 1
ATOM 2693 C CA . GLN A 1 345 ? -18.266 -22.312 -43 1 78.94 345 GLN A CA 1
ATOM 2694 C C . GLN A 1 345 ? -16.969 -21.828 -42.406 1 78.94 345 GLN A C 1
ATOM 2696 O O . GLN A 1 345 ? -16.688 -20.625 -42.375 1 78.94 345 GLN A O 1
ATOM 2701 N N . LEU A 1 346 ? -16.219 -22.641 -42 1 70.94 346 LEU A N 1
ATOM 2702 C CA . LEU A 1 346 ? -14.938 -22.234 -41.469 1 70.94 346 LEU A CA 1
ATOM 2703 C C . LEU A 1 346 ? -13.945 -21.922 -42.562 1 70.94 346 LEU A C 1
ATOM 2705 O O . LEU A 1 346 ? -13.992 -22.531 -43.656 1 70.94 346 LEU A O 1
ATOM 2709 N N . MET B 1 1 ? 3.463 72.562 17.516 1 28.36 1 MET B N 1
ATOM 2710 C CA . MET B 1 1 ? 2.518 71.875 16.656 1 28.36 1 MET B CA 1
ATOM 2711 C C . MET B 1 1 ? 2.848 70.375 16.594 1 28.36 1 MET B C 1
ATOM 2713 O O . MET B 1 1 ? 3.744 70 15.852 1 28.36 1 MET B O 1
ATOM 2717 N N . SER B 1 2 ? 2.701 69.625 17.703 1 28.33 2 SER B N 1
ATOM 2718 C CA . SER B 1 2 ? 3.242 68.375 18.281 1 28.33 2 SER B CA 1
ATOM 2719 C C . SER B 1 2 ? 2.66 67.188 17.594 1 28.33 2 SER B C 1
ATOM 2721 O O . SER B 1 2 ? 1.461 66.875 17.703 1 28.33 2 SER B O 1
ATOM 2723 N N . GLY B 1 3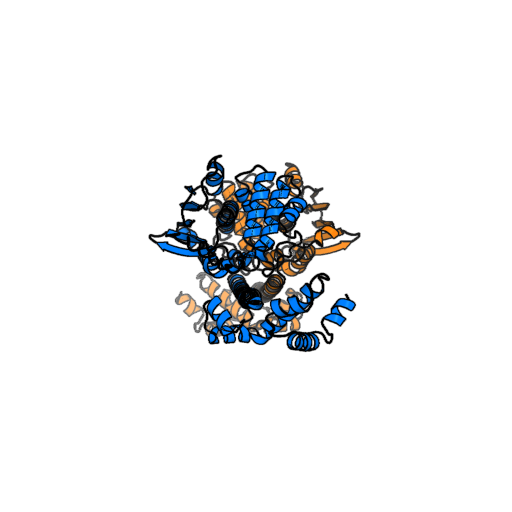 ? 3.021 66.875 16.281 1 29.66 3 GLY B N 1
ATOM 2724 C CA . GLY B 1 3 ? 2.461 65.875 15.398 1 29.66 3 GLY B CA 1
ATOM 2725 C C . GLY B 1 3 ? 2.426 64.5 16.016 1 29.66 3 GLY B C 1
ATOM 2726 O O . GLY B 1 3 ? 3.465 63.969 16.391 1 29.66 3 GLY B O 1
ATOM 2727 N N . LEU B 1 4 ? 1.323 64.125 16.781 1 29.67 4 LEU B N 1
ATOM 2728 C CA . LEU B 1 4 ? 1.031 62.906 17.531 1 29.67 4 LEU B CA 1
ATOM 2729 C C . LEU B 1 4 ? 1.161 61.688 16.641 1 29.67 4 LEU B C 1
ATOM 2731 O O . LEU B 1 4 ? 0.554 61.625 15.562 1 29.67 4 LEU B O 1
ATOM 2735 N N . HIS B 1 5 ? 2.32 61.031 16.578 1 31.41 5 HIS B N 1
ATOM 2736 C CA . HIS B 1 5 ? 2.668 59.812 15.844 1 31.41 5 HIS B CA 1
ATOM 2737 C C . HIS B 1 5 ? 1.622 58.719 16.047 1 31.41 5 HIS B C 1
ATOM 2739 O O . HIS B 1 5 ? 1.255 58.406 17.172 1 31.41 5 HIS B O 1
ATOM 2745 N N . THR B 1 6 ? 0.596 58.656 15.133 1 32.12 6 THR B N 1
ATOM 2746 C CA . THR B 1 6 ? -0.499 57.688 15.109 1 32.12 6 THR B CA 1
ATOM 2747 C C . THR B 1 6 ? 0.021 56.281 15.352 1 32.12 6 THR B C 1
ATOM 2749 O O . THR B 1 6 ? 1.004 55.844 14.734 1 32.12 6 THR B O 1
ATOM 2752 N N . PRO B 1 7 ? -0.368 55.656 16.5 1 30.94 7 PRO B N 1
ATOM 2753 C CA . PRO B 1 7 ? 0.123 54.344 16.875 1 30.94 7 PRO B CA 1
ATOM 2754 C C . PRO B 1 7 ? -0.033 53.312 15.758 1 30.94 7 PRO B C 1
ATOM 2756 O O . PRO B 1 7 ? -0.872 53.469 14.867 1 30.94 7 PRO B O 1
ATOM 2759 N N . ALA B 1 8 ? 1.034 52.625 15.367 1 31.45 8 ALA B N 1
ATOM 2760 C CA . ALA B 1 8 ? 1.216 51.531 14.422 1 31.45 8 ALA B CA 1
ATOM 2761 C C . ALA B 1 8 ? 0.042 50.562 14.484 1 31.45 8 ALA B C 1
ATOM 2763 O O . ALA B 1 8 ? -0.417 50.188 15.57 1 31.45 8 ALA B O 1
ATOM 2764 N N . SER B 1 9 ? -0.898 50.625 13.508 1 28.55 9 SER B N 1
ATOM 2765 C CA . SER B 1 9 ? -2.012 49.719 13.273 1 28.55 9 SER B CA 1
ATOM 2766 C C . SER B 1 9 ? -1.65 48.281 13.664 1 28.55 9 SER B C 1
ATOM 2768 O O . SER B 1 9 ? -0.534 47.812 13.406 1 28.55 9 SER B O 1
ATOM 2770 N N . THR B 1 10 ? -2.184 47.844 14.812 1 26.53 10 THR B N 1
ATOM 2771 C CA . THR B 1 10 ? -2.098 46.438 15.266 1 26.53 10 THR B CA 1
ATOM 2772 C C . THR B 1 10 ? -2.264 45.469 14.102 1 26.53 10 THR B C 1
ATOM 2774 O O . THR B 1 10 ? -3.275 45.531 13.391 1 26.53 10 THR B O 1
ATOM 2777 N N . ALA B 1 11 ? -1.268 45.25 13.336 1 30.95 11 ALA B N 1
ATOM 2778 C CA . ALA B 1 11 ? -1.227 44.188 12.336 1 30.95 11 ALA B CA 1
ATOM 2779 C C . ALA B 1 11 ? -2.156 43.031 12.727 1 30.95 11 ALA B C 1
ATOM 2781 O O . ALA B 1 11 ? -2.074 42.531 13.844 1 30.95 11 ALA B O 1
ATOM 2782 N N . ASP B 1 12 ? -3.414 43.094 12.258 1 29.05 12 ASP B N 1
ATOM 2783 C CA . ASP B 1 12 ? -4.461 42.094 12.289 1 29.05 12 ASP B CA 1
ATOM 2784 C C . ASP B 1 12 ? -3.861 40.688 12.227 1 29.05 12 ASP B C 1
ATOM 2786 O O . ASP B 1 12 ? -3.248 40.312 11.219 1 29.05 12 ASP B O 1
ATOM 2790 N N . VAL B 1 13 ? -3.244 40.281 13.234 1 30.12 13 VAL B N 1
ATOM 2791 C CA . VAL B 1 13 ? -2.865 38.875 13.352 1 30.12 13 VAL B CA 1
ATOM 2792 C C . VAL B 1 13 ? -4.004 38 12.844 1 30.12 13 VAL B C 1
ATOM 2794 O O . VAL B 1 13 ? -5 37.812 13.539 1 30.12 13 VAL B O 1
ATOM 2797 N N . THR B 1 14 ? -4.582 38.281 11.688 1 31.62 14 THR B N 1
ATOM 2798 C CA . THR B 1 14 ? -5.488 37.312 11.078 1 31.62 14 THR B CA 1
ATOM 2799 C C . THR B 1 14 ? -5.109 35.906 11.477 1 31.62 14 THR B C 1
ATOM 2801 O O . THR B 1 14 ? -4.004 35.438 11.188 1 31.62 14 THR B O 1
ATOM 2804 N N . LEU B 1 15 ? -5.43 35.562 12.609 1 32.88 15 LEU B N 1
ATOM 2805 C CA . LEU B 1 15 ? -5.27 34.219 13.148 1 32.88 15 LEU B CA 1
ATOM 2806 C C . LEU B 1 15 ? -5.617 33.156 12.094 1 32.88 15 LEU B C 1
ATOM 2808 O O . LEU B 1 15 ? -6.781 33 11.727 1 32.88 15 LEU B O 1
ATOM 2812 N N . SER B 1 16 ? -5.027 32.969 10.953 1 41.56 16 SER B N 1
ATOM 2813 C CA . SER B 1 16 ? -5.105 31.984 9.898 1 41.56 16 SER B CA 1
ATOM 2814 C C . SER B 1 16 ? -5.504 30.609 10.453 1 41.56 16 SER B C 1
ATOM 2816 O O . SER B 1 16 ? -5 30.203 11.5 1 41.56 16 SER B O 1
ATOM 2818 N N . PRO B 1 17 ? -6.766 30.016 10.25 1 50.84 17 PRO B N 1
ATOM 2819 C CA . PRO B 1 17 ? -7.145 28.641 10.594 1 50.84 17 PRO B CA 1
ATOM 2820 C C . PRO B 1 17 ? -5.953 27.688 10.625 1 50.84 17 PRO B C 1
ATOM 2822 O O . PRO B 1 17 ? -4.973 27.891 9.906 1 50.84 17 PRO B O 1
ATOM 2825 N N . HIS B 1 18 ? -5.637 27.109 11.852 1 71.56 18 HIS B N 1
ATOM 2826 C CA . HIS B 1 18 ? -4.453 26.297 12.133 1 71.56 18 HIS B CA 1
ATOM 2827 C C . HIS B 1 18 ? -4.227 25.266 11.047 1 71.56 18 HIS B C 1
ATOM 2829 O O . HIS B 1 18 ? -5.062 24.391 10.836 1 71.56 18 HIS B O 1
ATOM 2835 N N . ILE B 1 19 ? -3.553 25.641 9.969 1 85 19 ILE B N 1
ATOM 2836 C CA . ILE B 1 19 ? -3.08 24.734 8.93 1 85 19 ILE B CA 1
ATOM 2837 C C . ILE B 1 19 ? -2.332 23.562 9.562 1 85 19 ILE B C 1
ATOM 2839 O O . ILE B 1 19 ? -1.443 23.766 10.391 1 85 19 ILE B O 1
ATOM 2843 N N . THR B 1 20 ? -2.9 22.438 9.312 1 89.56 20 THR B N 1
ATOM 2844 C CA . THR B 1 20 ? -2.367 21.25 9.992 1 89.56 20 THR B CA 1
ATOM 2845 C C . THR B 1 20 ? -1.912 20.203 8.977 1 89.56 20 THR B C 1
ATOM 2847 O O . THR B 1 20 ? -2.166 20.344 7.781 1 89.56 20 THR B O 1
ATOM 2850 N N . THR B 1 21 ? -1.127 19.297 9.398 1 92.44 21 THR B N 1
ATOM 2851 C CA . THR B 1 21 ? -0.719 18.109 8.664 1 92.44 21 THR B CA 1
ATOM 2852 C C . THR B 1 21 ? -1.017 16.844 9.477 1 92.44 21 THR B C 1
ATOM 2854 O O . THR B 1 21 ? -1.232 16.906 10.688 1 92.44 21 THR B O 1
ATOM 2857 N N . ILE B 1 22 ? -1.066 15.766 8.797 1 91.31 22 ILE B N 1
ATOM 2858 C CA . ILE B 1 22 ? -1.446 14.5 9.414 1 91.31 22 ILE B CA 1
ATOM 2859 C C . ILE B 1 22 ? -0.384 14.086 10.43 1 91.31 22 ILE B C 1
ATOM 2861 O O . ILE B 1 22 ? 0.812 14.289 10.203 1 91.31 22 ILE B O 1
ATOM 2865 N N . GLY B 1 23 ? -0.804 13.523 11.5 1 89.38 23 GLY B N 1
ATOM 2866 C CA . GLY B 1 23 ? 0.08 13.172 12.602 1 89.38 23 GLY B CA 1
ATOM 2867 C C . GLY B 1 23 ? 1.1 12.109 12.234 1 89.38 23 GLY B C 1
ATOM 2868 O O . GLY B 1 23 ? 2.23 12.133 12.727 1 89.38 23 GLY B O 1
ATOM 2869 N N . SER B 1 24 ? 0.778 11.164 11.367 1 88.75 24 SER B N 1
ATOM 2870 C CA . SER B 1 24 ? 1.653 10.062 10.992 1 88.75 24 SER B CA 1
ATOM 2871 C C . SER B 1 24 ? 2.928 10.562 10.328 1 88.75 24 SER B C 1
ATOM 2873 O O . SER B 1 24 ? 3.947 9.875 10.32 1 88.75 24 SER B O 1
ATOM 2875 N N . TYR B 1 25 ? 2.832 11.758 9.828 1 91.56 25 TYR B N 1
ATOM 2876 C CA . TYR B 1 25 ? 4 12.367 9.211 1 91.56 25 TYR B CA 1
ATOM 2877 C C . TYR B 1 25 ? 5.129 12.539 10.219 1 91.56 25 TYR B C 1
ATOM 2879 O O . TYR B 1 25 ? 6.305 12.367 9.883 1 91.56 25 TYR B O 1
ATOM 2887 N N . SER B 1 26 ? 4.836 12.844 11.438 1 90.38 26 SER B N 1
ATOM 2888 C CA . SER B 1 26 ? 5.848 13.031 12.469 1 90.38 26 SER B CA 1
ATOM 2889 C C . SER B 1 26 ? 6.582 11.734 12.781 1 90.38 26 SER B C 1
ATOM 2891 O O . SER B 1 26 ? 7.762 11.742 13.125 1 90.38 26 SER B O 1
ATOM 2893 N N . LEU B 1 27 ? 5.949 10.617 12.586 1 86.62 27 LEU B N 1
ATOM 2894 C CA . LEU B 1 27 ? 6.578 9.32 12.828 1 86.62 27 LEU B CA 1
ATOM 2895 C C . LEU B 1 27 ? 7.684 9.055 11.812 1 86.62 27 LEU B C 1
ATOM 2897 O O . LEU B 1 27 ? 8.703 8.438 12.141 1 86.62 27 LEU B O 1
ATOM 2901 N N . VAL B 1 28 ? 7.441 9.508 10.695 1 91.5 28 VAL B N 1
ATOM 2902 C CA . VAL B 1 28 ? 8.438 9.352 9.641 1 91.5 28 VAL B CA 1
ATOM 2903 C C . VAL B 1 28 ? 9.664 10.203 9.945 1 91.5 28 VAL B C 1
ATOM 2905 O O . VAL B 1 28 ? 10.797 9.766 9.734 1 91.5 28 VAL B O 1
ATOM 2908 N N . VAL B 1 29 ? 9.398 11.367 10.445 1 94.69 29 VAL B N 1
ATOM 2909 C CA . VAL B 1 29 ? 10.492 12.25 10.836 1 94.69 29 VAL B CA 1
ATOM 2910 C C . VAL B 1 29 ? 11.273 11.633 11.992 1 94.69 29 VAL B C 1
ATOM 2912 O O . VAL B 1 29 ? 12.508 11.664 12 1 94.69 29 VAL B O 1
ATOM 2915 N N . ALA B 1 30 ? 10.578 11.055 12.914 1 92.56 30 ALA B N 1
ATOM 2916 C CA . ALA B 1 30 ? 11.219 10.383 14.039 1 92.56 30 ALA B CA 1
ATOM 2917 C C . ALA B 1 30 ? 12.133 9.258 13.555 1 92.56 30 ALA B C 1
ATOM 2919 O O . ALA B 1 30 ? 13.25 9.102 14.055 1 92.56 30 ALA B O 1
ATOM 2920 N N . ARG B 1 31 ? 11.695 8.555 12.586 1 89.5 31 ARG B N 1
ATOM 2921 C CA . ARG B 1 31 ? 12.477 7.461 12.031 1 89.5 31 ARG B CA 1
ATOM 2922 C C . ARG B 1 31 ? 13.766 7.973 11.398 1 89.5 31 ARG B C 1
ATOM 2924 O O . ARG B 1 31 ? 14.828 7.383 11.578 1 89.5 31 ARG B O 1
ATOM 2931 N N . ALA B 1 32 ? 13.648 8.992 10.641 1 93.62 32 ALA B N 1
ATOM 2932 C CA . ALA B 1 32 ? 14.82 9.586 10.016 1 93.62 32 ALA B CA 1
ATOM 2933 C C . ALA B 1 32 ? 15.828 10.047 11.062 1 93.62 32 ALA B C 1
ATOM 2935 O O . ALA B 1 32 ? 17.047 9.906 10.867 1 93.62 32 ALA B O 1
ATOM 2936 N N . LEU B 1 33 ? 15.352 10.555 12.164 1 94.5 33 LEU B N 1
ATOM 2937 C CA . LEU B 1 33 ? 16.219 10.977 13.266 1 94.5 33 LEU B CA 1
ATOM 2938 C C . LEU B 1 33 ? 16.938 9.781 13.875 1 94.5 33 LEU B C 1
ATOM 2940 O O . LEU B 1 33 ? 18.156 9.844 14.125 1 94.5 33 LEU B O 1
ATOM 2944 N N . GLU B 1 34 ? 16.203 8.766 14.047 1 90.69 34 GLU B N 1
ATOM 2945 C CA . GLU B 1 34 ? 16.766 7.582 14.688 1 90.69 34 GLU B CA 1
ATOM 2946 C C . GLU B 1 34 ? 17.844 6.938 13.812 1 90.69 34 GLU B C 1
ATOM 2948 O O . GLU B 1 34 ? 18.859 6.469 14.32 1 90.69 34 GLU B O 1
ATOM 2953 N N . VAL B 1 35 ? 17.625 6.934 12.57 1 89.81 35 VAL B N 1
ATOM 2954 C CA . VAL B 1 35 ? 18.609 6.363 11.656 1 89.81 35 VAL B CA 1
ATOM 2955 C C . VAL B 1 35 ? 19.859 7.23 11.641 1 89.81 35 VAL B C 1
ATOM 2957 O O . VAL B 1 35 ? 20.953 6.746 11.328 1 89.81 35 VAL B O 1
ATOM 2960 N N . SER B 1 36 ? 19.719 8.438 12 1 92.88 36 SER B N 1
ATOM 2961 C CA . SER B 1 36 ? 20.844 9.367 12.086 1 92.88 36 SER B CA 1
ATOM 2962 C C . SER B 1 36 ? 21.547 9.273 13.438 1 92.88 36 SER B C 1
ATOM 2964 O O . SER B 1 36 ? 22.438 10.062 13.734 1 92.88 36 SER B O 1
ATOM 2966 N N . GLY B 1 37 ? 21.078 8.422 14.289 1 92 37 GLY B N 1
ATOM 2967 C CA . GLY B 1 37 ? 21.703 8.18 15.578 1 92 37 GLY B CA 1
ATOM 2968 C C . GLY B 1 37 ? 21.219 9.133 16.656 1 92 37 GLY B C 1
ATOM 2969 O O . GLY B 1 37 ? 21.875 9.266 17.703 1 92 37 GLY B O 1
ATOM 2970 N N . ILE B 1 38 ? 20.172 9.859 16.438 1 94.31 38 ILE B N 1
ATOM 2971 C CA . ILE B 1 38 ? 19.672 10.852 17.391 1 94.31 38 ILE B CA 1
ATOM 2972 C C . ILE B 1 38 ? 18.406 10.32 18.062 1 94.31 38 ILE B C 1
ATOM 2974 O O . ILE B 1 38 ? 17.547 9.719 17.406 1 94.31 38 ILE B O 1
ATOM 2978 N N . ASP B 1 39 ? 18.25 10.586 19.312 1 91.5 39 ASP B N 1
ATOM 2979 C CA . ASP B 1 39 ? 17.047 10.227 20.062 1 91.5 39 ASP B CA 1
ATOM 2980 C C . ASP B 1 39 ? 15.883 11.148 19.703 1 91.5 39 ASP B C 1
ATOM 2982 O O . ASP B 1 39 ? 15.867 12.32 20.109 1 91.5 39 ASP B O 1
ATOM 2986 N N . SER B 1 40 ? 14.914 10.609 19.094 1 92 40 SER B N 1
ATOM 2987 C CA . SER B 1 40 ? 13.805 11.414 18.609 1 92 40 SER B CA 1
ATOM 2988 C C . SER B 1 40 ? 12.938 11.93 19.75 1 92 40 SER B C 1
ATOM 2990 O O . SER B 1 40 ? 12.398 13.031 19.672 1 92 40 SER B O 1
ATOM 2992 N N . ALA B 1 41 ? 12.82 11.219 20.844 1 90.06 41 ALA B N 1
ATOM 2993 C CA . ALA B 1 41 ? 11.945 11.57 21.953 1 90.06 41 ALA B CA 1
ATOM 2994 C C . ALA B 1 41 ? 12.305 12.93 22.531 1 90.06 41 ALA B C 1
ATOM 2996 O O . ALA B 1 41 ? 11.422 13.734 22.844 1 90.06 41 ALA B O 1
ATOM 2997 N N . ARG B 1 42 ? 13.531 13.18 22.656 1 91.44 42 ARG B N 1
ATOM 2998 C CA . ARG B 1 42 ? 14.008 14.438 23.219 1 91.44 42 ARG B CA 1
ATOM 2999 C C . ARG B 1 42 ? 13.664 15.609 22.312 1 91.44 42 ARG B C 1
ATOM 3001 O O . ARG B 1 42 ? 13.234 16.672 22.781 1 91.44 42 ARG B O 1
ATOM 3008 N N . ILE B 1 43 ? 13.859 15.383 21.031 1 93.5 43 ILE B N 1
ATOM 3009 C CA . ILE B 1 43 ? 13.625 16.438 20.062 1 93.5 43 ILE B CA 1
ATOM 3010 C C . ILE B 1 43 ? 12.125 16.734 19.969 1 93.5 43 ILE B C 1
ATOM 3012 O O . ILE B 1 43 ? 11.719 17.906 19.953 1 93.5 43 ILE B O 1
ATOM 3016 N N . PHE B 1 44 ? 11.312 15.711 19.984 1 92.06 44 PHE B N 1
ATOM 3017 C CA . PHE B 1 44 ? 9.859 15.859 19.891 1 92.06 44 PHE B CA 1
ATOM 3018 C C . PHE B 1 44 ? 9.305 16.578 21.109 1 92.06 44 PHE B C 1
ATOM 3020 O O . PHE B 1 44 ? 8.453 17.453 20.984 1 92.06 44 PHE B O 1
ATOM 3027 N N . LYS B 1 45 ? 9.773 16.25 22.219 1 88.75 45 LYS B N 1
ATOM 3028 C CA . LYS B 1 45 ? 9.367 16.906 23.453 1 88.75 45 LYS B CA 1
ATOM 3029 C C . LYS B 1 45 ? 9.703 18.406 23.406 1 88.75 45 LYS B C 1
ATOM 3031 O O . LYS B 1 45 ? 8.914 19.234 23.859 1 88.75 45 LYS B O 1
ATOM 3036 N N . SER B 1 46 ? 10.781 18.734 22.891 1 89.94 46 SER B N 1
ATOM 3037 C CA . SER B 1 46 ? 11.25 20.125 22.859 1 89.94 46 SER B CA 1
ATOM 3038 C C . SER B 1 46 ? 10.352 20.984 21.984 1 89.94 46 SER B C 1
ATOM 3040 O O . SER B 1 46 ? 10.266 22.203 22.188 1 89.94 46 SER B O 1
ATOM 3042 N N . VAL B 1 47 ? 9.688 20.344 21 1 90.12 47 VAL B N 1
ATOM 3043 C CA . VAL B 1 47 ? 8.859 21.141 20.094 1 90.12 47 VAL B CA 1
ATOM 3044 C C . VAL B 1 47 ? 7.383 20.891 20.391 1 90.12 47 VAL B C 1
ATOM 3046 O O . VAL B 1 47 ? 6.508 21.406 19.688 1 90.12 47 VAL B O 1
ATOM 3049 N N . GLY B 1 48 ? 7.105 20.031 21.344 1 87.19 48 GLY B N 1
ATOM 3050 C CA . GLY B 1 48 ? 5.75 19.828 21.828 1 87.19 48 GLY B CA 1
ATOM 3051 C C . GLY B 1 48 ? 4.941 18.875 20.953 1 87.19 48 GLY B C 1
ATOM 3052 O O . GLY B 1 48 ? 3.729 19.047 20.812 1 87.19 48 GLY B O 1
ATOM 3053 N N . ILE B 1 49 ? 5.5 17.984 20.25 1 86.75 49 ILE B N 1
ATOM 3054 C CA . ILE B 1 49 ? 4.809 16.969 19.438 1 86.75 49 ILE B CA 1
ATOM 3055 C C . ILE B 1 49 ? 4.875 15.617 20.141 1 86.75 49 ILE B C 1
ATOM 3057 O O . ILE B 1 49 ? 5.957 15.148 20.5 1 86.75 49 ILE B O 1
ATOM 3061 N N . PRO B 1 50 ? 3.758 15.008 20.359 1 80.5 50 PRO B N 1
ATOM 3062 C CA . PRO B 1 50 ? 3.787 13.672 20.969 1 80.5 50 PRO B CA 1
ATOM 3063 C C . PRO B 1 50 ? 4.312 12.602 20.016 1 80.5 50 PRO B C 1
ATOM 3065 O O . PRO B 1 50 ? 4.059 12.672 18.797 1 80.5 50 PRO B O 1
ATOM 3068 N N . LEU B 1 51 ? 5.086 11.633 20.516 1 77.44 51 LEU B N 1
ATOM 3069 C CA . LEU B 1 51 ? 5.656 10.562 19.703 1 77.44 51 LEU B CA 1
ATOM 3070 C C . LEU B 1 51 ? 4.664 9.414 19.531 1 77.44 51 LEU B C 1
ATOM 3072 O O . LEU B 1 51 ? 4.773 8.625 18.594 1 77.44 51 LEU B O 1
ATOM 3076 N N . ASP B 1 52 ? 3.783 9.305 20.375 1 69 52 ASP B N 1
ATOM 3077 C CA . ASP B 1 52 ? 2.84 8.195 20.312 1 69 52 ASP B CA 1
ATOM 3078 C C . ASP B 1 52 ? 1.61 8.562 19.484 1 69 52 ASP B C 1
ATOM 3080 O O . ASP B 1 52 ? 0.535 8.805 20.031 1 69 52 ASP B O 1
ATOM 3084 N N . VAL B 1 53 ? 1.915 8.695 18.312 1 63.47 53 VAL B N 1
ATOM 3085 C CA . VAL B 1 53 ? 0.785 9.078 17.469 1 63.47 53 VAL B CA 1
ATOM 3086 C C . VAL B 1 53 ? 0.271 7.863 16.703 1 63.47 53 VAL B C 1
ATOM 3088 O O . VAL B 1 53 ? 1.054 7 16.297 1 63.47 53 VAL B O 1
ATOM 3091 N N . VAL B 1 54 ? -0.974 7.734 16.781 1 62 54 VAL B N 1
ATOM 3092 C CA . VAL B 1 54 ? -1.649 6.695 16 1 62 54 VAL B CA 1
ATOM 3093 C C . VAL B 1 54 ? -1.889 7.184 14.578 1 62 54 VAL B C 1
ATOM 3095 O O . VAL B 1 54 ? -2.023 8.383 14.344 1 62 54 VAL B O 1
ATOM 3098 N N . ASN B 1 55 ? -1.787 6.203 13.688 1 69.62 55 ASN B N 1
ATOM 3099 C CA . ASN B 1 55 ? -2.131 6.535 12.305 1 69.62 55 ASN B CA 1
ATOM 3100 C C . ASN B 1 55 ? -3.621 6.824 12.156 1 69.62 55 ASN B C 1
ATOM 3102 O O . ASN B 1 55 ? -4.367 6 11.633 1 69.62 55 ASN B O 1
ATOM 3106 N N . ASP B 1 56 ? -3.979 7.957 12.602 1 76.69 56 ASP B N 1
ATOM 3107 C CA . ASP B 1 56 ? -5.324 8.523 12.531 1 76.69 56 ASP B CA 1
ATOM 3108 C C . ASP B 1 56 ? -5.312 9.875 11.82 1 76.69 56 ASP B C 1
ATOM 3110 O O . ASP B 1 56 ? -4.664 10.82 12.281 1 76.69 56 ASP B O 1
ATOM 3114 N N . PRO B 1 57 ? -6.082 9.852 10.688 1 75.69 57 PRO B N 1
ATOM 3115 C CA . PRO B 1 57 ? -6.062 11.102 9.922 1 75.69 57 PRO B CA 1
ATOM 3116 C C . PRO B 1 57 ? -6.578 12.297 10.727 1 75.69 57 PRO B C 1
ATOM 3118 O O . PRO B 1 57 ? -6.344 13.445 10.344 1 75.69 57 PRO B O 1
ATOM 3121 N N . LEU B 1 58 ? -7.23 12.031 11.734 1 78.12 58 LEU B N 1
ATOM 3122 C CA . LEU B 1 58 ? -7.797 13.117 12.531 1 78.12 58 LEU B CA 1
ATOM 3123 C C . LEU B 1 58 ? -6.812 13.586 13.594 1 78.12 58 LEU B C 1
ATOM 3125 O O . LEU B 1 58 ? -7.004 14.641 14.203 1 78.12 58 LEU B O 1
ATOM 3129 N N . THR B 1 59 ? -5.805 12.805 13.766 1 83.31 59 THR B N 1
ATOM 3130 C CA . THR B 1 59 ? -4.68 13.32 14.539 1 83.31 59 THR B CA 1
ATOM 3131 C C . THR B 1 59 ? -3.863 14.312 13.703 1 83.31 59 THR B C 1
ATOM 3133 O O . THR B 1 59 ? -3.266 13.93 12.695 1 83.31 59 THR B O 1
ATOM 3136 N N . ARG B 1 60 ? -3.834 15.531 14.164 1 88 60 ARG B N 1
ATOM 3137 C CA . ARG B 1 60 ? -3.271 16.609 13.352 1 88 60 ARG B CA 1
ATOM 3138 C C . ARG B 1 60 ? -2.172 17.344 14.109 1 88 60 ARG B C 1
ATOM 3140 O O . ARG B 1 60 ? -2.23 17.469 15.328 1 88 60 ARG B O 1
ATOM 3147 N N . ILE B 1 61 ? -1.202 17.797 13.359 1 88.31 61 ILE B N 1
ATOM 3148 C CA . ILE B 1 61 ? -0.116 18.625 13.891 1 88.31 61 ILE B CA 1
ATOM 3149 C C . ILE B 1 61 ? -0.106 19.984 13.188 1 88.31 61 ILE B C 1
ATOM 3151 O O . ILE B 1 61 ? -0.121 20.047 11.953 1 88.31 61 ILE B O 1
ATOM 3155 N N . PRO B 1 62 ? -0.148 21.031 13.969 1 87.88 62 PRO B N 1
ATOM 3156 C CA . PRO B 1 62 ? -0.019 22.344 13.328 1 87.88 62 PRO B CA 1
ATOM 3157 C C . PRO B 1 62 ? 1.252 22.469 12.484 1 87.88 62 PRO B C 1
ATOM 3159 O O . PRO B 1 62 ? 2.32 22.016 12.906 1 87.88 62 PRO B O 1
ATOM 3162 N N . VAL B 1 63 ? 1.188 23.047 11.344 1 90.06 63 VAL B N 1
ATOM 3163 C CA . VAL B 1 63 ? 2.307 23.188 10.414 1 90.06 63 VAL B CA 1
ATOM 3164 C C . VAL B 1 63 ? 3.445 23.953 11.094 1 90.06 63 VAL B C 1
ATOM 3166 O O . VAL B 1 63 ? 4.621 23.672 10.852 1 90.06 63 VAL B O 1
ATOM 3169 N N . ALA B 1 64 ? 3.115 24.906 11.961 1 88.88 64 ALA B N 1
ATOM 3170 C CA . ALA B 1 64 ? 4.125 25.688 12.688 1 88.88 64 ALA B CA 1
ATOM 3171 C C . ALA B 1 64 ? 4.98 24.766 13.562 1 88.88 64 ALA B C 1
ATOM 3173 O O . ALA B 1 64 ? 6.195 24.953 13.656 1 88.88 64 ALA B O 1
ATOM 3174 N N . GLN B 1 65 ? 4.363 23.797 14.141 1 90.12 65 GLN B N 1
ATOM 3175 C CA . GLN B 1 65 ? 5.082 22.844 14.977 1 90.12 65 GLN B CA 1
ATOM 3176 C C . GLN B 1 65 ? 5.945 21.922 14.125 1 90.12 65 GLN B C 1
ATOM 3178 O O . GLN B 1 65 ? 7.066 21.578 14.508 1 90.12 65 GLN B O 1
ATOM 3183 N N . MET B 1 66 ? 5.441 21.531 13.055 1 93.5 66 MET B N 1
ATOM 3184 C CA . MET B 1 66 ? 6.219 20.719 12.125 1 93.5 66 MET B CA 1
ATOM 3185 C C . MET B 1 66 ? 7.445 21.469 11.625 1 93.5 66 MET B C 1
ATOM 3187 O O . MET B 1 66 ? 8.539 20.906 11.539 1 93.5 66 MET B O 1
ATOM 3191 N N . ASN B 1 67 ? 7.25 22.734 11.328 1 94.44 67 ASN B N 1
ATOM 3192 C CA . ASN B 1 67 ? 8.383 23.562 10.93 1 94.44 67 ASN B CA 1
ATOM 3193 C C . ASN B 1 67 ? 9.438 23.641 12.023 1 94.44 67 ASN B C 1
ATOM 3195 O O . ASN B 1 67 ? 10.633 23.562 11.742 1 94.44 67 ASN B O 1
ATOM 3199 N N . ALA B 1 68 ? 8.969 23.797 13.219 1 94.5 68 ALA B N 1
ATOM 3200 C CA . ALA B 1 68 ? 9.883 23.828 14.359 1 94.5 68 ALA B CA 1
ATOM 3201 C C . ALA B 1 68 ? 10.625 22.5 14.508 1 94.5 68 ALA B C 1
ATOM 3203 O O . ALA B 1 68 ? 11.812 22.484 14.82 1 94.5 68 ALA B O 1
ATOM 3204 N N . LEU B 1 69 ? 9.93 21.422 14.281 1 95.56 69 LEU B N 1
ATOM 3205 C CA . LEU B 1 69 ? 10.523 20.094 14.352 1 95.56 69 LEU B CA 1
ATOM 3206 C C . LEU B 1 69 ? 11.633 19.938 13.32 1 95.56 69 LEU B C 1
ATOM 3208 O O . LEU B 1 69 ? 12.734 19.5 13.648 1 95.56 69 LEU B O 1
ATOM 3212 N N . TYR B 1 70 ? 11.375 20.359 12.133 1 96.62 70 TYR B N 1
ATOM 3213 C CA . TYR B 1 70 ? 12.367 20.234 11.07 1 96.62 70 TYR B CA 1
ATOM 3214 C C . TYR B 1 70 ? 13.594 21.094 11.352 1 96.62 70 TYR B C 1
ATOM 3216 O O . TYR B 1 70 ? 14.727 20.688 11.094 1 96.62 70 TYR B O 1
ATOM 3224 N N . ARG B 1 71 ? 13.359 22.297 11.875 1 95.81 71 ARG B N 1
ATOM 3225 C CA . ARG B 1 71 ? 14.484 23.141 12.242 1 95.81 71 ARG B CA 1
ATOM 3226 C C . ARG B 1 71 ? 15.375 22.469 13.281 1 95.81 71 ARG B C 1
ATOM 3228 O O . ARG B 1 71 ? 16.594 22.453 13.141 1 95.81 71 ARG B O 1
ATOM 3235 N N . ALA B 1 72 ? 14.742 21.906 14.227 1 96.62 72 ALA B N 1
ATOM 3236 C CA . ALA B 1 72 ? 15.477 21.188 15.273 1 96.62 72 ALA B CA 1
ATOM 3237 C C . ALA B 1 72 ? 16.219 20 14.695 1 96.62 72 ALA B C 1
ATOM 3239 O O . ALA B 1 72 ? 17.375 19.734 15.07 1 96.62 72 ALA B O 1
ATOM 3240 N N . CYS B 1 73 ? 15.602 19.25 13.797 1 97.06 73 CYS B N 1
ATOM 3241 C CA . CYS B 1 73 ? 16.203 18.078 13.188 1 97.06 73 CYS B CA 1
ATOM 3242 C C . CYS B 1 73 ? 17.438 18.438 12.391 1 97.06 73 CYS B C 1
ATOM 3244 O O . CYS B 1 73 ? 18.469 17.781 12.484 1 97.06 73 CYS B O 1
ATOM 3246 N N . VAL B 1 74 ? 17.344 19.5 11.633 1 96.75 74 VAL B N 1
ATOM 3247 C CA . VAL B 1 74 ? 18.484 19.953 10.82 1 96.75 74 VAL B CA 1
ATOM 3248 C C . VAL B 1 74 ? 19.625 20.375 11.727 1 96.75 74 VAL B C 1
ATOM 3250 O O . VAL B 1 74 ? 20.781 20.031 11.477 1 96.75 74 VAL B O 1
ATOM 3253 N N . ASP B 1 75 ? 19.312 21.047 12.789 1 96.06 75 ASP B N 1
ATOM 3254 C CA . ASP B 1 75 ? 20.312 21.547 13.719 1 96.06 75 ASP B CA 1
ATOM 3255 C C . ASP B 1 75 ? 21.062 20.391 14.391 1 96.06 75 ASP B C 1
ATOM 3257 O O . ASP B 1 75 ? 22.297 20.359 14.398 1 96.06 75 ASP B O 1
ATOM 3261 N N . VAL B 1 76 ? 20.344 19.391 14.852 1 96.5 76 VAL B N 1
ATOM 3262 C CA . VAL B 1 76 ? 20.938 18.344 15.664 1 96.5 76 VAL B CA 1
ATOM 3263 C C . VAL B 1 76 ? 21.672 17.359 14.766 1 96.5 76 VAL B C 1
ATOM 3265 O O . VAL B 1 76 ? 22.656 16.734 15.188 1 96.5 76 VAL B O 1
ATOM 3268 N N . THR B 1 77 ? 21.219 17.188 13.547 1 96.31 77 THR B N 1
ATOM 3269 C CA . THR B 1 77 ? 21.859 16.25 12.641 1 96.31 77 THR B CA 1
ATOM 3270 C C . THR B 1 77 ? 22.938 16.938 11.812 1 96.31 77 THR B C 1
ATOM 3272 O O . THR B 1 77 ? 23.75 16.266 11.164 1 96.31 77 THR B O 1
ATOM 3275 N N . ASN B 1 78 ? 22.891 18.219 11.789 1 96.06 78 ASN B N 1
ATOM 3276 C CA . ASN B 1 78 ? 23.766 19.016 10.922 1 96.06 78 ASN B CA 1
ATOM 3277 C C . ASN B 1 78 ? 23.656 18.578 9.469 1 96.06 78 ASN B C 1
ATOM 3279 O O . ASN B 1 78 ? 24.656 18.422 8.781 1 96.06 78 ASN B O 1
ATOM 3283 N N . ASN B 1 79 ? 22.469 18.281 9.047 1 96.75 79 ASN B N 1
ATOM 3284 C CA . ASN B 1 79 ? 22.188 17.797 7.695 1 96.75 79 ASN B CA 1
ATOM 3285 C C . ASN B 1 79 ? 21.188 18.703 6.969 1 96.75 79 ASN B C 1
ATOM 3287 O O . ASN B 1 79 ? 19.984 18.562 7.133 1 96.75 79 ASN B O 1
ATOM 3291 N N . PRO B 1 80 ? 21.719 19.547 6.133 1 95.88 80 PRO B N 1
ATOM 3292 C CA . PRO B 1 80 ? 20.828 20.453 5.418 1 95.88 80 PRO B CA 1
ATOM 3293 C C . PRO B 1 80 ? 19.891 19.734 4.449 1 95.88 80 PRO B C 1
ATOM 3295 O O . PRO B 1 80 ? 18.938 20.328 3.936 1 95.88 80 PRO B O 1
ATOM 3298 N N . TYR B 1 81 ? 20.141 18.406 4.223 1 97.88 81 TYR B N 1
ATOM 3299 C CA . TYR B 1 81 ? 19.312 17.609 3.318 1 97.88 81 TYR B CA 1
ATOM 3300 C C . TYR B 1 81 ? 18.406 16.656 4.094 1 97.88 81 TYR B C 1
ATOM 3302 O O . TYR B 1 81 ? 18.031 15.602 3.586 1 97.88 81 TYR B O 1
ATOM 3310 N N . PHE B 1 82 ? 18.125 17.031 5.32 1 97.88 82 PHE B N 1
ATOM 3311 C CA . PHE B 1 82 ? 17.344 16.172 6.199 1 97.88 82 PHE B CA 1
ATOM 3312 C C . PHE B 1 82 ? 15.977 15.867 5.594 1 97.88 82 PHE B C 1
ATOM 3314 O O . PHE B 1 82 ? 15.453 14.766 5.758 1 97.88 82 PHE B O 1
ATOM 3321 N N . GLY B 1 83 ? 15.391 16.844 4.918 1 97.94 83 GLY B N 1
ATOM 3322 C CA . GLY B 1 83 ? 14.125 16.609 4.242 1 97.94 83 GLY B CA 1
ATOM 3323 C C . GLY B 1 83 ? 14.195 15.508 3.203 1 97.94 83 GLY B C 1
ATOM 3324 O O . GLY B 1 83 ? 13.266 14.711 3.07 1 97.94 83 GLY B O 1
ATOM 3325 N N . LEU B 1 84 ? 15.289 15.445 2.453 1 98.12 84 LEU B N 1
ATOM 3326 C CA . LEU B 1 84 ? 15.5 14.383 1.475 1 98.12 84 LEU B CA 1
ATOM 3327 C C . LEU B 1 84 ? 15.664 13.031 2.164 1 98.12 84 LEU B C 1
ATOM 3329 O O . LEU B 1 84 ? 15.258 12 1.629 1 98.12 84 LEU B O 1
ATOM 3333 N N . LEU B 1 85 ? 16.312 13.086 3.326 1 97.31 85 LEU B N 1
ATOM 3334 C CA . LEU B 1 85 ? 16.422 11.859 4.109 1 97.31 85 LEU B CA 1
ATOM 3335 C C . LEU B 1 85 ? 15.055 11.352 4.543 1 97.31 85 LEU B C 1
ATOM 3337 O O . LEU B 1 85 ? 14.781 10.148 4.457 1 97.31 85 LEU B O 1
ATOM 3341 N N . VAL B 1 86 ? 14.211 12.242 5.008 1 97.06 86 VAL B N 1
ATOM 3342 C CA . VAL B 1 86 ? 12.859 11.891 5.441 1 97.06 86 VAL B CA 1
ATOM 3343 C C . VAL B 1 86 ? 12.094 11.266 4.281 1 97.06 86 VAL B C 1
ATOM 3345 O O . VAL B 1 86 ? 11.32 10.32 4.473 1 97.06 86 VAL B O 1
ATOM 3348 N N . ALA B 1 87 ? 12.305 11.742 3.066 1 97.19 87 ALA B N 1
ATOM 3349 C CA . ALA B 1 87 ? 11.625 11.242 1.876 1 97.19 87 ALA B CA 1
ATOM 3350 C C . ALA B 1 87 ? 11.844 9.742 1.703 1 97.19 87 ALA B C 1
ATOM 3352 O O . ALA B 1 87 ? 10.984 9.039 1.161 1 97.19 87 ALA B O 1
ATOM 3353 N N . LYS B 1 88 ? 12.914 9.219 2.225 1 93.38 88 LYS B N 1
ATOM 3354 C CA . LYS B 1 88 ? 13.273 7.809 2.088 1 93.38 88 LYS B CA 1
ATOM 3355 C C . LYS B 1 88 ? 12.383 6.93 2.967 1 93.38 88 LYS B C 1
ATOM 3357 O O . LYS B 1 88 ? 12.281 5.723 2.74 1 93.38 88 LYS B O 1
ATOM 3362 N N . TYR B 1 89 ? 11.758 7.602 3.863 1 91.31 89 TYR B N 1
ATOM 3363 C CA . TYR B 1 89 ? 11.055 6.793 4.855 1 91.31 89 TYR B CA 1
ATOM 3364 C C . TYR B 1 89 ? 9.555 7.051 4.812 1 91.31 89 TYR B C 1
ATOM 3366 O O . TYR B 1 89 ? 8.781 6.402 5.523 1 91.31 89 TYR B O 1
ATOM 3374 N N . ILE B 1 90 ? 9.125 7.992 3.996 1 92.88 90 ILE B N 1
ATOM 3375 C CA . ILE B 1 90 ? 7.688 8.164 3.783 1 92.88 90 ILE B CA 1
ATOM 3376 C C . ILE B 1 90 ? 7.164 7.059 2.871 1 92.88 90 ILE B C 1
ATOM 3378 O O . ILE B 1 90 ? 7.648 6.887 1.75 1 92.88 90 ILE B O 1
ATOM 3382 N N . HIS B 1 91 ? 6.223 6.352 3.316 1 89.56 91 HIS B N 1
ATOM 3383 C CA . HIS B 1 91 ? 5.562 5.312 2.533 1 89.56 91 HIS B CA 1
ATOM 3384 C C . HIS B 1 91 ? 4.062 5.559 2.443 1 89.56 91 HIS B C 1
ATOM 3386 O O . HIS B 1 91 ? 3.506 6.328 3.229 1 89.56 91 HIS B O 1
ATOM 3392 N N . LEU B 1 92 ? 3.477 4.906 1.493 1 90.69 92 LEU B N 1
ATOM 3393 C CA . LEU B 1 92 ? 2.082 5.152 1.138 1 90.69 92 LEU B CA 1
ATOM 3394 C C . LEU B 1 92 ? 1.17 4.945 2.342 1 90.69 92 LEU B C 1
ATOM 3396 O O . LEU B 1 92 ? 0.255 5.738 2.576 1 90.69 92 LEU B O 1
ATOM 3400 N N . PRO B 1 93 ? 1.452 3.959 3.211 1 86.88 93 PRO B N 1
ATOM 3401 C CA . PRO B 1 93 ? 0.562 3.744 4.355 1 86.88 93 PRO B CA 1
ATOM 3402 C C . PRO B 1 93 ? 0.587 4.902 5.348 1 86.88 93 PRO B C 1
ATOM 3404 O O . PRO B 1 93 ? -0.341 5.055 6.145 1 86.88 93 PRO B O 1
ATOM 3407 N N . HIS B 1 94 ? 1.599 5.711 5.32 1 89.31 94 HIS B N 1
ATOM 3408 C CA . HIS B 1 94 ? 1.688 6.867 6.207 1 89.31 94 HIS B CA 1
ATOM 3409 C C . HIS B 1 94 ? 0.676 7.938 5.82 1 89.31 94 HIS B C 1
ATOM 3411 O O . HIS B 1 94 ? 0.399 8.852 6.602 1 89.31 94 HIS B O 1
ATOM 3417 N N . LEU B 1 95 ? 0.154 7.855 4.625 1 93.62 95 LEU B N 1
ATOM 3418 C CA . LEU B 1 95 ? -0.815 8.836 4.145 1 93.62 95 LEU B CA 1
ATOM 3419 C C . LEU B 1 95 ? -2.24 8.328 4.336 1 93.62 95 LEU B C 1
ATOM 3421 O O . LEU B 1 95 ? -3.18 8.867 3.748 1 93.62 95 LEU B O 1
ATOM 3425 N N . HIS B 1 96 ? -2.34 7.293 5.133 1 90.62 96 HIS B N 1
ATOM 3426 C CA . HIS B 1 96 ? -3.637 6.699 5.438 1 90.62 96 HIS B CA 1
ATOM 3427 C C . HIS B 1 96 ? -4.395 6.348 4.164 1 90.62 96 HIS B C 1
ATOM 3429 O O . HIS B 1 96 ? -3.803 5.871 3.195 1 90.62 96 HIS B O 1
ATOM 3435 N N . ALA B 1 97 ? -5.711 6.59 4.094 1 91.12 97 ALA B N 1
ATOM 3436 C CA . ALA B 1 97 ? -6.543 6.16 2.975 1 91.12 97 ALA B CA 1
ATOM 3437 C C . ALA B 1 97 ? -6.059 6.773 1.664 1 91.12 97 ALA B C 1
ATOM 3439 O O . ALA B 1 97 ? -6.164 6.148 0.604 1 91.12 97 ALA B O 1
ATOM 3440 N N . LEU B 1 98 ? -5.547 7.953 1.75 1 94.69 98 LEU B N 1
ATOM 3441 C CA . LEU B 1 98 ? -5.023 8.547 0.521 1 94.69 98 LEU B CA 1
ATOM 3442 C C . LEU B 1 98 ? -3.867 7.719 -0.031 1 94.69 98 LEU B C 1
ATOM 3444 O O . LEU B 1 98 ? -3.771 7.508 -1.242 1 94.69 98 LEU B O 1
ATOM 3448 N N . GLY B 1 99 ? -2.977 7.289 0.83 1 95.25 99 GLY B N 1
ATOM 3449 C CA . GLY B 1 99 ? -1.879 6.441 0.387 1 95.25 99 GLY B CA 1
ATOM 3450 C C . GLY B 1 99 ? -2.342 5.207 -0.359 1 95.25 99 GLY B C 1
ATOM 3451 O O . GLY B 1 99 ? -1.782 4.859 -1.401 1 95.25 99 GLY B O 1
ATOM 3452 N N . TYR B 1 100 ? -3.312 4.613 0.123 1 92.62 100 TYR B N 1
ATOM 3453 C CA . TYR B 1 100 ? -3.848 3.41 -0.502 1 92.62 100 TYR B CA 1
ATOM 3454 C C . TYR B 1 100 ? -4.527 3.738 -1.825 1 92.62 100 TYR B C 1
ATOM 3456 O O . TYR B 1 100 ? -4.438 2.971 -2.785 1 92.62 100 TYR B O 1
ATOM 3464 N N . ALA B 1 101 ? -5.23 4.867 -1.851 1 94 101 ALA B N 1
ATOM 3465 C CA . ALA B 1 101 ? -5.84 5.312 -3.102 1 94 101 ALA B CA 1
ATOM 3466 C C . ALA B 1 101 ? -4.781 5.539 -4.176 1 94 101 ALA B C 1
ATOM 3468 O O . ALA B 1 101 ? -4.98 5.176 -5.336 1 94 101 ALA B O 1
ATOM 3469 N N . LEU B 1 102 ? -3.709 6.141 -3.74 1 96.44 102 LEU B N 1
ATOM 3470 C CA . LEU B 1 102 ? -2.607 6.398 -4.66 1 96.44 102 LEU B CA 1
ATOM 3471 C C . LEU B 1 102 ? -2.018 5.09 -5.18 1 96.44 102 LEU B C 1
ATOM 3473 O O . LEU B 1 102 ? -1.811 4.93 -6.383 1 96.44 102 LEU B O 1
ATOM 3477 N N . ALA B 1 103 ? -1.821 4.16 -4.309 1 93.75 103 ALA B N 1
ATOM 3478 C CA . ALA B 1 103 ? -1.241 2.867 -4.66 1 93.75 103 ALA B CA 1
ATOM 3479 C C . ALA B 1 103 ? -2.145 2.104 -5.625 1 93.75 103 ALA B C 1
ATOM 3481 O O . ALA B 1 103 ? -1.66 1.402 -6.516 1 93.75 103 ALA B O 1
ATOM 3482 N N . ALA B 1 104 ? -3.385 2.227 -5.438 1 92.69 104 ALA B N 1
ATOM 3483 C CA . ALA B 1 104 ? -4.363 1.441 -6.188 1 92.69 104 ALA B CA 1
ATOM 3484 C C . ALA B 1 104 ? -4.711 2.117 -7.508 1 92.69 104 ALA B C 1
ATOM 3486 O O . ALA B 1 104 ? -5.508 1.594 -8.289 1 92.69 104 ALA B O 1
ATOM 3487 N N . SER B 1 105 ? -4.156 3.264 -7.801 1 94.44 105 SER B N 1
ATOM 3488 C CA . SER B 1 105 ? -4.465 4.023 -9.008 1 94.44 105 SER B CA 1
ATOM 3489 C C . SER B 1 105 ? -4.109 3.232 -10.266 1 94.44 105 SER B C 1
ATOM 3491 O O . SER B 1 105 ? -3.139 2.473 -10.273 1 94.44 105 SER B O 1
ATOM 3493 N N . GLY B 1 106 ? -4.891 3.447 -11.32 1 92 106 GLY B N 1
ATOM 3494 C CA . GLY B 1 106 ? -4.66 2.758 -12.578 1 92 106 GLY B CA 1
ATOM 3495 C C . GLY B 1 106 ? -3.449 3.279 -13.328 1 92 106 GLY B C 1
ATOM 3496 O O . GLY B 1 106 ? -2.777 2.523 -14.031 1 92 106 GLY B O 1
ATOM 3497 N N . THR B 1 107 ? -3.236 4.512 -13.281 1 94.88 107 THR B N 1
ATOM 3498 C CA . THR B 1 107 ? -2.113 5.195 -13.914 1 94.88 107 THR B CA 1
ATOM 3499 C C . THR B 1 107 ? -1.522 6.25 -12.984 1 94.88 107 THR B C 1
ATOM 3501 O O . THR B 1 107 ? -2.133 6.605 -11.977 1 94.88 107 THR B O 1
ATOM 3504 N N . LEU B 1 108 ? -0.344 6.719 -13.352 1 97.44 108 LEU B N 1
ATOM 3505 C CA . LEU B 1 108 ? 0.234 7.809 -12.57 1 97.44 108 LEU B CA 1
ATOM 3506 C C . LEU B 1 108 ? -0.568 9.094 -12.758 1 97.44 108 LEU B C 1
ATOM 3508 O O . LEU B 1 108 ? -0.549 9.969 -11.891 1 97.44 108 LEU B O 1
ATOM 3512 N N . LEU B 1 109 ? -1.273 9.234 -13.883 1 97.19 109 LEU B N 1
ATOM 3513 C CA . LEU B 1 109 ? -2.152 10.391 -14.031 1 97.19 109 LEU B CA 1
ATOM 3514 C C . LEU B 1 109 ? -3.293 10.344 -13.023 1 97.19 109 LEU B C 1
ATOM 3516 O O . LEU B 1 109 ? -3.633 11.359 -12.414 1 97.19 109 LEU B O 1
ATOM 3520 N N . ASP B 1 110 ? -3.885 9.172 -12.859 1 95.69 110 ASP B N 1
ATOM 3521 C CA . ASP B 1 110 ? -4.902 8.992 -11.828 1 95.69 110 ASP B CA 1
ATOM 3522 C C . ASP B 1 110 ? -4.34 9.289 -10.445 1 95.69 110 ASP B C 1
ATOM 3524 O O . ASP B 1 110 ? -5.023 9.875 -9.602 1 95.69 110 ASP B O 1
ATOM 3528 N N . PHE B 1 111 ? -3.137 8.812 -10.234 1 97.94 111 PHE B N 1
ATOM 3529 C CA . PHE B 1 111 ? -2.387 9.094 -9.016 1 97.94 111 PHE B CA 1
ATOM 3530 C C . PHE B 1 111 ? -2.328 10.602 -8.758 1 97.94 111 PHE B C 1
ATOM 3532 O O . PHE B 1 111 ? -2.67 11.055 -7.668 1 97.94 111 PHE B O 1
ATOM 3539 N N . CYS B 1 112 ? -1.996 11.422 -9.727 1 98.12 112 CYS B N 1
ATOM 3540 C CA . CYS B 1 112 ? -1.88 12.875 -9.617 1 98.12 112 CYS B CA 1
ATOM 3541 C C . CYS B 1 112 ? -3.244 13.516 -9.398 1 98.12 112 CYS B C 1
ATOM 3543 O O . CYS B 1 112 ? -3.371 14.469 -8.633 1 98.12 112 CYS B O 1
ATOM 3545 N N . ARG B 1 113 ? -4.207 13.039 -10.039 1 95.62 113 ARG B N 1
ATOM 3546 C CA . ARG B 1 113 ? -5.555 13.578 -9.875 1 95.62 113 ARG B CA 1
ATOM 3547 C C . ARG B 1 113 ? -6.055 13.391 -8.445 1 95.62 113 ARG B C 1
ATOM 3549 O O . ARG B 1 113 ? -6.703 14.281 -7.891 1 95.62 113 ARG B O 1
ATOM 3556 N N . ARG B 1 114 ? -5.734 12.25 -7.906 1 95.81 114 ARG B N 1
ATOM 3557 C CA . ARG B 1 114 ? -6.117 12 -6.52 1 95.81 114 ARG B CA 1
ATOM 3558 C C . ARG B 1 114 ? -5.363 12.922 -5.566 1 95.81 114 ARG B C 1
ATOM 3560 O O . ARG B 1 114 ? -5.93 13.391 -4.574 1 95.81 114 ARG B O 1
ATOM 3567 N N . LEU B 1 115 ? -4.125 13.133 -5.859 1 97.12 115 LEU B N 1
ATOM 3568 C CA . LEU B 1 115 ? -3.367 14.086 -5.055 1 97.12 115 LEU B CA 1
ATOM 3569 C C . LEU B 1 115 ? -4.02 15.469 -5.094 1 97.12 115 LEU B C 1
ATOM 3571 O O . LEU B 1 115 ? -4.168 16.109 -4.055 1 97.12 115 LEU B O 1
ATOM 3575 N N . GLU B 1 116 ? -4.355 15.898 -6.223 1 94.94 116 GLU B N 1
ATOM 3576 C CA . GLU B 1 116 ? -4.988 17.203 -6.375 1 94.94 116 GLU B CA 1
ATOM 3577 C C . GLU B 1 116 ? -6.281 17.297 -5.574 1 94.94 116 GLU B C 1
ATOM 3579 O O . GLU B 1 116 ? -6.547 18.297 -4.918 1 94.94 116 GLU B O 1
ATOM 3584 N N . ARG B 1 117 ? -6.996 16.266 -5.586 1 91.69 117 ARG B N 1
ATOM 3585 C CA . ARG B 1 117 ? -8.336 16.281 -5.008 1 91.69 117 ARG B CA 1
ATOM 3586 C C . ARG B 1 117 ? -8.281 16.078 -3.496 1 91.69 117 ARG B C 1
ATOM 3588 O O . ARG B 1 117 ? -9.086 16.656 -2.758 1 91.69 117 ARG B O 1
ATOM 3595 N N . TYR B 1 118 ? -7.27 15.234 -3.061 1 93.94 118 TYR B N 1
ATOM 3596 C CA . TYR B 1 118 ? -7.426 14.672 -1.724 1 93.94 118 TYR B CA 1
ATOM 3597 C C . TYR B 1 118 ? -6.246 15.047 -0.833 1 93.94 118 TYR B C 1
ATOM 3599 O O . TYR B 1 118 ? -6.219 14.695 0.348 1 93.94 118 TYR B O 1
ATOM 3607 N N . PHE B 1 119 ? -5.309 15.82 -1.295 1 95.88 119 PHE B N 1
ATOM 3608 C CA . PHE B 1 119 ? -4.066 16.078 -0.582 1 95.88 119 PHE B CA 1
ATOM 3609 C C . PHE B 1 119 ? -4.344 16.703 0.778 1 95.88 119 PHE B C 1
ATOM 3611 O O . PHE B 1 119 ? -3.584 16.516 1.729 1 95.88 119 PHE B O 1
ATOM 3618 N N . GLN B 1 120 ? -5.402 17.406 0.919 1 91.81 120 GLN B N 1
ATOM 3619 C CA . GLN B 1 120 ? -5.734 18.125 2.146 1 91.81 120 GLN B CA 1
ATOM 3620 C C . GLN B 1 120 ? -5.922 17.156 3.314 1 91.81 120 GLN B C 1
ATOM 3622 O O . GLN B 1 120 ? -5.832 17.562 4.477 1 91.81 120 GLN B O 1
ATOM 3627 N N . LEU B 1 121 ? -6.184 15.961 2.979 1 91.88 121 LEU B N 1
ATOM 3628 C CA . LEU B 1 121 ? -6.262 14.961 4.035 1 91.88 121 LEU B CA 1
ATOM 3629 C C . LEU B 1 121 ? -4.926 14.812 4.75 1 91.88 121 LEU B C 1
ATOM 3631 O O . LEU B 1 121 ? -4.883 14.609 5.965 1 91.88 121 LEU B O 1
ATOM 3635 N N . VAL B 1 122 ? -3.881 14.93 3.984 1 94.56 122 VAL B N 1
ATOM 3636 C CA . VAL B 1 122 ? -2.537 14.719 4.516 1 94.56 122 VAL B CA 1
ATOM 3637 C C . VAL B 1 122 ? -1.984 16.031 5.055 1 94.56 122 VAL B C 1
ATOM 3639 O O . VAL B 1 122 ? -1.471 16.094 6.176 1 94.56 122 VAL B O 1
ATOM 3642 N N . SER B 1 123 ? -2.146 17.062 4.266 1 93.62 123 SER B N 1
ATOM 3643 C CA . SER B 1 123 ? -1.623 18.359 4.695 1 93.62 123 SER B CA 1
ATOM 3644 C C . SER B 1 123 ? -2.432 19.516 4.098 1 93.62 123 SER B C 1
ATOM 3646 O O . SER B 1 123 ? -2.834 19.453 2.936 1 93.62 123 SER B O 1
ATOM 3648 N N . GLN B 1 124 ? -2.598 20.469 4.922 1 90 124 GLN B N 1
ATOM 3649 C CA . GLN B 1 124 ? -3.332 21.656 4.5 1 90 124 GLN B CA 1
ATOM 3650 C C . GLN B 1 124 ? -2.377 22.781 4.117 1 90 124 GLN B C 1
ATOM 3652 O O . GLN B 1 124 ? -2.812 23.891 3.799 1 90 124 GLN B O 1
ATOM 3657 N N . VAL B 1 125 ? -1.15 22.484 4.094 1 91.19 125 VAL B N 1
ATOM 3658 C CA . VAL B 1 125 ? -0.138 23.516 3.885 1 91.19 125 VAL B CA 1
ATOM 3659 C C . VAL B 1 125 ? -0.185 24 2.439 1 91.19 125 VAL B C 1
ATOM 3661 O O . VAL B 1 125 ? 0.196 25.141 2.148 1 91.19 125 VAL B O 1
ATOM 3664 N N . ALA B 1 126 ? -0.673 23.156 1.565 1 93.12 126 ALA B N 1
ATOM 3665 C CA . ALA B 1 126 ? -0.649 23.5 0.149 1 93.12 126 ALA B CA 1
ATOM 3666 C C . ALA B 1 126 ? -1.862 22.938 -0.58 1 93.12 126 ALA B C 1
ATOM 3668 O O . ALA B 1 126 ? -2.461 21.953 -0.13 1 93.12 126 ALA B O 1
ATOM 3669 N N . LYS B 1 127 ? -2.205 23.531 -1.611 1 92.5 127 LYS B N 1
ATOM 3670 C CA . LYS B 1 127 ? -3.098 22.984 -2.625 1 92.5 127 LYS B CA 1
ATOM 3671 C C . LYS B 1 127 ? -2.312 22.5 -3.84 1 92.5 127 LYS B C 1
ATOM 3673 O O . LYS B 1 127 ? -1.363 23.141 -4.277 1 92.5 127 LYS B O 1
ATOM 3678 N N . ILE B 1 128 ? -2.686 21.359 -4.289 1 96.94 128 ILE B N 1
ATOM 3679 C CA . ILE B 1 128 ? -2.021 20.797 -5.457 1 96.94 128 ILE B CA 1
ATOM 3680 C C . ILE B 1 128 ? -2.873 21.031 -6.703 1 96.94 128 ILE B C 1
ATOM 3682 O O . ILE B 1 128 ? -4.098 20.875 -6.664 1 96.94 128 ILE B O 1
ATOM 3686 N N . HIS B 1 129 ? -2.252 21.453 -7.711 1 95.81 129 HIS B N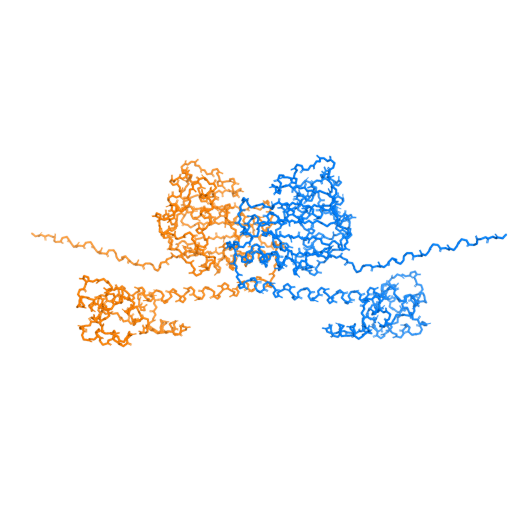 1
ATOM 3687 C CA . HIS B 1 129 ? -2.934 21.688 -8.977 1 95.81 129 HIS B CA 1
ATOM 3688 C C . HIS B 1 129 ? -2.309 20.875 -10.102 1 95.81 129 HIS B C 1
ATOM 3690 O O . HIS B 1 129 ? -1.086 20.734 -10.164 1 95.81 129 HIS B O 1
ATOM 3696 N N . LEU B 1 130 ? -3.148 20.297 -10.898 1 96.56 130 LEU B N 1
ATOM 3697 C CA . LEU B 1 130 ? -2.734 19.516 -12.055 1 96.56 130 LEU B CA 1
ATOM 3698 C C . LEU B 1 130 ? -3.111 20.219 -13.352 1 96.56 130 LEU B C 1
ATOM 3700 O O . LEU B 1 130 ? -4.281 20.531 -13.578 1 96.56 130 LEU B O 1
ATOM 3704 N N . ASP B 1 131 ? -2.129 20.469 -14.148 1 96.19 131 ASP B N 1
ATOM 3705 C CA . ASP B 1 131 ? -2.35 21.109 -15.438 1 96.19 131 ASP B CA 1
ATOM 3706 C C . ASP B 1 131 ? -1.73 20.297 -16.578 1 96.19 131 ASP B C 1
ATOM 3708 O O . ASP B 1 131 ? -0.714 19.625 -16.375 1 96.19 131 ASP B O 1
ATOM 3712 N N . GLU B 1 132 ? -2.363 20.359 -17.688 1 95.25 132 GLU B N 1
ATOM 3713 C CA . GLU B 1 132 ? -1.867 19.672 -18.875 1 95.25 132 GLU B CA 1
ATOM 3714 C C . GLU B 1 132 ? -1.596 20.672 -20 1 95.25 132 GLU B C 1
ATOM 3716 O O . GLU B 1 132 ? -2.432 21.531 -20.297 1 95.25 132 GLU B O 1
ATOM 3721 N N . ALA B 1 133 ? -0.402 20.625 -20.531 1 91.88 133 ALA B N 1
ATOM 3722 C CA . ALA B 1 133 ? -0.063 21.453 -21.703 1 91.88 133 ALA B CA 1
ATOM 3723 C C . ALA B 1 133 ? 1.037 20.797 -22.531 1 91.88 133 ALA B C 1
ATOM 3725 O O . ALA B 1 133 ? 2.016 20.281 -21.984 1 91.88 133 ALA B O 1
ATOM 3726 N N . ASP B 1 134 ? 0.88 20.781 -23.891 1 93.06 134 ASP B N 1
ATOM 3727 C CA . ASP B 1 134 ? 1.901 20.391 -24.844 1 93.06 134 ASP B CA 1
ATOM 3728 C C . ASP B 1 134 ? 2.436 19 -24.547 1 93.06 134 ASP B C 1
ATOM 3730 O O . ASP B 1 134 ? 3.65 18.797 -24.484 1 93.06 134 ASP B O 1
ATOM 3734 N N . GLY B 1 135 ? 1.586 18.094 -24.203 1 96.12 135 GLY B N 1
ATOM 3735 C CA . GLY B 1 135 ? 1.986 16.703 -23.984 1 96.12 135 GLY B CA 1
ATOM 3736 C C . GLY B 1 135 ? 2.682 16.5 -22.641 1 96.12 135 GLY B C 1
ATOM 3737 O O . GLY B 1 135 ? 3.316 15.469 -22.422 1 96.12 135 GLY B O 1
ATOM 3738 N N . GLN B 1 136 ? 2.625 17.484 -21.828 1 97.88 136 GLN B N 1
ATOM 3739 C CA . GLN B 1 136 ? 3.232 17.406 -20.516 1 97.88 136 GLN B CA 1
ATOM 3740 C C . GLN B 1 136 ? 2.191 17.625 -19.406 1 97.88 136 GLN B C 1
ATOM 3742 O O . GLN B 1 136 ? 1.149 18.234 -19.656 1 97.88 136 GLN B O 1
ATOM 3747 N N . ILE B 1 137 ? 2.418 17 -18.297 1 98.38 137 ILE B N 1
ATOM 3748 C CA . ILE B 1 137 ? 1.598 17.188 -17.109 1 98.38 137 ILE B CA 1
ATOM 3749 C C . ILE B 1 137 ? 2.395 17.938 -16.047 1 98.38 137 ILE B C 1
ATOM 3751 O O . ILE B 1 137 ? 3.516 17.547 -15.711 1 98.38 137 ILE B O 1
ATOM 3755 N N . ARG B 1 138 ? 1.823 18.984 -15.562 1 98.12 138 ARG B N 1
ATOM 3756 C CA . ARG B 1 138 ? 2.463 19.781 -14.523 1 98.12 138 ARG B CA 1
ATOM 3757 C C . ARG B 1 138 ? 1.697 19.688 -13.211 1 98.12 138 ARG B C 1
ATOM 3759 O O . ARG B 1 138 ? 0.494 19.938 -13.164 1 98.12 138 ARG B O 1
ATOM 3766 N N . LEU B 1 139 ? 2.359 19.234 -12.164 1 98.19 139 LEU B N 1
ATOM 3767 C CA . LEU B 1 139 ? 1.857 19.234 -10.789 1 98.19 139 LEU B CA 1
ATOM 3768 C C . LEU B 1 139 ? 2.441 20.406 -10 1 98.19 139 LEU B C 1
ATOM 3770 O O . LEU B 1 139 ? 3.648 20.453 -9.75 1 98.19 139 LEU B O 1
ATOM 3774 N N . SER B 1 140 ? 1.618 21.344 -9.602 1 97.75 140 SER B N 1
ATOM 3775 C CA . SER B 1 140 ? 2.094 22.547 -8.922 1 97.75 140 SER B CA 1
ATOM 3776 C C . SER B 1 140 ? 1.558 22.625 -7.5 1 97.75 140 SER B C 1
ATOM 3778 O O . SER B 1 140 ? 0.481 22.109 -7.203 1 97.75 140 SER B O 1
ATOM 3780 N N . PHE B 1 141 ? 2.344 23.312 -6.672 1 96.75 141 PHE B N 1
ATOM 3781 C CA . PHE B 1 141 ? 2.023 23.438 -5.254 1 96.75 141 PHE B CA 1
ATOM 3782 C C . PHE B 1 141 ? 1.76 24.891 -4.883 1 96.75 141 PHE B C 1
ATOM 3784 O O . PHE B 1 141 ? 2.662 25.734 -4.953 1 96.75 141 PHE B O 1
ATOM 3791 N N . GLU B 1 142 ? 0.539 25.188 -4.535 1 93.81 142 GLU B N 1
ATOM 3792 C CA . GLU B 1 142 ? 0.183 26.5 -4 1 93.81 142 GLU B CA 1
ATOM 3793 C C . GLU B 1 142 ? 0.224 26.5 -2.477 1 93.81 142 GLU B C 1
ATOM 3795 O O . GLU B 1 142 ? -0.684 25.984 -1.824 1 93.81 142 GLU B O 1
ATOM 3800 N N . TYR B 1 143 ? 1.188 27.172 -1.946 1 91.81 143 TYR B N 1
ATOM 3801 C CA . TYR B 1 143 ? 1.379 27.141 -0.501 1 91.81 143 TYR B CA 1
ATOM 3802 C C . TYR B 1 143 ? 0.427 28.094 0.2 1 91.81 143 TYR B C 1
ATOM 3804 O O . TYR B 1 143 ? 0.359 29.281 -0.149 1 91.81 143 TYR B O 1
ATOM 3812 N N . LEU B 1 144 ? -0.262 27.578 1.126 1 86.06 144 LEU B N 1
ATOM 3813 C CA . LEU B 1 144 ? -1.209 28.359 1.911 1 86.06 144 LEU B CA 1
ATOM 3814 C C . LEU B 1 144 ? -0.569 28.844 3.209 1 86.06 144 LEU B C 1
ATOM 3816 O O . LEU B 1 144 ? -1.077 29.766 3.85 1 86.06 144 LEU B O 1
ATOM 3820 N N . ALA B 1 145 ? 0.424 28.219 3.594 1 85.94 145 ALA B N 1
ATOM 3821 C CA . ALA B 1 145 ? 1.338 28.609 4.664 1 85.94 145 ALA B CA 1
ATOM 3822 C C . ALA B 1 145 ? 2.787 28.344 4.277 1 85.94 145 ALA B C 1
ATOM 3824 O O . ALA B 1 145 ? 3.055 27.531 3.385 1 85.94 145 ALA B O 1
ATOM 3825 N N . GLU B 1 146 ? 3.65 29.031 4.871 1 86.81 146 GLU B N 1
ATOM 3826 C CA . GLU B 1 146 ? 5.055 28.844 4.516 1 86.81 146 GLU B CA 1
ATOM 3827 C C . GLU B 1 146 ? 5.598 27.531 5.051 1 86.81 146 GLU B C 1
ATOM 3829 O O . GLU B 1 146 ? 5.793 27.375 6.258 1 86.81 146 GLU B O 1
ATOM 3834 N N . PRO B 1 147 ? 5.852 26.641 4.184 1 86.56 147 PRO B N 1
ATOM 3835 C CA . PRO B 1 147 ? 6.449 25.391 4.656 1 86.56 147 PRO B CA 1
ATOM 3836 C C . PRO B 1 147 ? 7.953 25.5 4.891 1 86.56 147 PRO B C 1
ATOM 3838 O O . PRO B 1 147 ? 8.602 26.375 4.32 1 86.56 147 PRO B O 1
ATOM 3841 N N . SER B 1 148 ? 8.422 24.688 5.754 1 93.38 148 SER B N 1
ATOM 3842 C CA . SER B 1 148 ? 9.875 24.562 5.781 1 93.38 148 SER B CA 1
ATOM 3843 C C . SER B 1 148 ? 10.406 23.969 4.477 1 93.38 148 SER B C 1
ATOM 3845 O O . SER B 1 148 ? 9.695 23.219 3.799 1 93.38 148 SER B O 1
ATOM 3847 N N . GLY B 1 149 ? 11.602 24.344 4.113 1 96.12 149 GLY B N 1
ATOM 3848 C CA . GLY B 1 149 ? 12.242 23.719 2.965 1 96.12 149 GLY B CA 1
ATOM 3849 C C . GLY B 1 149 ? 12.297 22.203 3.061 1 96.12 149 GLY B C 1
ATOM 3850 O O . GLY B 1 149 ? 12.141 21.5 2.055 1 96.12 149 GLY B O 1
ATOM 3851 N N . GLU B 1 150 ? 12.438 21.719 4.27 1 97.12 150 GLU B N 1
ATOM 3852 C CA . GLU B 1 150 ? 12.523 20.297 4.523 1 97.12 150 GLU B CA 1
ATOM 3853 C C . GLU B 1 150 ? 11.203 19.594 4.219 1 97.12 150 GLU B C 1
ATOM 3855 O O . GLU B 1 150 ? 11.188 18.484 3.691 1 97.12 150 GLU B O 1
ATOM 3860 N N . THR B 1 151 ? 10.086 20.234 4.566 1 96.62 151 THR B N 1
ATOM 3861 C CA . THR B 1 151 ? 8.773 19.672 4.25 1 96.62 151 THR B CA 1
ATOM 3862 C C . THR B 1 151 ? 8.602 19.531 2.742 1 96.62 151 THR B C 1
ATOM 3864 O O . THR B 1 151 ? 8.109 18.5 2.266 1 96.62 151 THR B O 1
ATOM 3867 N N . GLU B 1 152 ? 8.977 20.547 2.061 1 97.12 152 GLU B N 1
ATOM 3868 C CA . GLU B 1 152 ? 8.875 20.5 0.604 1 97.12 152 GLU B CA 1
ATOM 3869 C C . GLU B 1 152 ? 9.773 19.422 0.024 1 97.12 152 GLU B C 1
ATOM 3871 O O . GLU B 1 152 ? 9.344 18.656 -0.847 1 97.12 152 GLU B O 1
ATOM 3876 N N . ASP B 1 153 ? 11.031 19.344 0.518 1 98.12 153 ASP B N 1
ATOM 3877 C CA . ASP B 1 153 ? 11.969 18.312 0.09 1 98.12 153 ASP B CA 1
ATOM 3878 C C . ASP B 1 153 ? 11.383 16.922 0.298 1 98.12 153 ASP B C 1
ATOM 3880 O O . ASP B 1 153 ? 11.461 16.062 -0.593 1 98.12 153 ASP B O 1
ATOM 3884 N N . ALA B 1 154 ? 10.859 16.719 1.469 1 9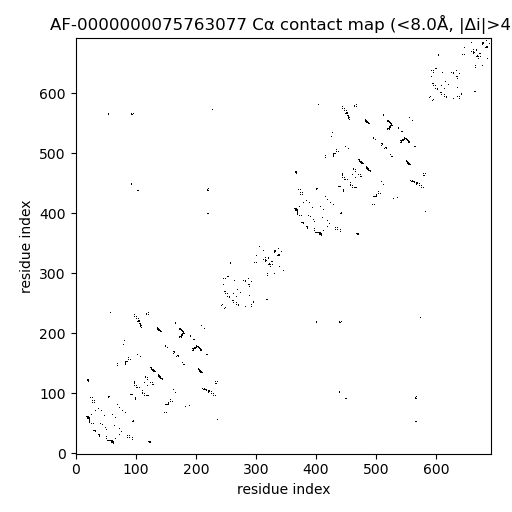7.94 154 ALA B N 1
ATOM 3885 C CA . ALA B 1 154 ? 10.336 15.414 1.854 1 97.94 154 ALA B CA 1
ATOM 3886 C C . ALA B 1 154 ? 9.164 15.008 0.962 1 97.94 154 ALA B C 1
ATOM 3888 O O . ALA B 1 154 ? 9.109 13.875 0.478 1 97.94 154 ALA B O 1
ATOM 3889 N N . PHE B 1 155 ? 8.289 15.922 0.683 1 97.44 155 PHE B N 1
ATOM 3890 C CA . PHE B 1 155 ? 7.086 15.609 -0.074 1 97.44 155 PHE B CA 1
ATOM 3891 C C . PHE B 1 155 ? 7.414 15.367 -1.54 1 97.44 155 PHE B C 1
ATOM 3893 O O . PHE B 1 155 ? 6.969 14.375 -2.123 1 97.44 155 PHE B O 1
ATOM 3900 N N . VAL B 1 156 ? 8.188 16.25 -2.123 1 98.06 156 VAL B N 1
ATOM 3901 C CA . VAL B 1 156 ? 8.547 16.109 -3.529 1 98.06 156 VAL B CA 1
ATOM 3902 C C . VAL B 1 156 ? 9.406 14.859 -3.721 1 98.06 156 VAL B C 1
ATOM 3904 O O . VAL B 1 156 ? 9.242 14.125 -4.695 1 98.06 156 VAL B O 1
ATOM 3907 N N . GLY B 1 157 ? 10.328 14.664 -2.785 1 98.31 157 GLY B N 1
ATOM 3908 C CA . GLY B 1 157 ? 11.109 13.438 -2.812 1 98.31 157 GLY B CA 1
ATOM 3909 C C . GLY B 1 157 ? 10.266 12.188 -2.717 1 98.31 157 GLY B C 1
ATOM 3910 O O . GLY B 1 157 ? 10.469 11.234 -3.473 1 98.31 157 GLY B O 1
ATOM 3911 N N . PHE B 1 158 ? 9.336 12.18 -1.805 1 97.12 158 PHE B N 1
ATOM 3912 C CA . PHE B 1 158 ? 8.398 11.07 -1.648 1 97.12 158 PHE B CA 1
ATOM 3913 C C . PHE B 1 158 ? 7.648 10.805 -2.949 1 97.12 158 PHE B C 1
ATOM 3915 O O . PHE B 1 158 ? 7.512 9.656 -3.373 1 97.12 158 PHE B O 1
ATOM 3922 N N . LEU B 1 159 ? 7.125 11.852 -3.615 1 98.06 159 LEU B N 1
ATOM 392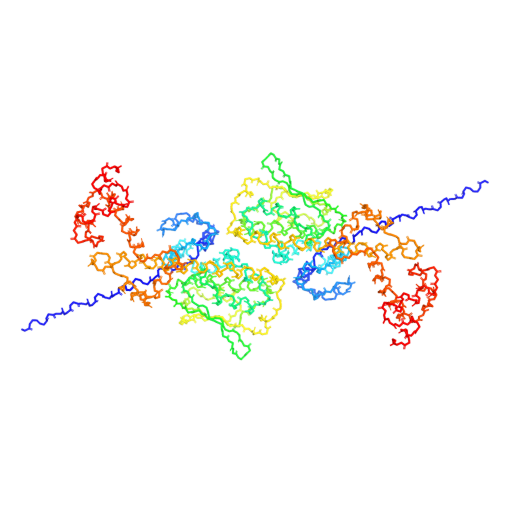3 C CA . LEU B 1 159 ? 6.332 11.711 -4.832 1 98.06 159 LEU B CA 1
ATOM 3924 C C . LEU B 1 159 ? 7.133 11 -5.922 1 98.06 159 LEU B C 1
ATOM 3926 O O . LEU B 1 159 ? 6.668 10.023 -6.5 1 98.06 159 LEU B O 1
ATOM 3930 N N . VAL B 1 160 ? 8.328 11.453 -6.109 1 98.06 160 VAL B N 1
ATOM 3931 C CA . VAL B 1 160 ? 9.141 10.906 -7.188 1 98.06 160 VAL B CA 1
ATOM 3932 C C . VAL B 1 160 ? 9.531 9.461 -6.855 1 98.06 160 VAL B C 1
ATOM 3934 O O . VAL B 1 160 ? 9.445 8.578 -7.711 1 98.06 160 VAL B O 1
ATOM 3937 N N . ARG B 1 161 ? 9.914 9.211 -5.625 1 96.19 161 ARG B N 1
ATOM 3938 C CA . ARG B 1 161 ? 10.297 7.859 -5.211 1 96.19 161 ARG B CA 1
ATOM 3939 C C . ARG B 1 161 ? 9.117 6.898 -5.34 1 96.19 161 ARG B C 1
ATOM 3941 O O . ARG B 1 161 ? 9.281 5.773 -5.82 1 96.19 161 ARG B O 1
ATOM 3948 N N . THR B 1 162 ? 7.988 7.328 -4.918 1 96.12 162 THR B N 1
ATOM 3949 C CA . THR B 1 162 ? 6.801 6.484 -4.945 1 96.12 162 THR B CA 1
ATOM 3950 C C . THR B 1 162 ? 6.355 6.219 -6.379 1 96.12 162 THR B C 1
ATOM 3952 O O . THR B 1 162 ? 5.98 5.094 -6.719 1 96.12 162 THR B O 1
ATOM 3955 N N . MET B 1 163 ? 6.391 7.227 -7.188 1 96.5 163 MET B N 1
ATOM 3956 C CA . MET B 1 163 ? 6.023 7.047 -8.586 1 96.5 163 MET B CA 1
ATOM 3957 C C . MET B 1 163 ? 6.957 6.055 -9.273 1 96.5 163 MET B C 1
ATOM 3959 O O . MET B 1 163 ? 6.516 5.23 -10.07 1 96.5 163 MET B O 1
ATOM 3963 N N . ARG B 1 164 ? 8.227 6.109 -8.922 1 93.75 164 ARG B N 1
ATOM 3964 C CA . ARG B 1 164 ? 9.203 5.148 -9.438 1 93.75 164 ARG B CA 1
ATOM 3965 C C . ARG B 1 164 ? 8.867 3.734 -8.977 1 93.75 164 ARG B C 1
ATOM 3967 O O . ARG B 1 164 ? 8.992 2.781 -9.75 1 93.75 164 ARG B O 1
ATOM 3974 N N . LEU B 1 165 ? 8.5 3.701 -7.801 1 89.25 165 LEU B N 1
ATOM 3975 C CA . LEU B 1 165 ? 8.164 2.406 -7.215 1 89.25 165 LEU B CA 1
ATOM 3976 C C . LEU B 1 165 ? 6.941 1.803 -7.895 1 89.25 165 LEU B C 1
ATOM 3978 O O . LEU B 1 165 ? 6.918 0.606 -8.195 1 89.25 165 LEU B O 1
ATOM 3982 N N . LEU B 1 166 ? 5.941 2.551 -8.172 1 90.25 166 LEU B N 1
ATOM 3983 C CA . LEU B 1 166 ? 4.664 2.07 -8.688 1 90.25 166 LEU B CA 1
ATOM 3984 C C . LEU B 1 166 ? 4.742 1.813 -10.188 1 90.25 166 LEU B C 1
ATOM 3986 O O . LEU B 1 166 ? 4.023 0.964 -10.719 1 90.25 166 LEU B O 1
ATOM 3990 N N . HIS B 1 167 ? 5.578 2.547 -10.875 1 91.5 167 HIS B N 1
ATOM 3991 C CA . HIS B 1 167 ? 5.625 2.48 -12.328 1 91.5 167 HIS B CA 1
ATOM 3992 C C . HIS B 1 167 ? 6.836 1.688 -12.805 1 91.5 167 HIS B C 1
ATOM 3994 O O . HIS B 1 167 ? 6.703 0.527 -13.203 1 91.5 167 HIS B O 1
ATOM 4000 N N . LYS B 1 168 ? 8.016 2.289 -12.703 1 87.31 168 LYS B N 1
ATOM 4001 C CA . LYS B 1 168 ? 9.266 1.63 -13.078 1 87.31 168 LYS B CA 1
ATOM 4002 C C . LYS B 1 168 ? 10.469 2.387 -12.531 1 87.31 168 LYS B C 1
ATOM 4004 O O . LYS B 1 168 ? 10.43 3.611 -12.398 1 87.31 168 LYS B O 1
ATOM 4009 N N . PRO B 1 169 ? 11.578 1.754 -12.297 1 84 169 PRO B N 1
ATOM 4010 C CA . PRO B 1 169 ? 12.758 2.371 -11.672 1 84 169 PRO B CA 1
ATOM 4011 C C . PRO B 1 169 ? 13.344 3.5 -12.516 1 84 169 PRO B C 1
ATOM 4013 O O . PRO B 1 169 ? 13.922 4.441 -11.977 1 84 169 PRO B O 1
ATOM 4016 N N . GLY B 1 170 ? 13.227 3.453 -13.797 1 88 170 GLY B N 1
ATOM 4017 C CA . GLY B 1 170 ? 13.82 4.461 -14.656 1 88 170 GLY B CA 1
ATOM 4018 C C . GLY B 1 170 ? 12.93 5.668 -14.867 1 88 170 GLY B C 1
ATOM 4019 O O . GLY B 1 170 ? 13.297 6.605 -15.578 1 88 170 GLY B O 1
ATOM 4020 N N . PHE B 1 171 ? 11.906 5.734 -14.109 1 94.56 171 PHE B N 1
ATOM 4021 C CA . PHE B 1 171 ? 10.969 6.848 -14.258 1 94.56 171 PHE B CA 1
ATOM 4022 C C . PHE B 1 171 ? 11.516 8.102 -13.594 1 94.56 171 PHE B C 1
ATOM 4024 O O . PHE B 1 171 ? 11.953 8.062 -12.445 1 94.56 171 PHE B O 1
ATOM 4031 N N . ASN B 1 172 ? 11.484 9.195 -14.312 1 96.56 172 ASN B N 1
ATOM 4032 C CA . ASN B 1 172 ? 11.922 10.484 -13.781 1 96.56 172 ASN B CA 1
ATOM 4033 C C . ASN B 1 172 ? 11.031 11.625 -14.273 1 96.56 172 ASN B C 1
ATOM 4035 O O . ASN B 1 172 ? 10.508 11.578 -15.391 1 96.56 172 ASN B O 1
ATOM 4039 N N . PRO B 1 173 ? 10.859 12.641 -13.391 1 98.31 173 PRO B N 1
ATOM 4040 C CA . PRO B 1 173 ? 10.242 13.859 -13.922 1 98.31 173 PRO B CA 1
ATOM 4041 C C . PRO B 1 173 ? 11.094 14.539 -14.984 1 98.31 173 PRO B C 1
ATOM 4043 O O . PRO B 1 173 ? 12.297 14.281 -15.086 1 98.31 173 PRO B O 1
ATOM 4046 N N . LEU B 1 174 ? 10.453 15.32 -15.789 1 98.19 174 LEU B N 1
ATOM 4047 C CA . LEU B 1 174 ? 11.172 16.109 -16.781 1 98.19 174 LEU B CA 1
ATOM 4048 C C . LEU B 1 174 ? 11.844 17.312 -16.125 1 98.19 174 LEU B C 1
ATOM 4050 O O . LEU B 1 174 ? 12.906 17.766 -16.578 1 98.19 174 LEU B O 1
ATOM 4054 N N . GLN B 1 175 ? 11.203 17.844 -15.156 1 98.25 175 GLN B N 1
ATOM 4055 C CA . GLN B 1 175 ? 11.68 19.016 -14.445 1 98.25 175 GLN B CA 1
ATOM 4056 C C . GLN B 1 175 ? 11.148 19.062 -13.016 1 98.25 175 GLN B C 1
ATOM 4058 O O . GLN B 1 175 ? 10.016 18.656 -12.766 1 98.25 175 GLN B O 1
ATOM 4063 N N . VAL B 1 176 ? 12 19.594 -12.102 1 98.69 176 VAL B N 1
ATOM 4064 C CA . VAL B 1 176 ? 11.625 19.812 -10.711 1 98.69 176 VAL B CA 1
ATOM 4065 C C . VAL B 1 176 ? 11.922 21.266 -10.328 1 98.69 176 VAL B C 1
ATOM 4067 O O . VAL B 1 176 ? 13 21.781 -10.617 1 98.69 176 VAL B O 1
ATOM 4070 N N . ALA B 1 177 ? 11 21.938 -9.773 1 98.62 177 ALA B N 1
ATOM 4071 C CA . ALA B 1 177 ? 11.195 23.281 -9.227 1 98.62 177 ALA B CA 1
ATOM 4072 C C . ALA B 1 177 ? 10.758 23.344 -7.766 1 98.62 177 ALA B C 1
ATOM 4074 O O . ALA B 1 177 ? 9.656 22.906 -7.418 1 98.62 177 ALA B O 1
ATOM 4075 N N . LEU B 1 178 ? 11.617 23.859 -6.938 1 98.25 178 LEU B N 1
ATOM 4076 C CA . LEU B 1 178 ? 11.352 23.938 -5.508 1 98.25 178 LEU B CA 1
ATOM 4077 C C . LEU B 1 178 ? 11.242 25.391 -5.051 1 98.25 178 LEU B C 1
ATOM 4079 O O . LEU B 1 178 ? 11.977 26.25 -5.535 1 98.25 178 LEU B O 1
ATOM 4083 N N . HIS B 1 179 ? 10.344 25.609 -4.176 1 97.31 179 HIS B N 1
ATOM 4084 C CA . HIS B 1 179 ? 10.141 26.922 -3.584 1 97.31 179 HIS B CA 1
ATOM 4085 C C . HIS B 1 179 ? 11.312 27.312 -2.684 1 97.31 179 HIS B C 1
ATOM 4087 O O . HIS B 1 179 ? 11.703 28.469 -2.627 1 97.31 179 HIS B O 1
ATOM 4093 N N . ARG B 1 180 ? 11.867 26.453 -1.987 1 95.25 180 ARG B N 1
ATOM 4094 C CA . ARG B 1 180 ? 12.961 26.734 -1.064 1 95.25 180 ARG B CA 1
ATOM 4095 C C . ARG B 1 180 ? 14.219 27.156 -1.817 1 95.25 180 ARG B C 1
ATOM 4097 O O . ARG B 1 180 ? 14.422 26.75 -2.963 1 95.25 180 ARG B O 1
ATOM 4104 N N . PRO B 1 181 ? 15.055 27.922 -1.159 1 96 181 PRO B N 1
ATOM 4105 C CA . PRO B 1 181 ? 16.359 28.219 -1.769 1 96 181 PRO B CA 1
ATOM 4106 C C . PRO B 1 181 ? 17.281 27.016 -1.807 1 96 181 PRO B C 1
ATOM 4108 O O . PRO B 1 181 ? 17.156 26.109 -0.98 1 96 181 PRO B O 1
ATOM 4111 N N . MET B 1 182 ? 18.188 27.062 -2.738 1 96.25 182 MET B N 1
ATOM 4112 C CA . MET B 1 182 ? 19.203 26.016 -2.803 1 96.25 182 MET B CA 1
ATOM 4113 C C . MET B 1 182 ? 20.047 26 -1.533 1 96.25 182 MET B C 1
ATOM 4115 O O . MET B 1 182 ? 20.469 27.047 -1.048 1 96.25 182 MET B O 1
ATOM 4119 N N . PRO B 1 183 ? 20.25 24.828 -0.97 1 95.38 183 PRO B N 1
ATOM 4120 C CA . PRO B 1 183 ? 21.156 24.766 0.17 1 95.38 183 PRO B CA 1
ATOM 4121 C C . PRO B 1 183 ? 22.562 25.266 -0.17 1 95.38 183 PRO B C 1
ATOM 4123 O O . PRO B 1 183 ? 23.016 25.125 -1.308 1 95.38 183 PRO B O 1
ATOM 4126 N N . ARG B 1 184 ? 23.188 25.766 0.833 1 94.69 184 ARG B N 1
ATOM 4127 C CA . ARG B 1 184 ? 24.516 26.328 0.651 1 94.69 184 ARG B CA 1
ATOM 4128 C C . ARG B 1 184 ? 25.5 25.25 0.191 1 94.69 184 ARG B C 1
ATOM 4130 O O . ARG B 1 184 ? 26.438 25.531 -0.558 1 94.69 184 ARG B O 1
ATOM 4137 N N . GLU B 1 185 ? 25.219 24.016 0.567 1 95.56 185 GLU B N 1
ATOM 4138 C CA . GLU B 1 185 ? 26.125 22.891 0.314 1 95.56 185 GLU B CA 1
ATOM 4139 C C . GLU B 1 185 ? 25.984 22.375 -1.112 1 95.56 185 GLU B C 1
ATOM 4141 O O . GLU B 1 185 ? 26.812 21.594 -1.584 1 95.56 185 GLU B O 1
ATOM 4146 N N . GLY B 1 186 ? 24.938 22.781 -1.779 1 95.88 186 GLY B N 1
ATOM 4147 C CA . GLY B 1 186 ? 24.828 22.406 -3.182 1 95.88 186 GLY B CA 1
ATOM 4148 C C . GLY B 1 186 ? 23.562 21.641 -3.502 1 95.88 186 GLY B C 1
ATOM 4149 O O . GLY B 1 186 ? 22.781 21.312 -2.602 1 95.88 186 GLY B O 1
ATOM 4150 N N . ALA B 1 187 ? 23.422 21.328 -4.758 1 97 187 ALA B N 1
ATOM 4151 C CA . ALA B 1 187 ? 22.172 20.75 -5.234 1 97 187 ALA B CA 1
ATOM 4152 C C . ALA B 1 187 ? 22.359 19.266 -5.566 1 97 187 ALA B C 1
ATOM 4154 O O . ALA B 1 187 ? 21.406 18.594 -5.969 1 97 187 ALA B O 1
ATOM 4155 N N . GLU B 1 188 ? 23.453 18.688 -5.34 1 96.94 188 GLU B N 1
ATOM 4156 C CA . GLU B 1 188 ? 23.828 17.359 -5.84 1 96.94 188 GLU B CA 1
ATOM 4157 C C . GLU B 1 188 ? 22.875 16.297 -5.312 1 96.94 188 GLU B C 1
ATOM 4159 O O . GLU B 1 188 ? 22.406 15.438 -6.074 1 96.94 188 GLU B O 1
ATOM 4164 N N . PRO B 1 189 ? 22.5 16.312 -4.059 1 97.88 189 PRO B N 1
ATOM 4165 C CA . PRO B 1 189 ? 21.594 15.273 -3.57 1 97.88 189 PRO B CA 1
ATOM 4166 C C . PRO B 1 189 ? 20.219 15.328 -4.238 1 97.88 189 PRO B C 1
ATOM 4168 O O . PRO B 1 189 ? 19.578 14.297 -4.418 1 97.88 189 PRO B O 1
ATOM 4171 N N . TYR B 1 190 ? 19.797 16.516 -4.613 1 98.31 190 TYR B N 1
ATOM 4172 C CA . TYR B 1 190 ? 18.531 16.656 -5.316 1 98.31 190 TYR B CA 1
ATOM 4173 C C . TYR B 1 190 ? 18.609 16.062 -6.719 1 98.31 190 TYR B C 1
ATOM 4175 O O . TYR B 1 190 ? 17.719 15.312 -7.133 1 98.31 190 TYR B O 1
ATOM 4183 N N . GLU B 1 191 ? 19.688 16.391 -7.336 1 96.88 191 GLU B N 1
ATOM 4184 C CA . GLU B 1 191 ? 19.891 15.883 -8.688 1 96.88 191 GLU B CA 1
ATOM 4185 C C . GLU B 1 191 ? 20.016 14.359 -8.703 1 96.88 191 GLU B C 1
ATOM 4187 O O . GLU B 1 191 ? 19.531 13.703 -9.625 1 96.88 191 GLU B O 1
ATOM 4192 N N . THR B 1 192 ? 20.641 13.867 -7.711 1 97.06 192 THR B N 1
ATOM 4193 C CA . THR B 1 192 ? 20.781 12.422 -7.578 1 97.06 192 THR B CA 1
ATOM 4194 C C . THR B 1 192 ? 19.438 11.758 -7.348 1 97.06 192 THR B C 1
ATOM 4196 O O . THR B 1 192 ? 19.141 10.719 -7.945 1 97.06 192 THR B O 1
ATOM 4199 N N . LEU B 1 193 ? 18.578 12.352 -6.539 1 97.5 193 LEU B N 1
ATOM 4200 C CA . LEU B 1 193 ? 17.281 11.773 -6.215 1 97.5 193 LEU B CA 1
ATOM 4201 C C . LEU B 1 193 ? 16.312 11.906 -7.387 1 97.5 193 LEU B C 1
ATOM 4203 O O . LEU B 1 193 ? 15.656 10.938 -7.77 1 97.5 193 LEU B O 1
ATOM 4207 N N . PHE B 1 194 ? 16.297 13.109 -8.008 1 98.25 194 PHE B N 1
ATOM 4208 C CA . PHE B 1 194 ? 15.242 13.391 -8.977 1 98.25 194 PHE B CA 1
ATOM 4209 C C . PHE B 1 194 ? 15.664 12.961 -10.375 1 98.25 194 PHE B C 1
ATOM 4211 O O . PHE B 1 194 ? 14.812 12.703 -11.234 1 98.25 194 PHE B O 1
ATOM 4218 N N . ARG B 1 195 ? 17.016 12.945 -10.641 1 97.88 195 ARG B N 1
ATOM 4219 C CA . ARG B 1 195 ? 17.562 12.609 -11.953 1 97.88 195 ARG B CA 1
ATOM 4220 C C . ARG B 1 195 ? 16.922 13.453 -13.047 1 97.88 195 ARG B C 1
ATOM 4222 O O . ARG B 1 195 ? 16.516 12.922 -14.078 1 97.88 195 ARG B O 1
ATOM 4229 N N . ALA B 1 196 ? 16.75 14.688 -12.742 1 97.88 196 ALA B N 1
ATOM 4230 C CA . ALA B 1 196 ? 16.156 15.719 -13.594 1 97.88 196 ALA B CA 1
ATOM 4231 C C . ALA B 1 196 ? 16.703 17.094 -13.242 1 97.88 196 ALA B C 1
ATOM 4233 O O . ALA B 1 196 ? 17.312 17.281 -12.188 1 97.88 196 ALA B O 1
ATOM 4234 N N . PRO B 1 197 ? 16.594 18.031 -14.203 1 97.75 197 PRO B N 1
ATOM 4235 C CA . PRO B 1 197 ? 16.938 19.406 -13.828 1 97.75 197 PRO B CA 1
ATOM 4236 C C . PRO B 1 197 ? 16.125 19.906 -12.641 1 97.75 197 PRO B C 1
ATOM 4238 O O . PRO B 1 197 ? 14.906 19.734 -12.602 1 97.75 197 PRO B O 1
ATOM 4241 N N . VAL B 1 198 ? 16.844 20.531 -11.672 1 98.44 198 VAL B N 1
ATOM 4242 C CA . VAL B 1 198 ? 16.203 21.031 -10.461 1 98.44 198 VAL B CA 1
ATOM 4243 C C . VAL B 1 198 ? 16.438 22.547 -10.336 1 98.44 198 VAL B C 1
ATOM 4245 O O . VAL B 1 198 ? 17.578 23.016 -10.461 1 98.44 198 VAL B O 1
ATOM 4248 N N . SER B 1 199 ? 15.406 23.297 -10.172 1 98.19 199 SER B N 1
ATOM 4249 C CA . SER B 1 199 ? 15.492 24.734 -9.891 1 98.19 199 SER B CA 1
ATOM 4250 C C . SER B 1 199 ? 15 25.047 -8.484 1 98.19 199 SER B C 1
ATOM 4252 O O . SER B 1 199 ? 14.195 24.312 -7.922 1 98.19 199 SER B O 1
ATOM 4254 N N . PHE B 1 200 ? 15.492 26.172 -7.957 1 98 200 PHE B N 1
ATOM 4255 C CA . PHE B 1 200 ? 15.18 26.531 -6.582 1 98 200 PHE B CA 1
ATOM 4256 C C . PHE B 1 200 ? 14.641 27.953 -6.512 1 98 200 PHE B C 1
ATOM 4258 O O . PHE B 1 200 ? 14.797 28.734 -7.461 1 98 200 PHE B O 1
ATOM 4265 N N . GLY B 1 201 ? 13.945 28.234 -5.41 1 96.62 201 GLY B N 1
ATOM 4266 C CA . GLY B 1 201 ? 13.555 29.594 -5.109 1 96.62 201 GLY B CA 1
ATOM 4267 C C . GLY B 1 201 ? 12.391 30.078 -5.953 1 96.62 201 GLY B C 1
ATOM 4268 O O . GLY B 1 201 ? 12.258 31.281 -6.211 1 96.62 201 GLY B O 1
ATOM 4269 N N . VAL B 1 202 ? 11.609 29.203 -6.434 1 95.81 202 VAL B N 1
ATOM 4270 C CA . VAL B 1 202 ? 10.453 29.625 -7.227 1 95.81 202 VAL B CA 1
ATOM 4271 C C . VAL B 1 202 ? 9.258 29.859 -6.312 1 95.81 202 VAL B C 1
ATOM 4273 O O . VAL B 1 202 ? 9.156 29.266 -5.234 1 95.81 202 VAL B O 1
ATOM 4276 N N . PRO B 1 203 ? 8.367 30.75 -6.617 1 92.94 203 PRO B N 1
ATOM 4277 C CA . PRO B 1 203 ? 7.227 31.062 -5.75 1 92.94 203 PRO B CA 1
ATOM 4278 C C . PRO B 1 203 ? 6.332 29.859 -5.496 1 92.94 203 PRO B C 1
ATOM 4280 O O . PRO B 1 203 ? 5.883 29.656 -4.367 1 92.94 203 PRO B O 1
ATOM 4283 N N . HIS B 1 204 ? 6.062 29.125 -6.598 1 93.38 204 HIS B N 1
ATOM 4284 C CA . HIS B 1 204 ? 5.277 27.906 -6.508 1 93.38 204 HIS B CA 1
ATOM 4285 C C . HIS B 1 204 ? 6.051 26.703 -7.055 1 93.38 204 HIS B C 1
ATOM 4287 O O . HIS B 1 204 ? 6.402 26.672 -8.234 1 93.38 204 HIS B O 1
ATOM 4293 N N . GLY B 1 205 ? 6.379 25.734 -6.145 1 96.69 205 GLY B N 1
ATOM 4294 C CA . GLY B 1 205 ? 7.039 24.516 -6.602 1 96.69 205 GLY B CA 1
ATOM 4295 C C . GLY B 1 205 ? 6.215 23.734 -7.598 1 96.69 205 GLY B C 1
ATOM 4296 O O . GLY B 1 205 ? 4.988 23.859 -7.641 1 96.69 205 GLY B O 1
ATOM 4297 N N . PHE B 1 206 ? 6.922 22.938 -8.445 1 97.94 206 PHE B N 1
ATOM 4298 C CA . PHE B 1 206 ? 6.172 22.109 -9.375 1 97.94 206 PHE B CA 1
ATOM 4299 C C . PHE B 1 206 ? 7.035 20.953 -9.891 1 97.94 206 PHE B C 1
ATOM 4301 O O . PHE B 1 206 ? 8.258 20.984 -9.75 1 97.94 206 PHE B O 1
ATOM 4308 N N . LEU B 1 207 ? 6.383 19.922 -10.352 1 98.5 207 LEU B N 1
ATOM 4309 C CA . LEU B 1 207 ? 6.949 18.812 -11.094 1 98.5 207 LEU B CA 1
ATOM 4310 C C . LEU B 1 207 ? 6.352 18.719 -12.492 1 98.5 207 LEU B C 1
ATOM 4312 O O . LEU B 1 207 ? 5.152 18.938 -12.672 1 98.5 207 LEU B O 1
ATOM 4316 N N . VAL B 1 208 ? 7.152 18.469 -13.438 1 98.69 208 VAL B N 1
ATOM 4317 C CA . VAL B 1 208 ? 6.676 18.266 -14.805 1 98.69 208 VAL B CA 1
ATOM 4318 C C . VAL B 1 208 ? 6.969 16.828 -15.242 1 98.69 208 VAL B C 1
ATOM 4320 O O . VAL B 1 208 ? 8.07 16.312 -15.016 1 98.69 208 VAL B O 1
ATOM 4323 N N . PHE B 1 209 ? 5.992 16.234 -15.914 1 98.5 209 PHE B N 1
ATOM 4324 C CA . PHE B 1 209 ? 6.121 14.852 -16.375 1 98.5 209 PHE B CA 1
ATOM 4325 C C . PHE B 1 209 ? 5.711 14.742 -17.844 1 98.5 209 PHE B C 1
ATOM 4327 O O . PHE B 1 209 ? 4.984 15.594 -18.359 1 98.5 209 PHE B O 1
ATOM 4334 N N . ASP B 1 210 ? 6.188 13.719 -18.422 1 98.12 210 ASP B N 1
ATOM 4335 C CA . ASP B 1 210 ? 5.699 13.328 -19.75 1 98.12 210 ASP B CA 1
ATOM 4336 C C . ASP B 1 210 ? 4.316 12.68 -19.641 1 98.12 210 ASP B C 1
ATOM 4338 O O . ASP B 1 210 ? 4.137 11.695 -18.938 1 98.12 210 ASP B O 1
ATOM 4342 N N . LYS B 1 211 ? 3.361 13.242 -20.375 1 97.44 211 LYS B N 1
ATOM 4343 C CA . LYS B 1 211 ? 1.987 12.75 -20.297 1 97.44 211 LYS B CA 1
ATOM 4344 C C . LYS B 1 211 ? 1.895 11.289 -20.734 1 97.44 211 LYS B C 1
ATOM 4346 O O . LYS B 1 211 ? 1.177 10.5 -20.109 1 97.44 211 LYS B O 1
ATOM 4351 N N . ALA B 1 212 ? 2.531 10.93 -21.734 1 96.5 212 ALA B N 1
ATOM 4352 C CA . ALA B 1 212 ? 2.48 9.57 -22.25 1 96.5 212 ALA B CA 1
ATOM 4353 C C . ALA B 1 212 ? 2.936 8.562 -21.203 1 96.5 212 ALA B C 1
ATOM 4355 O O . ALA B 1 212 ? 2.385 7.461 -21.109 1 96.5 212 ALA B O 1
ATOM 4356 N N . GLU B 1 213 ? 3.918 8.93 -20.422 1 96.06 213 GLU B N 1
ATOM 4357 C CA . GLU B 1 213 ? 4.402 8.062 -19.359 1 96.06 213 GLU B CA 1
ATOM 4358 C C . GLU B 1 213 ? 3.371 7.926 -18.234 1 96.06 213 GLU B C 1
ATOM 4360 O O . GLU B 1 213 ? 3.201 6.844 -17.672 1 96.06 213 GLU B O 1
ATOM 4365 N N . LEU B 1 214 ? 2.68 8.977 -17.938 1 97.25 214 LEU B N 1
ATOM 4366 C CA . LEU B 1 214 ? 1.725 8.984 -16.844 1 97.25 214 LEU B CA 1
ATOM 4367 C C . LEU B 1 214 ? 0.48 8.18 -17.188 1 97.25 214 LEU B C 1
ATOM 4369 O O . LEU B 1 214 ? -0.293 7.805 -16.312 1 97.25 214 LEU B O 1
ATOM 4373 N N . LEU B 1 215 ? 0.285 7.887 -18.453 1 95.5 215 LEU B N 1
ATOM 4374 C CA . LEU B 1 215 ? -0.927 7.207 -18.906 1 95.5 215 LEU B CA 1
ATOM 4375 C C . LEU B 1 215 ? -0.731 5.695 -18.922 1 95.5 215 LEU B C 1
ATOM 4377 O O . LEU B 1 215 ? -1.693 4.941 -19.078 1 95.5 215 LEU B O 1
ATOM 4381 N N . GLN B 1 216 ? 0.499 5.266 -18.703 1 91.81 216 GLN B N 1
ATOM 4382 C CA . GLN B 1 216 ? 0.77 3.834 -18.688 1 91.81 216 GLN B CA 1
ATOM 4383 C C . GLN B 1 216 ? 0.112 3.16 -17.484 1 91.81 216 GLN B C 1
ATOM 4385 O O . GLN B 1 216 ? 0.046 3.742 -16.391 1 91.81 216 GLN B O 1
ATOM 4390 N N . SER B 1 217 ? -0.297 1.925 -17.656 1 88.75 217 SER B N 1
ATOM 4391 C CA . SER B 1 217 ? -0.945 1.169 -16.578 1 88.75 217 SER B CA 1
ATOM 4392 C C . SER B 1 217 ? 0.052 0.781 -15.5 1 88.75 217 SER B C 1
ATOM 4394 O O . SER B 1 217 ? 1.198 0.437 -15.797 1 88.75 217 SER B O 1
ATOM 4396 N N . LEU B 1 218 ? -0.434 0.814 -14.281 1 89.06 218 LEU B N 1
ATOM 4397 C CA . LEU B 1 218 ? 0.385 0.431 -13.141 1 89.06 218 LEU B CA 1
ATOM 4398 C C . LEU B 1 218 ? 0.1 -1.009 -12.727 1 89.06 218 LEU B C 1
ATOM 4400 O O . LEU B 1 218 ? -1.048 -1.456 -12.766 1 89.06 218 LEU B O 1
ATOM 4404 N N . ALA B 1 219 ? 1.104 -1.636 -12.25 1 81.5 219 ALA B N 1
ATOM 4405 C CA . ALA B 1 219 ? 1.002 -3.041 -11.867 1 81.5 219 ALA B CA 1
ATOM 4406 C C . ALA B 1 219 ? 0.116 -3.209 -10.633 1 81.5 219 ALA B C 1
ATOM 4408 O O . ALA B 1 219 ? -0.528 -4.246 -10.461 1 81.5 219 ALA B O 1
ATOM 4409 N N . GLY B 1 220 ? 0.031 -2.203 -9.812 1 84.31 220 GLY B N 1
ATOM 4410 C CA . GLY B 1 220 ? -0.724 -2.291 -8.578 1 84.31 220 GLY B CA 1
ATOM 4411 C C . GLY B 1 220 ? -2.154 -1.807 -8.711 1 84.31 220 GLY B C 1
ATOM 4412 O O . GLY B 1 220 ? -2.869 -1.673 -7.715 1 84.31 220 GLY B O 1
ATOM 4413 N N . SER B 1 221 ? -2.584 -1.583 -9.922 1 87.81 221 SER B N 1
ATOM 4414 C CA . SER B 1 221 ? -3.924 -1.059 -10.172 1 87.81 221 SER B CA 1
ATOM 4415 C C . SER B 1 221 ? -4.996 -1.981 -9.602 1 87.81 221 SER B C 1
ATOM 4417 O O . SER B 1 221 ? -4.984 -3.188 -9.852 1 87.81 221 SER B O 1
ATOM 4419 N N . CYS B 1 222 ? -5.836 -1.441 -8.828 1 86.56 222 CYS B N 1
ATOM 4420 C CA . CYS B 1 222 ? -7.012 -2.115 -8.289 1 86.56 222 CYS B CA 1
ATOM 4421 C C . CYS B 1 222 ? -8.195 -1.162 -8.211 1 86.56 222 CYS B C 1
ATOM 4423 O O . CYS B 1 222 ? -8.406 -0.514 -7.184 1 86.56 222 CYS B O 1
ATOM 4425 N N . PRO B 1 223 ? -8.969 -1.128 -9.273 1 83.81 223 PRO B N 1
ATOM 4426 C CA . PRO B 1 223 ? -10.047 -0.141 -9.352 1 83.81 223 PRO B CA 1
ATOM 4427 C C . PRO B 1 223 ? -11.016 -0.227 -8.172 1 83.81 223 PRO B C 1
ATOM 4429 O O . PRO B 1 223 ? -11.484 0.801 -7.684 1 83.81 223 PRO B O 1
ATOM 4432 N N . GLU B 1 224 ? -11.336 -1.403 -7.734 1 82.19 224 GLU B N 1
ATOM 4433 C CA . GLU B 1 224 ? -12.266 -1.578 -6.621 1 82.19 224 GLU B CA 1
ATOM 4434 C C . GLU B 1 224 ? -11.711 -0.956 -5.344 1 82.19 224 GLU B C 1
ATOM 4436 O O . GLU B 1 224 ? -12.422 -0.232 -4.641 1 82.19 224 GLU B O 1
ATOM 4441 N N . LEU B 1 225 ? -10.523 -1.215 -5.094 1 88.12 225 LEU B N 1
ATOM 4442 C CA . LEU B 1 225 ? -9.898 -0.668 -3.895 1 88.12 225 LEU B CA 1
ATOM 4443 C C . LEU B 1 225 ? -9.719 0.84 -4.016 1 88.12 225 LEU B C 1
ATOM 4445 O O . LEU B 1 225 ? -9.828 1.566 -3.025 1 88.12 225 LEU B O 1
ATOM 4449 N N . ALA B 1 226 ? -9.352 1.303 -5.215 1 90.44 226 ALA B N 1
ATOM 4450 C CA . ALA B 1 226 ? -9.227 2.738 -5.445 1 90.44 226 ALA B CA 1
ATOM 4451 C C . ALA B 1 226 ? -10.523 3.465 -5.117 1 90.44 226 ALA B C 1
ATOM 4453 O O . ALA B 1 226 ? -10.516 4.492 -4.434 1 90.44 226 ALA B O 1
ATOM 4454 N N . GLN B 1 227 ? -11.562 2.924 -5.539 1 85.5 227 GLN B N 1
ATOM 4455 C CA . GLN B 1 227 ? -12.875 3.537 -5.332 1 85.5 227 GLN B CA 1
ATOM 4456 C C . GLN B 1 227 ? -13.234 3.586 -3.85 1 85.5 227 GLN B C 1
ATOM 4458 O O . GLN B 1 227 ? -13.727 4.602 -3.359 1 85.5 227 GLN B O 1
ATOM 4463 N N . VAL B 1 228 ? -13 2.533 -3.236 1 83.12 228 VAL B N 1
ATOM 4464 C CA . VAL B 1 228 ? -13.328 2.475 -1.815 1 83.12 228 VAL B CA 1
ATOM 4465 C C . VAL B 1 228 ? -12.43 3.432 -1.036 1 83.12 228 VAL B C 1
ATOM 4467 O O . VAL B 1 228 ? -12.891 4.117 -0.118 1 83.12 228 VAL B O 1
ATOM 4470 N N . SER B 1 229 ? -11.172 3.402 -1.343 1 91.69 229 SER B N 1
ATOM 4471 C CA . SER B 1 229 ? -10.242 4.324 -0.699 1 91.69 229 SER B CA 1
ATOM 4472 C C . SER B 1 229 ? -10.672 5.773 -0.91 1 91.69 229 SER B C 1
ATOM 4474 O O . SER B 1 229 ? -10.617 6.582 0.02 1 91.69 229 SER B O 1
ATOM 4476 N N . ASP B 1 230 ? -11.117 6.105 -2.139 1 89.56 230 ASP B N 1
ATOM 4477 C CA . ASP B 1 230 ? -11.641 7.438 -2.416 1 89.56 230 ASP B CA 1
ATOM 4478 C C . ASP B 1 230 ? -12.781 7.789 -1.468 1 89.56 230 ASP B C 1
ATOM 4480 O O . ASP B 1 230 ? -12.836 8.898 -0.93 1 89.56 230 ASP B O 1
ATOM 4484 N N . THR B 1 231 ? -13.625 6.863 -1.304 1 82.94 231 THR B N 1
ATOM 4485 C CA . THR B 1 231 ? -14.797 7.078 -0.457 1 82.94 231 THR B CA 1
ATOM 4486 C C . THR B 1 231 ? -14.375 7.352 0.984 1 82.94 231 THR B C 1
ATOM 4488 O O . THR B 1 231 ? -14.93 8.242 1.639 1 82.94 231 THR B O 1
ATOM 4491 N N . ILE B 1 232 ? -13.43 6.621 1.423 1 85.88 232 ILE B N 1
ATOM 4492 C CA . ILE B 1 232 ? -12.938 6.793 2.785 1 85.88 232 ILE B CA 1
ATOM 4493 C C . ILE B 1 232 ? -12.281 8.164 2.93 1 85.88 232 ILE B C 1
ATOM 4495 O O . ILE B 1 232 ? -12.531 8.875 3.906 1 85.88 232 ILE B O 1
ATOM 4499 N N . VAL B 1 233 ? -11.492 8.539 1.951 1 91.06 233 VAL B N 1
ATOM 4500 C CA . VAL B 1 233 ? -10.805 9.828 1.971 1 91.06 233 VAL B CA 1
ATOM 4501 C C . VAL B 1 233 ? -11.828 10.961 2.021 1 91.06 233 VAL B C 1
ATOM 4503 O O . VAL B 1 233 ? -11.695 11.891 2.812 1 91.06 233 VAL B O 1
ATOM 4506 N N . ILE B 1 234 ? -12.852 10.859 1.209 1 85.94 234 ILE B N 1
ATOM 4507 C CA . ILE B 1 234 ? -13.898 11.875 1.131 1 85.94 234 ILE B CA 1
ATOM 4508 C C . ILE B 1 234 ? -14.594 12.008 2.482 1 85.94 234 ILE B C 1
ATOM 4510 O O . ILE B 1 234 ? -14.859 13.117 2.949 1 85.94 234 ILE B O 1
ATOM 4514 N N . GLY B 1 235 ? -14.82 10.867 3.09 1 80.25 235 GLY B N 1
ATOM 4515 C CA . GLY B 1 235 ? -15.422 10.883 4.414 1 80.25 235 GLY B CA 1
ATOM 4516 C C . GLY B 1 235 ? -14.578 11.594 5.449 1 80.25 235 GLY B C 1
ATOM 4517 O O . GLY B 1 235 ? -15.086 12.383 6.242 1 80.25 235 GLY B O 1
ATOM 4518 N N . TYR B 1 236 ? -13.312 11.344 5.461 1 85.44 236 TYR B N 1
ATOM 4519 C CA . TYR B 1 236 ? -12.414 11.977 6.414 1 85.44 236 TYR B CA 1
ATOM 4520 C C . TYR B 1 236 ? -12.281 13.469 6.129 1 85.44 236 TYR B C 1
ATOM 4522 O O . TYR B 1 236 ? -12.188 14.281 7.055 1 85.44 236 TYR B O 1
ATOM 4530 N N . LEU B 1 237 ? -12.172 13.844 4.848 1 84.81 237 LEU B N 1
ATOM 4531 C CA . LEU B 1 237 ? -12.086 15.25 4.488 1 84.81 237 LEU B CA 1
ATOM 4532 C C . LEU B 1 237 ? -13.312 16.016 4.992 1 84.81 237 LEU B C 1
ATOM 4534 O O . LEU B 1 237 ? -13.188 17.141 5.477 1 84.81 237 LEU B O 1
ATOM 4538 N N . ALA B 1 238 ? -14.406 15.375 4.867 1 75.81 238 ALA B N 1
ATOM 4539 C CA . ALA B 1 238 ? -15.633 15.977 5.375 1 75.81 238 ALA B CA 1
ATOM 4540 C C . ALA B 1 238 ? -15.562 16.188 6.887 1 75.81 238 ALA B C 1
ATOM 4542 O O . ALA B 1 238 ? -16.016 17.203 7.402 1 75.81 238 ALA B O 1
ATOM 4543 N N . ARG B 1 239 ? -15.008 15.227 7.527 1 76.19 239 ARG B N 1
ATOM 4544 C CA . ARG B 1 239 ? -14.867 15.312 8.977 1 76.19 239 ARG B CA 1
ATOM 4545 C C . ARG B 1 239 ? -13.867 16.391 9.367 1 76.19 239 ARG B C 1
ATOM 4547 O O . ARG B 1 239 ? -14.062 17.109 10.359 1 76.19 239 ARG B O 1
ATOM 4554 N N . LEU B 1 240 ? -12.805 16.531 8.648 1 79.44 240 LEU B N 1
ATOM 4555 C CA . LEU B 1 240 ? -11.812 17.562 8.898 1 79.44 240 LEU B CA 1
ATOM 4556 C C . LEU B 1 240 ? -12.414 18.953 8.695 1 79.44 240 LEU B C 1
ATOM 4558 O O . LEU B 1 240 ? -12.133 19.875 9.477 1 79.44 240 LEU B O 1
ATOM 4562 N N . ASP B 1 241 ? -13.125 19.062 7.648 1 72.38 241 ASP B N 1
ATOM 4563 C CA . ASP B 1 241 ? -13.812 20.328 7.375 1 72.38 241 ASP B CA 1
ATOM 4564 C C . ASP B 1 241 ? -14.789 20.688 8.5 1 72.38 241 ASP B C 1
ATOM 4566 O O . ASP B 1 241 ? -14.859 21.828 8.93 1 72.38 241 ASP B O 1
ATOM 4570 N N . LYS B 1 242 ? -15.516 19.641 8.852 1 62.59 242 LYS B N 1
ATOM 4571 C CA . LYS B 1 242 ? -16.438 19.828 9.953 1 62.59 242 LYS B CA 1
ATOM 4572 C C . LYS B 1 242 ? -15.711 20.281 11.219 1 62.59 242 LYS B C 1
ATOM 4574 O O . LYS B 1 242 ? -16.141 21.219 11.891 1 62.59 242 LYS B O 1
ATOM 4579 N N . ASN B 1 243 ? -14.688 19.531 11.367 1 60.72 243 ASN B N 1
ATOM 4580 C CA . ASN B 1 243 ? -13.906 19.875 12.555 1 60.72 243 ASN B CA 1
ATOM 4581 C C . ASN B 1 243 ? -13.266 21.25 12.438 1 60.72 243 ASN B C 1
ATOM 4583 O O . ASN B 1 243 ? -13.148 21.984 13.422 1 60.72 243 ASN B O 1
ATOM 4587 N N . ASP B 1 244 ? -13.078 21.484 11.172 1 65.44 244 ASP B N 1
ATOM 4588 C CA . ASP B 1 244 ? -12.469 22.797 10.914 1 65.44 244 ASP B CA 1
ATOM 4589 C C . ASP B 1 244 ? -13.469 23.922 11.172 1 65.44 244 ASP B C 1
ATOM 4591 O O . ASP B 1 244 ? -13.125 24.922 11.805 1 65.44 244 ASP B O 1
ATOM 4595 N N . VAL B 1 245 ? -14.781 23.531 10.688 1 68.75 245 VAL B N 1
ATOM 4596 C CA . VAL B 1 245 ? -15.773 24.594 10.898 1 68.75 245 VAL B CA 1
ATOM 4597 C C . VAL B 1 245 ? -16.062 24.734 12.391 1 68.75 245 VAL B C 1
ATOM 4599 O O . VAL B 1 245 ? -16.109 25.859 12.914 1 68.75 245 VAL B O 1
ATOM 4602 N N . ILE B 1 246 ? -16.172 23.547 12.906 1 74.81 246 ILE B N 1
ATOM 4603 C CA . ILE B 1 246 ? -16.453 23.578 14.336 1 74.81 246 ILE B CA 1
ATOM 4604 C C . ILE B 1 246 ? -15.273 24.172 15.086 1 74.81 246 ILE B C 1
ATOM 4606 O O . ILE B 1 246 ? -15.438 25.062 15.922 1 74.81 246 ILE B O 1
ATOM 4610 N N . THR B 1 247 ? -14.188 23.672 14.633 1 72.31 247 THR B N 1
ATOM 4611 C CA . THR B 1 247 ? -12.977 24.172 15.273 1 72.31 247 THR B CA 1
ATOM 4612 C C . THR B 1 247 ? -12.781 25.656 14.992 1 72.31 247 THR B C 1
ATOM 4614 O O . THR B 1 247 ? -12.461 26.422 15.891 1 72.31 247 THR B O 1
ATOM 4617 N N . SER B 1 248 ? -13 25.922 13.727 1 75 248 SER B N 1
ATOM 4618 C CA . SER B 1 248 ? -12.867 27.312 13.352 1 75 248 SER B CA 1
ATOM 4619 C C . SER B 1 248 ? -13.867 28.188 14.102 1 75 248 SER B C 1
ATOM 4621 O O . SER B 1 248 ? -13.531 29.281 14.562 1 75 248 SER B O 1
ATOM 4623 N N . VAL B 1 249 ? -15.055 27.688 14.203 1 82.81 249 VAL B N 1
ATOM 4624 C CA . VAL B 1 249 ? -16.094 28.422 14.906 1 82.81 249 VAL B CA 1
ATOM 4625 C C . VAL B 1 249 ? -15.734 28.562 16.391 1 82.81 249 VAL B C 1
ATOM 4627 O O . VAL B 1 249 ? -15.797 29.656 16.953 1 82.81 249 VAL B O 1
ATOM 4630 N N . LYS B 1 250 ? -15.242 27.469 16.922 1 80.88 250 LYS B N 1
ATOM 4631 C CA . LYS B 1 250 ? -14.859 27.516 18.344 1 80.88 250 LYS B CA 1
ATOM 4632 C C . LYS B 1 250 ? -13.695 28.469 18.578 1 80.88 250 LYS B C 1
ATOM 4634 O O . LYS B 1 250 ? -13.695 29.219 19.547 1 80.88 250 LYS B O 1
ATOM 4639 N N . GLN B 1 251 ? -12.828 28.484 17.766 1 76.12 251 GLN B N 1
ATOM 4640 C CA . GLN B 1 251 ? -11.688 29.375 17.891 1 76.12 251 GLN B CA 1
ATOM 4641 C C . GLN B 1 251 ? -12.125 30.844 17.812 1 76.12 251 GLN B C 1
ATOM 4643 O O . GLN B 1 251 ? -11.633 31.688 18.562 1 76.12 251 GLN B O 1
ATOM 4648 N N . LYS B 1 252 ? -12.969 31.109 16.859 1 82.06 252 LYS B N 1
ATOM 4649 C CA . LYS B 1 252 ? -13.477 32.469 16.734 1 82.06 252 LYS B CA 1
ATOM 4650 C C . LYS B 1 252 ? -14.312 32.844 17.953 1 82.06 252 LYS B C 1
ATOM 4652 O O . LYS B 1 252 ? -14.289 34 18.391 1 82.06 252 LYS B O 1
ATOM 4657 N N . ILE B 1 253 ? -15.008 31.906 18.516 1 87.56 253 ILE B N 1
ATOM 4658 C CA . ILE B 1 253 ? -15.766 32.156 19.734 1 87.56 253 ILE B CA 1
ATOM 4659 C C . ILE B 1 253 ? -14.812 32.562 20.859 1 87.56 253 ILE B C 1
ATOM 4661 O O . ILE B 1 253 ? -15.031 33.562 21.547 1 87.56 253 ILE B O 1
ATOM 4665 N N . ILE B 1 254 ? -13.758 31.781 21.016 1 81.75 254 ILE B N 1
ATOM 4666 C CA . ILE B 1 254 ? -12.789 32.031 22.078 1 81.75 254 ILE B CA 1
ATOM 4667 C C . ILE B 1 254 ? -12.195 33.438 21.891 1 81.75 254 ILE B C 1
ATOM 4669 O O . ILE B 1 254 ? -12.039 34.188 22.875 1 81.75 254 ILE B O 1
ATOM 4673 N N . GLU B 1 255 ? -11.961 33.781 20.688 1 79.25 255 GLU B N 1
ATOM 4674 C CA . GLU B 1 255 ? -11.359 35.062 20.344 1 79.25 255 GLU B CA 1
ATOM 4675 C C . GLU B 1 255 ? -12.312 36.219 20.672 1 79.25 255 GLU B C 1
ATOM 4677 O O . GLU B 1 255 ? -11.875 37.281 21.109 1 79.25 255 GLU B O 1
ATOM 4682 N N . PHE B 1 256 ? -13.586 36.031 20.516 1 85.69 256 PHE B N 1
ATOM 4683 C CA . PHE B 1 256 ? -14.523 37.125 20.547 1 85.69 256 PHE B CA 1
ATOM 4684 C C . PHE B 1 256 ? -15.211 37.219 21.906 1 85.69 256 PHE B C 1
ATOM 4686 O O . PHE B 1 256 ? -15.805 38.25 22.234 1 85.69 256 PHE B O 1
ATOM 4693 N N . LEU B 1 257 ? -15.094 36.219 22.719 1 86.62 257 LEU B N 1
ATOM 4694 C CA . LEU B 1 257 ? -15.836 36.188 23.969 1 86.62 257 LEU B CA 1
ATOM 4695 C C . LEU B 1 257 ? -15.469 37.344 24.875 1 86.62 257 LEU B C 1
ATOM 4697 O O . LEU B 1 257 ? -16.359 38.031 25.406 1 86.62 257 LEU B O 1
ATOM 4701 N N . PRO B 1 258 ? -14.102 37.625 25.016 1 79.56 258 PRO B N 1
ATOM 4702 C CA . PRO B 1 258 ? -13.742 38.688 25.938 1 79.56 258 PRO B CA 1
ATOM 4703 C C . PRO B 1 258 ? -14.305 40.031 25.5 1 79.56 258 PRO B C 1
ATOM 4705 O O . PRO B 1 258 ? -14.438 40.969 26.328 1 79.56 258 PRO B O 1
ATOM 4708 N N . ASP B 1 259 ? -14.617 40.188 24.234 1 78.88 259 ASP B N 1
ATOM 4709 C CA . ASP B 1 259 ? -15.148 41.438 23.719 1 78.88 259 ASP B CA 1
ATOM 4710 C C . ASP B 1 259 ? -16.625 41.594 24.078 1 78.88 259 ASP B C 1
ATOM 4712 O O . ASP B 1 259 ? -17.188 42.688 23.953 1 78.88 259 ASP B O 1
ATOM 4716 N N . GLY B 1 260 ? -17.219 40.625 24.516 1 77.75 260 GLY B N 1
ATOM 4717 C CA . GLY B 1 260 ? -18.594 40.656 24.969 1 77.75 260 GLY B CA 1
ATOM 4718 C C . GLY B 1 260 ? -19.594 40.594 23.828 1 77.75 260 GLY B C 1
ATOM 4719 O O . GLY B 1 260 ? -20.812 40.594 24.062 1 77.75 260 GLY B O 1
ATOM 4720 N N . ASP B 1 261 ? -19.156 40.562 22.609 1 79.38 261 ASP B N 1
ATOM 4721 C CA . ASP B 1 261 ? -20.031 40.594 21.438 1 79.38 261 ASP B CA 1
ATOM 4722 C C . ASP B 1 261 ? -19.75 39.406 20.531 1 79.38 261 ASP B C 1
ATOM 4724 O O . ASP B 1 261 ? -19.453 39.594 19.344 1 79.38 261 ASP B O 1
ATOM 4728 N N . CYS B 1 262 ? -19.891 38.219 21.078 1 88.44 262 CYS B N 1
ATOM 4729 C CA . CYS B 1 262 ? -19.703 37 20.281 1 88.44 262 CYS B CA 1
ATOM 4730 C C . CYS B 1 262 ? -21.031 36.531 19.703 1 88.44 262 CYS B C 1
ATOM 4732 O O . CYS B 1 262 ? -21.828 35.906 20.406 1 88.44 262 CYS B O 1
ATOM 4734 N N . THR B 1 263 ? -21.281 36.906 18.453 1 91.19 263 THR B N 1
ATOM 4735 C CA . THR B 1 263 ? -22.516 36.531 17.797 1 91.19 263 THR B CA 1
ATOM 4736 C C . THR B 1 263 ? -22.25 35.656 16.578 1 91.19 263 THR B C 1
ATOM 4738 O O . THR B 1 263 ? -21.125 35.625 16.078 1 91.19 263 THR B O 1
ATOM 4741 N N . ARG B 1 264 ? -23.266 35 16.188 1 92.56 264 ARG B N 1
ATOM 4742 C CA . ARG B 1 264 ? -23.188 34.156 14.984 1 92.56 264 ARG B CA 1
ATOM 4743 C C . ARG B 1 264 ? -22.75 34.969 13.773 1 92.56 264 ARG B C 1
ATOM 4745 O O . ARG B 1 264 ? -21.906 34.5 12.992 1 92.56 264 ARG B O 1
ATOM 4752 N N . ASP B 1 265 ? -23.297 36.156 13.68 1 89.75 265 ASP B N 1
ATOM 4753 C CA . ASP B 1 265 ? -23 37 12.531 1 89.75 265 ASP B CA 1
ATOM 4754 C C . ASP B 1 265 ? -21.531 37.438 12.531 1 89.75 265 ASP B C 1
ATOM 4756 O O . ASP B 1 265 ? -20.875 37.406 11.484 1 89.75 265 ASP B O 1
ATOM 4760 N N . LYS B 1 266 ? -21.016 37.75 13.656 1 88.12 266 LYS B N 1
ATOM 4761 C CA . LYS B 1 266 ? -19.609 38.156 13.781 1 88.12 266 LYS B CA 1
ATOM 4762 C C . LYS B 1 266 ? -18.672 37 13.461 1 88.12 266 LYS B C 1
ATOM 4764 O O . LYS B 1 266 ? -17.688 37.156 12.742 1 88.12 266 LYS B O 1
ATOM 4769 N N . VAL B 1 267 ? -19.016 35.844 13.961 1 90 267 VAL B N 1
ATOM 4770 C CA . VAL B 1 267 ? -18.203 34.656 13.727 1 90 267 VAL B CA 1
ATOM 4771 C C . VAL B 1 267 ? -18.266 34.281 12.25 1 90 267 VAL B C 1
ATOM 4773 O O . VAL B 1 267 ? -17.25 33.938 11.641 1 90 267 VAL B O 1
ATOM 4776 N N . ALA B 1 268 ? -19.469 34.281 11.719 1 86.94 268 ALA B N 1
ATOM 4777 C CA . ALA B 1 268 ? -19.641 33.938 10.305 1 86.94 268 ALA B CA 1
ATOM 4778 C C . ALA B 1 268 ? -18.797 34.875 9.43 1 86.94 268 ALA B C 1
ATOM 4780 O O . ALA B 1 268 ? -18.094 34.406 8.531 1 86.94 268 ALA B O 1
ATOM 4781 N N . ASN B 1 269 ? -18.875 36.125 9.742 1 80.25 269 ASN B N 1
ATOM 4782 C CA . ASN B 1 269 ? -18.094 37.094 8.992 1 80.25 269 ASN B CA 1
ATOM 4783 C C . ASN B 1 269 ? -16.609 36.844 9.102 1 80.25 269 ASN B C 1
ATOM 4785 O O . ASN B 1 269 ? -15.875 36.969 8.109 1 80.25 269 ASN B O 1
ATOM 4789 N N . ALA B 1 270 ? -16.172 36.531 10.258 1 77.69 270 ALA B N 1
ATOM 4790 C CA . ALA B 1 270 ? -14.758 36.25 10.5 1 77.69 270 ALA B CA 1
ATOM 4791 C C . ALA B 1 270 ? -14.289 35.031 9.734 1 77.69 270 ALA B C 1
ATOM 4793 O O . ALA B 1 270 ? -13.117 34.938 9.367 1 77.69 270 ALA B O 1
ATOM 4794 N N . LEU B 1 271 ? -15.219 34.188 9.523 1 77.19 271 LEU B N 1
ATOM 4795 C CA . LEU B 1 271 ? -14.906 32.969 8.805 1 77.19 271 LEU B CA 1
ATOM 4796 C C . LEU B 1 271 ? -15.242 33.094 7.324 1 77.19 271 LEU B C 1
ATOM 4798 O O . LEU B 1 271 ? -15.312 32.094 6.605 1 77.19 271 LEU B O 1
ATOM 4802 N N . CYS B 1 272 ? -15.625 34.25 6.93 1 73.31 272 CYS B N 1
ATOM 4803 C CA . CYS B 1 272 ? -15.891 34.594 5.543 1 73.31 272 CYS B CA 1
ATOM 4804 C C . CYS B 1 272 ? -17.047 33.781 4.98 1 73.31 272 CYS B C 1
ATOM 4806 O O . CYS B 1 272 ? -16.969 33.312 3.848 1 73.31 272 CYS B O 1
ATOM 4808 N N . MET B 1 273 ? -17.984 33.656 5.793 1 77.31 273 MET B N 1
ATOM 4809 C CA . MET B 1 273 ? -19.203 33 5.359 1 77.31 273 MET B CA 1
ATOM 4810 C C . MET B 1 273 ? -20.438 33.781 5.836 1 77.31 273 MET B C 1
ATOM 4812 O O . MET B 1 273 ? -20.344 34.594 6.746 1 77.31 273 MET B O 1
ATOM 4816 N N . SER B 1 274 ? -21.531 33.531 5.172 1 81.38 274 SER B N 1
ATOM 4817 C CA . SER B 1 274 ? -22.781 34.125 5.637 1 81.38 274 SER B CA 1
ATOM 4818 C C . SER B 1 274 ? -23.312 33.406 6.871 1 81.38 274 SER B C 1
ATOM 4820 O O . SER B 1 274 ? -23 32.25 7.094 1 81.38 274 SER B O 1
ATOM 4822 N N . PRO B 1 275 ? -24 34.188 7.684 1 87.69 275 PRO B N 1
ATOM 4823 C CA . PRO B 1 275 ? -24.625 33.531 8.828 1 87.69 275 PRO B CA 1
ATOM 4824 C C . PRO B 1 275 ? -25.484 32.344 8.43 1 87.69 275 PRO B C 1
ATOM 4826 O O . PRO B 1 275 ? -25.516 31.328 9.148 1 87.69 275 PRO B O 1
ATOM 4829 N N . THR B 1 276 ? -25.984 32.438 7.266 1 87.75 276 THR B N 1
ATOM 4830 C CA . THR B 1 276 ? -26.797 31.312 6.758 1 87.75 276 THR B CA 1
ATOM 4831 C C . THR B 1 276 ? -25.906 30.125 6.434 1 87.75 276 THR B C 1
ATOM 4833 O O . THR B 1 276 ? -26.25 28.984 6.754 1 87.75 276 THR B O 1
ATOM 4836 N N . THR B 1 277 ? -24.828 30.344 5.781 1 82 277 THR B N 1
ATOM 4837 C CA . THR B 1 277 ? -23.875 29.281 5.445 1 82 277 THR B CA 1
ATOM 4838 C C . THR B 1 277 ? -23.328 28.625 6.711 1 82 277 THR B C 1
ATOM 4840 O O . THR B 1 277 ? -23.219 27.406 6.781 1 82 277 THR B O 1
ATOM 4843 N N . LEU B 1 278 ? -23.016 29.5 7.629 1 87.19 278 LEU B N 1
ATOM 4844 C CA . LEU B 1 278 ? -22.516 28.969 8.891 1 87.19 278 LEU B CA 1
ATOM 4845 C C . LEU B 1 278 ? -23.562 28.078 9.555 1 87.19 278 LEU B C 1
ATOM 4847 O O . LEU B 1 278 ? -23.25 26.984 10.023 1 87.19 278 LEU B O 1
ATOM 4851 N N . GLN B 1 279 ? -24.75 28.547 9.625 1 88 279 GLN B N 1
ATOM 4852 C CA . GLN B 1 279 ? -25.844 27.797 10.234 1 88 279 GLN B CA 1
ATOM 4853 C C . GLN B 1 279 ? -26.031 26.453 9.539 1 88 279 GLN B C 1
ATOM 4855 O O . GLN B 1 279 ? -26.219 25.422 10.195 1 88 279 GLN B O 1
ATOM 4860 N N . LEU B 1 280 ? -25.969 26.5 8.281 1 82.12 280 LEU B N 1
ATOM 4861 C CA . LEU B 1 280 ? -26.141 25.266 7.5 1 82.12 280 LEU B CA 1
ATOM 4862 C C . LEU B 1 280 ? -25 24.297 7.785 1 82.12 280 LEU B C 1
ATOM 4864 O O . LEU B 1 280 ? -25.25 23.094 7.996 1 82.12 280 LEU B O 1
ATOM 4868 N N . LYS B 1 281 ? -23.844 24.828 7.77 1 80.38 281 LYS B N 1
ATOM 4869 C CA . LYS B 1 281 ? -22.688 23.984 7.996 1 80.38 281 LYS B CA 1
ATOM 4870 C C . LYS B 1 281 ? -22.719 23.359 9.383 1 80.38 281 LYS B C 1
ATOM 4872 O O . LYS B 1 281 ? -22.359 22.188 9.555 1 80.38 281 LYS B O 1
ATOM 4877 N N . LEU B 1 282 ? -23.109 24.141 10.359 1 86.06 282 LEU B N 1
ATOM 4878 C CA . LEU B 1 282 ? -23.203 23.625 11.719 1 86.06 282 LEU B CA 1
ATOM 4879 C C . LEU B 1 282 ? -24.344 22.625 11.852 1 86.06 282 LEU B C 1
ATOM 4881 O O . LEU B 1 282 ? -24.203 21.609 12.531 1 86.06 282 LEU B O 1
ATOM 4885 N N . SER B 1 283 ? -25.391 22.922 11.164 1 86.44 283 SER B N 1
ATOM 4886 C CA . SER B 1 283 ? -26.531 22.016 11.188 1 86.44 283 SER B CA 1
ATOM 4887 C C . SER B 1 283 ? -26.172 20.656 10.586 1 86.44 283 SER B C 1
ATOM 4889 O O . SER B 1 283 ? -26.594 19.625 11.094 1 86.44 283 SER B O 1
ATOM 4891 N N . GLN B 1 284 ? -25.438 20.734 9.586 1 76.69 284 GLN B N 1
ATOM 4892 C CA . GLN B 1 284 ? -24.969 19.531 8.93 1 76.69 284 GLN B CA 1
ATOM 4893 C C . GLN B 1 284 ? -24.125 18.672 9.875 1 76.69 284 GLN B C 1
ATOM 4895 O O . GLN B 1 284 ? -23.938 17.484 9.648 1 76.69 284 GLN B O 1
ATOM 4900 N N . ARG B 1 285 ? -23.719 19.359 10.828 1 76.62 285 ARG B N 1
ATOM 4901 C CA . ARG B 1 285 ? -22.875 18.688 11.812 1 76.62 285 ARG B CA 1
ATOM 4902 C C . ARG B 1 285 ? -23.625 18.484 13.125 1 76.62 285 ARG B C 1
ATOM 4904 O O . ARG B 1 285 ? -23 18.297 14.18 1 76.62 285 ARG B O 1
ATOM 4911 N N . SER B 1 286 ? -24.781 18.609 13 1 83.56 286 SER B N 1
ATOM 4912 C CA . SER B 1 286 ? -25.734 18.375 14.086 1 83.56 286 SER B CA 1
ATOM 4913 C C . SER B 1 286 ? -25.453 19.281 15.273 1 83.56 286 SER B C 1
ATOM 4915 O O . SER B 1 286 ? -25.547 18.859 16.422 1 83.56 286 SER B O 1
ATOM 4917 N N . THR B 1 287 ? -24.984 20.422 14.953 1 87.88 287 THR B N 1
ATOM 4918 C CA . THR B 1 287 ? -24.797 21.438 15.984 1 87.88 287 THR B CA 1
ATOM 4919 C C . THR B 1 287 ? -25.234 22.812 15.484 1 87.88 287 THR B C 1
ATOM 4921 O O . THR B 1 287 ? -25.734 22.938 14.375 1 87.88 287 THR B O 1
ATOM 4924 N N . HIS B 1 288 ? -25.328 23.781 16.344 1 90.56 288 HIS B N 1
ATOM 4925 C CA . HIS B 1 288 ? -25.625 25.156 15.992 1 90.56 288 HIS B CA 1
ATOM 4926 C C . HIS B 1 288 ? -24.766 26.141 16.797 1 90.56 288 HIS B C 1
ATOM 4928 O O . HIS B 1 288 ? -24.156 25.75 17.797 1 90.56 288 HIS B O 1
ATOM 4934 N N . PHE B 1 289 ? -24.75 27.312 16.344 1 92.88 289 PHE B N 1
ATOM 4935 C CA . PHE B 1 289 ? -23.828 28.297 16.891 1 92.88 289 PHE B CA 1
ATOM 4936 C C . PHE B 1 289 ? -23.984 28.422 18.406 1 92.88 289 PHE B C 1
ATOM 4938 O O . PHE B 1 289 ? -23 28.391 19.141 1 92.88 289 PHE B O 1
ATOM 4945 N N . GLN B 1 290 ? -25.219 28.391 18.812 1 92.44 290 GLN B N 1
ATOM 4946 C CA . GLN B 1 290 ? -25.469 28.578 20.234 1 92.44 290 GLN B CA 1
ATOM 4947 C C . GLN B 1 290 ? -24.922 27.422 21.047 1 92.44 290 GLN B C 1
ATOM 4949 O O . GLN B 1 290 ? -24.391 27.609 22.156 1 92.44 290 GLN B O 1
ATOM 4954 N N . GLN B 1 291 ? -25.031 26.297 20.516 1 93.31 291 GLN B N 1
ATOM 4955 C CA . GLN B 1 291 ? -24.516 25.109 21.203 1 93.31 291 GLN B CA 1
ATOM 4956 C C . GLN B 1 291 ? -22.984 25.156 21.297 1 93.31 291 GLN B C 1
ATOM 4958 O O . GLN B 1 291 ? -22.422 24.859 22.359 1 93.31 291 GLN B O 1
ATOM 4963 N N . LEU B 1 292 ? -22.391 25.547 20.203 1 91.31 292 LEU B N 1
ATOM 4964 C CA . LEU B 1 292 ? -20.938 25.641 20.203 1 91.31 292 LEU B CA 1
ATOM 4965 C C . LEU B 1 292 ? -20.469 26.734 21.141 1 91.31 292 LEU B C 1
ATOM 4967 O O . LEU B 1 292 ? -19.453 26.578 21.844 1 91.31 292 LEU B O 1
ATOM 4971 N N . LEU B 1 293 ? -21.234 27.844 21.188 1 92.69 293 LEU B N 1
ATOM 4972 C CA . LEU B 1 293 ? -20.922 28.938 22.094 1 92.69 293 LEU B CA 1
ATOM 4973 C C . LEU B 1 293 ? -21 28.484 23.547 1 92.69 293 LEU B C 1
ATOM 4975 O O . LEU B 1 293 ? -20.062 28.719 24.328 1 92.69 293 LEU B O 1
ATOM 4979 N N . ASP B 1 294 ? -22 27.734 23.812 1 91.44 294 ASP B N 1
ATOM 4980 C CA . ASP B 1 294 ? -22.219 27.281 25.188 1 91.44 294 ASP B CA 1
ATOM 4981 C C . ASP B 1 294 ? -21.156 26.266 25.609 1 91.44 294 ASP B C 1
ATOM 4983 O O . ASP B 1 294 ? -20.641 26.328 26.719 1 91.44 294 ASP B O 1
ATOM 4987 N N . GLU B 1 295 ? -20.938 25.391 24.703 1 91.06 295 GLU B N 1
ATOM 4988 C CA . GLU B 1 295 ? -19.938 24.359 25 1 91.06 295 GLU B CA 1
ATOM 4989 C C . GLU B 1 295 ? -18.562 24.969 25.203 1 91.06 295 GLU B C 1
ATOM 4991 O O . GLU B 1 295 ? -17.828 24.562 26.125 1 91.06 295 GLU B O 1
ATOM 4996 N N . THR B 1 296 ? -18.25 25.891 24.359 1 89.19 296 THR B N 1
ATOM 4997 C CA . THR B 1 296 ? -16.953 26.562 24.469 1 89.19 296 THR B CA 1
ATOM 4998 C C . THR B 1 296 ? -16.875 27.359 25.766 1 89.19 296 THR B C 1
ATOM 5000 O O . THR B 1 296 ? -15.859 27.297 26.469 1 89.19 296 THR B O 1
ATOM 5003 N N . ARG B 1 297 ? -17.922 28.078 26.094 1 90.69 297 ARG B N 1
ATOM 5004 C CA . ARG B 1 297 ? -17.984 28.828 27.344 1 90.69 297 ARG B CA 1
ATOM 5005 C C . ARG B 1 297 ? -17.828 27.906 28.547 1 90.69 297 ARG B C 1
ATOM 5007 O O . ARG B 1 297 ? -17.094 28.219 29.484 1 90.69 297 ARG B O 1
ATOM 5014 N N . LYS B 1 298 ? -18.484 26.812 28.422 1 89.69 298 LYS B N 1
ATOM 5015 C CA . LYS B 1 298 ? -18.422 25.844 29.531 1 89.69 298 LYS B CA 1
ATOM 5016 C C . LYS B 1 298 ? -17 25.344 29.719 1 89.69 298 LYS B C 1
ATOM 5018 O O . LYS B 1 298 ? -16.484 25.344 30.844 1 89.69 298 LYS B O 1
ATOM 5023 N N . ASP B 1 299 ? -16.453 24.938 28.656 1 85.94 299 ASP B N 1
ATOM 5024 C CA . ASP B 1 299 ? -15.094 24.391 28.719 1 85.94 299 ASP B CA 1
ATOM 5025 C C . ASP B 1 299 ? -14.109 25.422 29.266 1 85.94 299 ASP B C 1
ATOM 5027 O O . ASP B 1 299 ? -13.281 25.094 30.125 1 85.94 299 ASP B O 1
ATOM 5031 N N . LEU B 1 300 ? -14.227 26.641 28.812 1 84.56 300 LEU B N 1
ATOM 5032 C CA . LEU B 1 300 ? -13.359 27.719 29.281 1 84.56 300 LEU B CA 1
ATOM 5033 C C . LEU B 1 300 ? -13.625 28.031 30.75 1 84.56 300 LEU B C 1
ATOM 5035 O O . LEU B 1 300 ? -12.688 28.25 31.516 1 84.56 300 LEU B O 1
ATOM 5039 N N . ALA B 1 301 ? -14.859 28.031 31.062 1 89.81 301 ALA B N 1
ATOM 5040 C CA . ALA B 1 301 ? -15.242 28.297 32.438 1 89.81 301 ALA B CA 1
ATOM 5041 C C . ALA B 1 301 ? -14.625 27.281 33.406 1 89.81 301 ALA B C 1
ATOM 5043 O O . ALA B 1 301 ? -14.023 27.656 34.406 1 89.81 301 ALA B O 1
ATOM 5044 N N . CYS B 1 302 ? -14.766 26.047 32.969 1 85.75 302 CYS B N 1
ATOM 5045 C CA . CYS B 1 302 ? -14.203 24.984 33.781 1 85.75 302 CYS B CA 1
ATOM 5046 C C . CYS B 1 302 ? -12.695 25.125 33.906 1 85.75 302 CYS B C 1
ATOM 5048 O O . CYS B 1 302 ? -12.133 24.953 35 1 85.75 302 CYS B O 1
ATOM 5050 N N . SER B 1 303 ? -12.133 25.469 32.875 1 80.62 303 SER B N 1
ATOM 5051 C CA . SER B 1 303 ? -10.68 25.656 32.875 1 80.62 303 SER B CA 1
ATOM 5052 C C . SER B 1 303 ? -10.258 26.828 33.75 1 80.62 303 SER B C 1
ATOM 5054 O O . SER B 1 303 ? -9.305 26.734 34.531 1 80.62 303 SER B O 1
ATOM 5056 N N . TYR B 1 304 ? -10.984 27.938 33.625 1 82.5 304 TYR B N 1
ATOM 5057 C CA . TYR B 1 304 ? -10.664 29.141 34.375 1 82.5 304 TYR B CA 1
ATOM 5058 C C . TYR B 1 304 ? -10.93 28.938 35.875 1 82.5 304 TYR B C 1
ATOM 5060 O O . TYR B 1 304 ? -10.164 29.422 36.719 1 82.5 304 TYR B O 1
ATOM 5068 N N . LEU B 1 305 ? -11.906 28.219 36.125 1 86 305 LEU B N 1
ATOM 5069 C CA . LEU B 1 305 ? -12.305 28.016 37.5 1 86 305 LEU B CA 1
ATOM 5070 C C . LEU B 1 305 ? -11.32 27.109 38.25 1 86 305 LEU B C 1
ATOM 5072 O O . LEU B 1 305 ? -11.219 27.141 39.469 1 86 305 LEU B O 1
ATOM 5076 N N . ARG B 1 306 ? -10.727 26.328 37.406 1 79.06 306 ARG B N 1
ATOM 5077 C CA . ARG B 1 306 ? -9.688 25.484 37.969 1 79.06 306 ARG B CA 1
ATOM 5078 C C . ARG B 1 306 ? -8.477 26.297 38.406 1 79.06 306 ARG B C 1
ATOM 5080 O O . ARG B 1 306 ? -7.691 25.891 39.25 1 79.06 306 ARG B O 1
ATOM 5087 N N . GLN B 1 307 ? -8.398 27.391 37.75 1 69.44 307 GLN B N 1
ATOM 5088 C CA . GLN B 1 307 ? -7.367 28.344 38.156 1 69.44 307 GLN B CA 1
ATOM 5089 C C . GLN B 1 307 ? -7.832 29.188 39.344 1 69.44 307 GLN B C 1
ATOM 5091 O O . GLN B 1 307 ? -8.617 30.125 39.156 1 69.44 307 GLN B O 1
ATOM 5096 N N . VAL B 1 308 ? -7.371 28.953 40.531 1 72.12 308 VAL B N 1
ATOM 5097 C CA . VAL B 1 308 ? -7.902 29.438 41.812 1 72.12 308 VAL B CA 1
ATOM 5098 C C . VAL B 1 308 ? -7.695 30.953 41.906 1 72.12 308 VAL B C 1
ATOM 5100 O O . VAL B 1 308 ? -8.477 31.641 42.562 1 72.12 308 VAL B O 1
ATOM 5103 N N . THR B 1 309 ? -6.805 31.531 41.25 1 77 309 THR B N 1
ATOM 5104 C CA . THR B 1 309 ? -6.434 32.938 41.438 1 77 309 THR B CA 1
ATOM 5105 C C . THR B 1 309 ? -7.363 33.844 40.656 1 77 309 THR B C 1
ATOM 5107 O O . THR B 1 309 ? -7.379 35.062 40.906 1 77 309 THR B O 1
ATOM 5110 N N . ARG B 1 310 ? -8.258 33.344 39.844 1 80.25 310 ARG B N 1
ATOM 5111 C CA . ARG B 1 310 ? -9.086 34.25 39.031 1 80.25 310 ARG B CA 1
ATOM 5112 C C . ARG B 1 310 ? -10.453 34.438 39.688 1 80.25 310 ARG B C 1
ATOM 5114 O O . ARG B 1 310 ? -11.172 33.469 39.969 1 80.25 310 ARG B O 1
ATOM 5121 N N . PRO B 1 311 ? -10.727 35.719 40 1 88.31 311 PRO B N 1
ATOM 5122 C CA . PRO B 1 311 ? -12.055 35.969 40.562 1 88.31 311 PRO B CA 1
ATOM 5123 C C . PRO B 1 311 ? -13.18 35.594 39.594 1 88.31 311 PRO B C 1
ATOM 5125 O O . PRO B 1 311 ? -13.031 35.719 38.375 1 88.31 311 PRO B O 1
ATOM 5128 N N . VAL B 1 312 ? -14.234 35.188 40.062 1 90.12 312 VAL B N 1
ATOM 5129 C CA . VAL B 1 312 ? -15.391 34.75 39.281 1 90.12 312 VAL B CA 1
ATOM 5130 C C . VAL B 1 312 ? -15.906 35.906 38.438 1 90.12 312 VAL B C 1
ATOM 5132 O O . VAL B 1 312 ? -16.375 35.688 37.312 1 90.12 312 VAL B O 1
ATOM 5135 N N . THR B 1 313 ? -15.719 37.062 38.938 1 89.75 313 THR B N 1
ATOM 5136 C CA . THR B 1 313 ? -16.141 38.25 38.188 1 89.75 313 THR B CA 1
ATOM 5137 C C . THR B 1 313 ? -15.328 38.406 36.906 1 89.75 313 THR B C 1
ATOM 5139 O O . THR B 1 313 ? -15.883 38.75 35.875 1 89.75 313 THR B O 1
ATOM 5142 N N . GLU B 1 314 ? -14.094 38.219 37.031 1 88.06 314 GLU B N 1
ATOM 5143 C CA . GLU B 1 314 ? -13.227 38.281 35.875 1 88.06 314 GLU B CA 1
ATOM 5144 C C . GLU B 1 314 ? -13.578 37.219 34.844 1 88.06 314 GLU B C 1
ATOM 5146 O O . GLU B 1 314 ? -13.617 37.469 33.625 1 88.06 314 GLU B O 1
ATOM 5151 N N . ILE B 1 315 ? -13.812 36.094 35.344 1 90.31 315 ILE B N 1
ATOM 5152 C CA . ILE B 1 315 ? -14.156 34.969 34.469 1 90.31 315 ILE B CA 1
ATOM 5153 C C . ILE B 1 315 ? -15.461 35.25 33.75 1 90.31 315 ILE B C 1
ATOM 5155 O O . ILE B 1 315 ? -15.602 34.938 32.562 1 90.31 315 ILE B O 1
ATOM 5159 N N . THR B 1 316 ? -16.312 35.875 34.438 1 91.19 316 THR B N 1
ATOM 5160 C CA . THR B 1 316 ? -17.609 36.219 33.875 1 91.19 316 THR B CA 1
ATOM 5161 C C . THR B 1 316 ? -17.422 37.062 32.594 1 91.19 316 THR B C 1
ATOM 5163 O O . THR B 1 316 ? -18.016 36.781 31.562 1 91.19 316 THR B O 1
ATOM 5166 N N . PHE B 1 317 ? -16.531 38 32.688 1 86.5 317 PHE B N 1
ATOM 5167 C CA . PHE B 1 317 ? -16.328 38.906 31.578 1 86.5 317 PHE B CA 1
ATOM 5168 C C . PHE B 1 317 ? -15.492 38.281 30.484 1 86.5 317 PHE B C 1
ATOM 5170 O O . PHE B 1 317 ? -15.727 38.5 29.297 1 86.5 317 PHE B O 1
ATOM 5177 N N . LEU B 1 318 ? -14.625 37.438 30.859 1 85.75 318 LEU B N 1
ATOM 5178 C CA . LEU B 1 318 ? -13.805 36.719 29.891 1 85.75 318 LEU B CA 1
ATOM 5179 C C . LEU B 1 318 ? -14.656 35.812 29.031 1 85.75 318 LEU B C 1
ATOM 5181 O O . LEU B 1 318 ? -14.32 35.531 27.875 1 85.75 318 LEU B O 1
ATOM 5185 N N . LEU B 1 319 ? -15.742 35.5 29.641 1 91.25 319 LEU B N 1
ATOM 5186 C CA . LEU B 1 319 ? -16.625 34.562 28.953 1 91.25 319 LEU B CA 1
ATOM 5187 C C . LEU B 1 319 ? -17.719 35.312 28.188 1 91.25 319 LEU B C 1
ATOM 5189 O O . LEU B 1 319 ? -18.594 34.656 27.578 1 91.25 319 LEU B O 1
ATOM 5193 N N . GLY B 1 320 ? -17.719 36.594 28.297 1 88.88 320 GLY B N 1
ATOM 5194 C CA . GLY B 1 320 ? -18.594 37.438 27.484 1 88.88 320 GLY B CA 1
ATOM 5195 C C . GLY B 1 320 ? -19.953 37.656 28.125 1 88.88 320 GLY B C 1
ATOM 5196 O O . GLY B 1 320 ? -20.891 38.094 27.453 1 88.88 320 GLY B O 1
ATOM 5197 N N . PHE B 1 321 ? -20.031 37.375 29.344 1 90.75 321 PHE B N 1
ATOM 5198 C CA . PHE B 1 321 ? -21.281 37.656 30.031 1 90.75 321 PHE B CA 1
ATOM 5199 C C . PHE B 1 321 ? -21.328 39.094 30.531 1 90.75 321 PHE B C 1
ATOM 5201 O O . PHE B 1 321 ? -20.297 39.656 30.875 1 90.75 321 PHE B O 1
ATOM 5208 N N . SER B 1 322 ? -22.5 39.594 30.547 1 86.81 322 SER B N 1
ATOM 5209 C CA . SER B 1 322 ? -22.672 41 30.969 1 86.81 322 SER B CA 1
ATOM 5210 C C . SER B 1 322 ? -22.703 41.094 32.5 1 86.81 322 SER B C 1
ATOM 5212 O O . SER B 1 322 ? -22.438 42.156 33.031 1 86.81 322 SER B O 1
ATOM 5214 N N . ASP B 1 323 ? -23.047 40 33.156 1 89.75 323 ASP B N 1
ATOM 5215 C CA . ASP B 1 323 ? -23.078 40.062 34.594 1 89.75 323 ASP B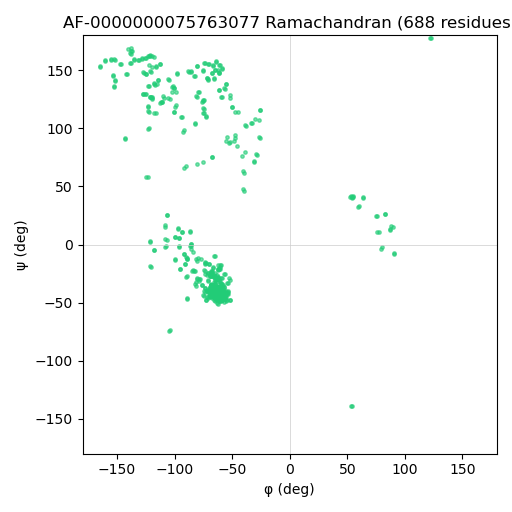 CA 1
ATOM 5216 C C . ASP B 1 323 ? -22.891 38.688 35.219 1 89.75 323 ASP B C 1
ATOM 5218 O O . ASP B 1 323 ? -23.109 37.656 34.531 1 89.75 323 ASP B O 1
ATOM 5222 N N . THR B 1 324 ? -22.5 38.688 36.438 1 91.81 324 THR B N 1
ATOM 5223 C CA . THR B 1 324 ? -22.125 37.469 37.125 1 91.81 324 THR B CA 1
ATOM 5224 C C . THR B 1 324 ? -23.328 36.562 37.375 1 91.81 324 THR B C 1
ATOM 5226 O O . THR B 1 324 ? -23.219 35.344 37.406 1 91.81 324 THR B O 1
ATOM 5229 N N . SER B 1 325 ? -24.469 37.156 37.469 1 92.5 325 SER B N 1
ATOM 5230 C CA . SER B 1 325 ? -25.688 36.375 37.688 1 92.5 325 SER B CA 1
ATOM 5231 C C . SER B 1 325 ? -26 35.5 36.469 1 92.5 325 SER B C 1
ATOM 5233 O O . SER B 1 325 ? -26.375 34.344 36.625 1 92.5 325 SER B O 1
ATOM 5235 N N . ASN B 1 326 ? -25.828 36.094 35.312 1 92.19 326 ASN B N 1
ATOM 5236 C CA . ASN B 1 326 ? -26.078 35.375 34.094 1 92.19 326 ASN B CA 1
ATOM 5237 C C . ASN B 1 326 ? -25.109 34.219 33.906 1 92.19 326 ASN B C 1
ATOM 5239 O O . ASN B 1 326 ? -25.484 33.125 33.5 1 92.19 326 ASN B O 1
ATOM 5243 N N . PHE B 1 327 ? -23.875 34.5 34.25 1 93.94 327 PHE B N 1
ATOM 5244 C CA . PHE B 1 327 ? -22.859 33.438 34.188 1 93.94 327 PHE B CA 1
ATOM 5245 C C . PHE B 1 327 ? -23.172 32.312 35.188 1 93.94 327 PHE B C 1
ATOM 5247 O O . PHE B 1 327 ? -23.125 31.141 34.812 1 93.94 327 PHE B O 1
ATOM 5254 N N . THR B 1 328 ? -23.469 32.656 36.344 1 92.31 328 THR B N 1
ATOM 5255 C CA . THR B 1 328 ? -23.75 31.688 37.375 1 92.31 328 THR B CA 1
ATOM 5256 C C . THR B 1 328 ? -24.922 30.781 36.969 1 92.31 328 THR B C 1
ATOM 5258 O O . THR B 1 328 ? -24.875 29.562 37.156 1 92.31 328 THR B O 1
ATOM 5261 N N . ARG B 1 329 ? -25.891 31.359 36.438 1 92.81 329 ARG B N 1
ATOM 5262 C CA . ARG B 1 329 ? -27.062 30.609 36 1 92.81 329 ARG B CA 1
ATOM 5263 C C . ARG B 1 329 ? -26.688 29.656 34.844 1 92.81 329 ARG B C 1
ATOM 5265 O O . ARG B 1 329 ? -27.109 28.484 34.844 1 92.81 329 ARG B O 1
ATOM 5272 N N . ALA B 1 330 ? -26.031 30.156 33.938 1 93.06 330 ALA B N 1
ATOM 5273 C CA . ALA B 1 330 ? -25.609 29.328 32.812 1 93.06 330 ALA B CA 1
ATOM 5274 C C . ALA B 1 330 ? -24.734 28.172 33.25 1 93.06 330 ALA B C 1
ATOM 5276 O O . ALA B 1 330 ? -24.922 27.031 32.812 1 93.06 330 ALA B O 1
ATOM 5277 N N . PHE B 1 331 ? -23.797 28.469 34.125 1 93.81 331 PHE B N 1
ATOM 5278 C CA . PHE B 1 331 ? -22.859 27.453 34.594 1 93.81 331 PHE B CA 1
ATOM 5279 C C . PHE B 1 331 ? -23.594 26.359 35.344 1 93.81 331 PHE B C 1
ATOM 5281 O O . PHE B 1 331 ? -23.297 25.172 35.156 1 93.81 331 PHE B O 1
ATOM 5288 N N . LYS B 1 332 ? -24.516 26.75 36.031 1 92.69 332 LYS B N 1
ATOM 5289 C CA . LYS B 1 332 ? -25.344 25.781 36.75 1 92.69 332 LYS B CA 1
ATOM 5290 C C . LYS B 1 332 ? -26.141 24.906 35.781 1 92.69 332 LYS B C 1
ATOM 5292 O O . LYS B 1 332 ? -26.281 23.703 36 1 92.69 332 LYS B O 1
ATOM 5297 N N . ARG B 1 333 ? -26.609 25.531 34.812 1 91.94 333 ARG B N 1
ATOM 5298 C CA . ARG B 1 333 ? -27.344 24.781 33.781 1 91.94 333 ARG B CA 1
ATOM 5299 C C . ARG B 1 333 ? -26.438 23.766 33.125 1 91.94 333 ARG B C 1
ATOM 5301 O O . ARG B 1 333 ? -26.875 22.656 32.781 1 91.94 333 ARG B O 1
ATOM 5308 N N . TRP B 1 334 ? -25.219 24.156 32.906 1 90.25 334 TRP B N 1
ATOM 5309 C CA . TRP B 1 334 ? -24.266 23.312 32.188 1 90.25 334 TRP B CA 1
ATOM 5310 C C . TRP B 1 334 ? -23.797 22.156 33.062 1 90.25 334 TRP B C 1
ATOM 5312 O O . TRP B 1 334 ? -23.609 21.031 32.562 1 90.25 334 TRP B O 1
ATOM 5322 N N . THR B 1 335 ? -23.547 22.438 34.375 1 89.56 335 THR B N 1
ATOM 5323 C CA . THR B 1 335 ? -22.781 21.484 35.188 1 89.56 335 THR B CA 1
ATOM 5324 C C . THR B 1 335 ? -23.594 21 36.375 1 89.56 335 THR B C 1
ATOM 5326 O O . THR B 1 335 ? -23.25 20.016 37.031 1 89.56 335 THR B O 1
ATOM 5329 N N . GLY B 1 336 ? -24.625 21.797 36.688 1 90.94 336 GLY B N 1
ATOM 5330 C CA . GLY B 1 336 ? -25.422 21.5 37.844 1 90.94 336 GLY B CA 1
ATOM 5331 C C . GLY B 1 336 ? -24.922 22.172 39.094 1 90.94 336 GLY B C 1
ATOM 5332 O O . GLY B 1 336 ? -25.562 22.125 40.156 1 90.94 336 GLY B O 1
ATOM 5333 N N . LEU B 1 337 ? -23.703 22.828 39.031 1 90.56 337 LEU B N 1
ATOM 5334 C CA . LEU B 1 337 ? -23.078 23.5 40.156 1 90.56 337 LEU B CA 1
ATOM 5335 C C . LEU B 1 337 ? -22.875 24.984 39.875 1 90.56 337 LEU B C 1
ATOM 5337 O O . LEU B 1 337 ? -22.766 25.391 38.719 1 90.56 337 LEU B O 1
ATOM 5341 N N . SER B 1 338 ? -22.859 25.781 40.969 1 91.75 338 SER B N 1
ATOM 5342 C CA . SER B 1 338 ? -22.406 27.156 40.812 1 91.75 338 SER B CA 1
ATOM 5343 C C . SER B 1 338 ? -20.906 27.234 40.625 1 91.75 338 SER B C 1
ATOM 5345 O O . SER B 1 338 ? -20.172 26.312 41 1 91.75 338 SER B O 1
ATOM 5347 N N . PRO B 1 339 ? -20.469 28.328 40 1 91.5 339 PRO B N 1
ATOM 5348 C CA . PRO B 1 339 ? -19.031 28.469 39.844 1 91.5 339 PRO B CA 1
ATOM 5349 C C . PRO B 1 339 ? -18.25 28.359 41.156 1 91.5 339 PRO B C 1
ATOM 5351 O O . PRO B 1 339 ? -17.203 27.703 41.188 1 91.5 339 PRO B O 1
ATOM 5354 N N . THR B 1 340 ? -18.781 28.922 42.125 1 88.12 340 THR B N 1
ATOM 5355 C CA . THR B 1 340 ? -18.141 28.891 43.438 1 88.12 340 THR B CA 1
ATOM 5356 C C . THR B 1 340 ? -18.125 27.469 44 1 88.12 340 THR B C 1
ATOM 5358 O O . THR B 1 340 ? -17.094 27.016 44.531 1 88.12 340 THR B O 1
ATOM 5361 N N . ASN B 1 341 ? -19.234 26.766 43.875 1 88.75 341 ASN B N 1
ATOM 5362 C CA . ASN B 1 341 ? -19.312 25.391 44.375 1 88.75 341 ASN B CA 1
ATOM 5363 C C . ASN B 1 341 ? -18.391 24.484 43.562 1 88.75 341 ASN B C 1
ATOM 5365 O O . ASN B 1 341 ? -17.781 23.562 44.125 1 88.75 341 ASN B O 1
ATOM 5369 N N . PHE B 1 342 ? -18.406 24.719 42.312 1 89.62 342 PHE B N 1
ATOM 5370 C CA . PHE B 1 342 ? -17.531 23.953 41.438 1 89.62 342 PHE B CA 1
ATOM 5371 C C . PHE B 1 342 ? -16.078 24.094 41.875 1 89.62 342 PHE B C 1
ATOM 5373 O O . PHE B 1 342 ? -15.344 23.109 41.938 1 89.62 342 PHE B O 1
ATOM 5380 N N . ARG B 1 343 ? -15.633 25.297 42.094 1 85.5 343 ARG B N 1
ATOM 5381 C CA . ARG B 1 343 ? -14.266 25.578 42.531 1 85.5 343 ARG B CA 1
ATOM 5382 C C . ARG B 1 343 ? -13.961 24.906 43.875 1 85.5 343 ARG B C 1
ATOM 5384 O O . ARG B 1 343 ? -12.859 24.406 44.094 1 85.5 343 ARG B O 1
ATOM 5391 N N . GLN B 1 344 ? -14.945 24.844 44.656 1 81.44 344 GLN B N 1
ATOM 5392 C CA . GLN B 1 344 ? -14.766 24.25 45.969 1 81.44 344 GLN B CA 1
ATOM 5393 C C . GLN B 1 344 ? -14.633 22.734 45.875 1 81.44 344 GLN B C 1
ATOM 5395 O O . GLN B 1 344 ? -14.023 22.094 46.75 1 81.44 344 GLN B O 1
ATOM 5400 N N . GLN B 1 345 ? -15.172 22.234 44.75 1 79.25 345 GLN B N 1
ATOM 5401 C CA . GLN B 1 345 ? -15.125 20.797 44.562 1 79.25 345 GLN B CA 1
ATOM 5402 C C . GLN B 1 345 ? -13.852 20.375 43.844 1 79.25 345 GLN B C 1
ATOM 5404 O O . GLN B 1 345 ? -13.539 19.188 43.781 1 79.25 345 GLN B O 1
ATOM 5409 N N . LEU B 1 346 ? -13.211 21.219 43.375 1 71.56 346 LEU B N 1
ATOM 5410 C CA . LEU B 1 346 ? -11.953 20.891 42.719 1 71.56 346 LEU B CA 1
ATOM 5411 C C . LEU B 1 346 ? -10.852 20.609 43.719 1 71.56 346 LEU B C 1
ATOM 5413 O O . LEU B 1 346 ? -10.836 21.203 44.812 1 71.56 346 LEU B O 1
#

pLDDT: mean 87.01, std 14.6, range [26.53, 98.69]

Solvent-accessible surface area (backbone atoms only — not comparable to full-atom values): 36504 Å² total; per-residue (Å²): 137,83,81,77,77,74,77,77,76,76,73,74,72,70,77,66,76,80,42,31,26,30,30,37,53,56,56,31,48,39,48,44,33,43,76,70,72,41,70,39,68,64,56,31,56,75,53,70,46,79,84,84,61,57,53,36,73,82,38,65,36,46,46,69,45,51,38,49,43,50,53,51,51,29,62,77,64,69,32,95,57,46,18,52,52,27,16,75,56,57,48,49,42,52,45,45,47,52,20,50,23,43,54,15,22,51,19,55,48,51,29,50,52,46,41,40,74,49,40,58,55,44,28,45,41,42,46,45,44,78,45,76,56,95,67,26,34,37,44,34,39,49,68,74,48,88,70,40,55,41,57,52,36,19,51,54,42,25,51,52,53,49,50,16,69,53,66,39,81,86,56,55,46,65,34,38,37,34,40,41,67,73,53,92,91,52,60,61,71,55,37,67,73,47,62,32,59,73,45,55,54,37,94,56,24,35,40,30,33,55,37,73,67,26,66,42,76,27,57,26,23,32,68,71,58,21,52,51,23,47,52,51,38,52,52,50,43,51,49,49,48,47,46,40,49,50,46,48,50,47,51,45,42,64,68,29,16,56,72,50,68,64,41,62,59,55,46,16,51,74,67,74,38,49,51,64,54,44,46,48,57,30,44,76,62,75,42,40,66,66,55,52,49,49,52,50,45,47,55,50,46,55,56,48,47,69,40,79,87,56,54,68,64,57,51,22,36,52,58,28,39,92,41,57,67,60,40,37,52,51,40,23,71,74,72,71,38,43,63,68,55,47,44,68,68,99,136,82,80,75,77,74,76,77,75,76,73,74,72,69,76,66,77,81,42,31,26,30,31,36,54,56,55,30,48,37,49,44,34,43,75,69,74,40,70,40,68,62,56,31,57,76,54,69,46,79,83,86,61,57,52,36,73,82,38,65,36,48,46,70,46,51,38,50,43,49,53,50,49,29,63,77,64,69,33,94,56,46,19,50,52,27,15,75,56,56,50,49,43,52,44,45,46,53,19,51,23,44,53,15,20,50,19,54,49,52,28,49,52,46,42,40,74,47,39,58,55,44,29,45,42,42,46,46,43,78,46,78,57,95,69,26,33,37,42,34,40,47,67,74,45,90,68,42,55,40,57,54,36,19,51,56,41,25,51,53,53,49,51,16,69,52,68,39,83,86,57,56,44,65,32,36,37,33,40,41,68,71,53,94,90,51,60,62,71,55,39,68,72,46,62,33,58,74,46,55,53,37,94,56,23,35,41,30,33,54,38,74,67,26,65,42,76,27,58,27,24,32,67,70,57,21,52,51,23,48,52,52,37,53,52,50,43,50,49,51,50,46,45,39,48,49,45,48,48,47,51,45,43,65,68,29,15,56,73,50,68,66,42,61,58,57,46,16,50,75,66,72,38,47,51,65,54,44,46,49,56,30,44,76,62,76,42,40,65,67,54,51,50,49,51,50,43,48,55,49,46,53,55,48,48,67,41,79,86,57,54,68,65,58,52,22,36,50,58,28,37,93,42,58,68,61,40,36,52,51,40,24,71,75,71,71,36,41,63,67,56,46,43,68,69,99

Foldseek 3Di:
DPPPPPPDPPPPVLVPLQWKFFLLLVQLLCVLCVVLVHHSCVLCVVLVRDNPDDLDLVHIGGLVSVQSSVVSSCVVSVDPQSLLSSLVRDALCSLPLLSQLLLQAFFLVSNLVSCQVQVVSGTRQWHWDWDDDDQKIKIKTHGPHDHDQSPQNNVVLNSQVVNCVFQHVPAAFQEWEEQAAADPVGCVVVCVSRVYHYYYNDNMIMTMHRNVRRPHTTPNHDPVSSVVSSVVSVVVVLVVVLCSLLVQLLVVLLVCQLVLDNDLQVSCVSVPHHSVVSQVSQVVVVHGSVRSLLVSLQVQLLVVLCVPPDDLQNSCNSRNHPGSVVVQVSNCVVPVDGSVVSSVVD/DPPPPPPDPPPPVLVPQQWKFFLLLVQLLCVLCVVLVHHSCVLCVVLVRDNPDDLDLPHIDGLVSVQSSVVSSCVVSVDPQSLLSSLVRDALCSLPLLSQLLLQAFFLVSNLVSCQVQVVSGTRQWHWDWDDDDQKIKIKTHGPHDHDQSPQNNVVLNSQVVNCVFQHVPAAFQEWEEQAAADPVGCVVVCVSRVYHYHYNDNMIMTMHRNVRRPHTTPNHDPVSSVVSSVVSVVVVLVVVLCSLLVQLLVVLLVCQLVLDNDLQVSCVSVPHHSVVSQVSQVVVVHGSVRSLLVSLQVQLLVVLCVPPDDLQNSCNSSNHPGSVVVQVSNCVVPVDGSVVSSVVD